Protein AF-0000000065941281 (afdb_homodimer)

InterPro domains:
  IPR001917 Aminotransferase, class-II, pyridoxal-phosphate binding site [PS00599] (226-235)
  IPR004839 Aminotransferase, class I/classII, large domain [PF00155] (38-362)
  IPR005861 Histidinol-phosphate aminotransferase family [MF_01023] (7-366)
  IPR005861 Histidinol-phosphate aminotransferase family [TIGR01141] (10-364)
  IPR015421 Pyridoxal phosphate-dependent transferase, major domain [G3DSA:3.40.640.10] (50-274)
  IPR015422 Pyridoxal phosphate-dependent transferase, small domain [G3DSA:3.90.1150.10] (29-362)
  IPR015424 Pyridoxal phosphate-dependent transferase [SSF53383] (17-366)
  IPR050106 Histidinol-phosphate aminotransferase [PTHR43643] (10-367)

Nearest PDB structures (foldseek):
  4r5z-assembly2_C  TM=9.497E-01  e=4.377E-34  Mycobacterium tuberculosis H37Rv
  3ffh-assembly1_B  TM=9.093E-01  e=1.553E-33  Listeria innocua
  3ffh-assembly1_A  TM=9.267E-01  e=1.484E-32  Listeria innocua
  4wbt-assembly2_B-3  TM=9.323E-01  e=2.598E-31  Sinorhizobium me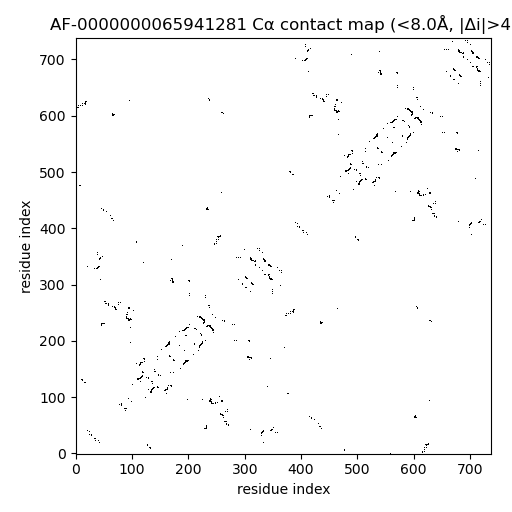liloti 1021
  4wbt-assembly1_C-2  TM=9.218E-01  e=8.723E-31  Sinorhizobium meliloti 1021

Solvent-accessible surface area (backbone atoms only — not comparable to full-atom values): 37046 Å² total; per-residue (Å²): 129,67,56,52,49,76,60,28,37,72,27,45,59,72,42,69,52,81,78,71,58,83,50,60,67,56,51,18,68,73,69,72,45,60,60,85,66,45,41,77,24,36,74,46,43,33,64,85,44,57,47,68,55,22,51,51,34,32,61,68,47,51,80,50,28,12,39,66,30,62,58,78,36,62,69,43,33,47,52,48,15,61,75,67,72,50,58,48,63,16,49,37,79,18,42,15,38,65,41,46,55,39,41,49,29,60,37,48,43,29,69,84,25,30,35,39,35,40,49,47,42,52,70,60,58,52,48,36,28,28,50,47,36,17,45,64,44,65,30,72,50,45,95,66,24,75,33,64,70,60,48,57,68,68,57,55,96,47,40,32,37,34,53,44,51,48,36,25,42,69,33,12,26,70,68,50,52,66,59,51,51,54,50,63,72,65,53,57,66,73,32,34,36,37,39,34,30,57,34,46,76,57,46,58,87,80,72,46,60,60,66,74,80,46,41,87,82,30,70,35,34,31,36,31,29,44,32,30,24,65,60,15,31,24,10,42,25,37,19,33,33,43,36,32,52,55,52,22,50,49,42,50,31,70,46,62,74,34,54,41,25,37,52,31,49,40,18,51,48,32,42,73,69,37,60,65,55,44,54,49,44,34,52,47,40,53,53,28,47,51,52,51,52,53,48,33,52,75,71,71,42,55,63,42,71,49,58,39,57,35,42,23,36,40,69,84,39,73,25,64,66,56,48,55,51,30,46,75,69,33,34,41,52,23,79,34,43,91,45,75,33,48,29,25,38,31,36,25,38,40,46,72,69,50,46,50,52,45,50,52,48,49,52,52,54,61,66,75,98,128,68,57,52,49,79,60,28,37,71,27,42,59,73,41,68,50,80,78,73,58,83,49,60,68,57,50,18,68,74,70,69,44,60,59,88,68,44,42,79,24,37,74,47,42,32,64,86,45,57,47,67,54,22,54,53,35,31,62,68,45,51,80,48,30,14,39,65,30,62,59,79,37,60,70,43,34,48,53,49,16,61,75,68,73,51,59,49,64,16,49,38,79,17,41,15,37,67,42,47,54,40,42,49,28,58,36,49,44,28,70,85,24,29,35,39,34,40,50,47,39,52,69,61,59,54,48,36,29,26,50,46,36,17,44,62,45,65,31,73,51,44,94,66,22,77,33,64,69,59,47,57,68,69,57,56,96,46,40,35,38,35,52,45,51,47,34,25,41,68,34,11,27,72,68,49,51,66,58,50,52,55,49,63,71,66,51,57,65,73,33,35,36,37,39,34,29,58,35,45,76,58,47,59,85,80,72,45,60,59,65,75,80,47,41,89,82,31,69,33,34,32,37,33,30,42,32,29,24,65,59,16,32,23,10,44,24,35,18,32,33,44,34,32,51,55,52,23,51,50,42,50,31,70,48,61,75,35,55,40,26,36,52,32,49,39,17,50,50,34,42,74,69,37,60,66,55,44,52,50,45,33,52,47,39,52,53,29,46,51,49,51,52,52,48,34,50,74,71,72,41,54,62,43,72,50,57,40,56,35,41,24,35,42,69,84,40,74,26,64,67,56,50,55,51,32,46,76,70,32,34,40,52,24,78,35,42,89,46,74,35,48,28,26,38,30,36,26,39,38,46,70,68,50,46,48,52,45,50,52,48,50,54,52,55,61,66,74,100

Radius of gyration: 26.02 Å; Cα contacts (8 Å, |Δi|>4): 1654; chains: 2; bounding box: 55×77×58 Å

pLDDT: mean 96.66, std 3.96, range [65.25, 98.94]

Secondary structure (DSSP, 8-state):
---HHHHS-HHHHTPPPP-PPPPHHHHHHHHT--GGG-EE-SS---TT---HHHHHHHHHHGGGTTSPP-TT-HHHHHHHHHHHTS-GGGEEEESSHHHHHHHHHHHH--TT-EEEEETTS-THHHHHHHHTTPEEEEEPPBTTB--HHHHHHH--TTEEEEEEESS-TTT-----HHHHHHHHHHS-TTSEEEEE-TTGGG--TTSS--GGGGTTT-TTEEEEEESSSTT--GGG--EEEE--HHHHHHHHHHSPTT-S-HHHHHHHHHHHH-HHHHHHHHHHHHHHHHHHHHHHHHTT-EEE--SSSEEEEE-SS-HHHHHHHHHHTTEE-EE-GGGT-TTEEEEE---HHHHHHHHHHHHHHHHH-/---HHHHS-HHHHTPPPP-PPPPHHHHHHHHT--GGG-EE-SS---TT---HHHHHHHHHHGGGTTSPP-TT-HHHHHHHHHHHTS-GGGEEEESSHHHHHHHHHHHH--TT-EEEEETTS-THHHHHHHHTTPEEEEEPPBTTB--HHHHHHH--TTEEEEEEESS-TTT-----HHHHHHHHHHS-TTSEEEEE-TTGGG--TTSS--GGGGTTT-TTEEEEEESSSTT--GGG--EEEE--HHHHHHHHHHSPTT-S-HHHHHHHHHHHH-HHHHHHHHHHHHHHHHHHHHHHHHTT-EEE--SSSEEEEE-SS-HHHHHHHHHHTTEE-EE-GGGT-TTEEEEE---HHHHHHHHHHHHHHHHH-

Foldseek 3Di:
DDPVLVVDDPLSNPFDDDDAFDDLVNLCVVQVDDSVQFFEFAHQFQFPDADPLLVVLLVVCVVVVVPFAPQLLVLLLVLCCVVLVHDSLQKDKALALLRVLLLQLVLFAAAPAEEEEALLADPSNVNSNSNRPHHYHHFYADLSADPLVRSLVVDDPRYAEYEHEALGPPAQDHDADVSVVVSLVRHDLRHAYEYEDQFVLLDDDRPHDDQSVCQVVRQSYKYKYGCRHLLRPVVQRMIMIGHHSVVSVSSSVSDDGSNGGNSRSSSSSSSSVCVVSSVVSNVLLVVLLVVLVVLCVVLVWDWRDHSGQKTKIFQVDFCVVLQVQLSSLSYTWHQCVVSVRRRITMGGRHGPVSSVSSSVSSSVSNVVD/DDPVLVVDDPLSNPFDDDDAFDDLVNLCVVQVDDSVQFFEFAHQFQFPDADPLLVVLLVVCVVVVVPFAPQLLVLLLVLCCVVLVHDSLQKDKALALLRVLLLQLQLWAAAVAEEEEALLADPSNVNSNSNRPHHYHHFYADLSADPLVRSLVPDDPRYAEYEHEALGPPAQDHDADVSVVVSLVRHDLRHAYEYEDQFVLLDDDRPHDDQSVCQVVRQSYKYKYGCRHLLRPVVQRMIMIGHHSVVSVSSSVSDDGSNGGRSRSSSSSSSSVCVVSSVVSNVLLVVLLVLLVVLCVVLVWDWRDHSGQKTKIFQVDFCVVLQVQVSSLSYTWHQCVVSVRRRITMGGRHGPVSSVSSSVSSSVSNVVD

Sequence (738 aa):
MSDFLALAQPGVQKLSPYVPGKPVDELARELGIDPAAIVKLASNENPLGASPKALEAIRAELAELTRYPDGNGFELKRKLAERCAVDAAQVTLGNGSNDILDLVARAYLAPGLNAVFSEHAFAVYPIATQAVGAEGRAVKARAWGHDLEAMLAAIDGQTRVVFVANPNNPTGTWFGADALERFLAQVPAEVLVVLDEAYIEYAEGDELPDGLDYLARHPNLLVSRTFSKAYGLASLRVGYALSSKAVADVLNRVRQPFNVNSLALAAACAALDDHDYLAQSRRLNDSGMAQLEDGFHALGLSWIPSKGNFIAVDLARDAGPVYQALLREGVIVRPVAGYGMPTFLRVSIGLPEENDRFLQALGKVLAHDMSDFLALAQPGVQKLSPYVPGKPVDELARELGIDPAAIVKLASNENPLGASPKALEAIRAELAELTRYPDGNGFELKRKLAERCAVDAAQVTLGNGSNDILDLVARAYLAPGLNAVFSEHAFAVYPIATQAVGAEGRAVKARAWGHDLEAMLAAIDGQTRVVFVANPNNPTGTWFGADALERFLAQVPAEVLVVLDEAYIEYAEGDELPDGLDYLARHPNLLVSRTFSKAYGLASLRVGYALSSKAVADVLNRVRQPFNVNSLALAAACAALDDHDYLAQSRRLNDSGMAQLEDGFHALGLSWIPSKGNFIAVDLARDAGPVYQALLREGVIVRPVAGYGMPTFLRVSIGLPEENDRFLQALGKVLAHD

Organism: Pseudomonas aeruginosa (strain ATCC 15692 / DSM 22644 / CIP 104116 / JCM 14847 / LMG 12228 / 1C / PRS 101 / PAO1) (NCBI:txid208964)

Structure (mmCIF, N/CA/C/O backbone):
data_AF-0000000065941281-model_v1
#
loop_
_entity.id
_entity.type
_entity.pdbx_description
1 polymer 'Histidinol-phosphate aminotransferase 2'
#
loop_
_atom_site.group_PDB
_atom_site.id
_atom_site.type_symbol
_atom_site.label_atom_id
_atom_site.label_alt_id
_atom_site.label_comp_id
_atom_site.label_asym_id
_atom_site.label_entity_id
_atom_site.label_seq_id
_atom_site.pdbx_PDB_ins_code
_atom_site.Cartn_x
_atom_site.Cartn_y
_atom_site.Cartn_z
_atom_site.occupancy
_atom_site.B_iso_or_equiv
_atom_site.auth_seq_id
_atom_site.auth_comp_id
_atom_site.auth_asym_id
_atom_site.auth_atom_id
_atom_site.pdbx_PDB_model_num
ATOM 1 N N . MET A 1 1 ? 29.453 -0.384 14.148 1 65.31 1 MET A N 1
ATOM 2 C CA . MET A 1 1 ? 28.281 0.006 13.375 1 65.31 1 MET A CA 1
ATOM 3 C C . MET A 1 1 ? 27.078 -0.87 13.719 1 65.31 1 MET A C 1
ATOM 5 O O . MET A 1 1 ? 27.219 -2.084 13.883 1 65.31 1 MET A O 1
ATOM 9 N N . SER A 1 2 ? 25.984 -0.23 14.234 1 79.75 2 SER A N 1
ATOM 10 C CA . SER A 1 2 ? 24.828 -1.008 14.672 1 79.75 2 SER A CA 1
ATOM 11 C C . SER A 1 2 ? 24.312 -1.908 13.562 1 79.75 2 SER A C 1
ATOM 13 O O . SER A 1 2 ? 24.281 -1.505 12.398 1 79.75 2 SER A O 1
ATOM 15 N N . ASP A 1 3 ? 24.203 -3.139 13.852 1 91.25 3 ASP A N 1
ATOM 16 C CA . ASP A 1 3 ? 23.656 -4.145 12.945 1 91.25 3 ASP A CA 1
ATOM 17 C C . ASP A 1 3 ? 22.141 -4.07 12.883 1 91.25 3 ASP A C 1
ATOM 19 O O . ASP A 1 3 ? 21.453 -4.727 13.672 1 91.25 3 ASP A O 1
ATOM 23 N N . PHE A 1 4 ? 21.656 -3.285 11.984 1 93.25 4 PHE A N 1
ATOM 24 C CA . PHE A 1 4 ? 20.234 -3.01 11.93 1 93.25 4 PHE A CA 1
ATOM 25 C C . PHE A 1 4 ? 19.453 -4.242 11.469 1 93.25 4 PHE A C 1
ATOM 27 O O . PHE A 1 4 ? 18.25 -4.332 11.68 1 93.25 4 PHE A O 1
ATOM 34 N N . LEU A 1 5 ? 20.094 -5.137 10.805 1 94.25 5 LEU A N 1
ATOM 35 C CA . LEU A 1 5 ? 19.438 -6.418 10.555 1 94.25 5 LEU A CA 1
ATOM 36 C C . LEU A 1 5 ? 19.219 -7.18 11.859 1 94.25 5 LEU A C 1
ATOM 38 O O . LEU A 1 5 ? 18.141 -7.746 12.078 1 94.25 5 LEU A O 1
ATOM 42 N N . ALA A 1 6 ? 20.219 -7.141 12.727 1 94.5 6 ALA A N 1
ATOM 43 C CA . ALA A 1 6 ? 20.125 -7.824 14.016 1 94.5 6 ALA A CA 1
ATOM 44 C C . ALA A 1 6 ? 19.094 -7.148 14.922 1 94.5 6 ALA A C 1
ATOM 46 O O . ALA A 1 6 ? 18.5 -7.797 15.781 1 94.5 6 ALA A O 1
ATOM 47 N N . LEU A 1 7 ? 18.859 -5.855 14.711 1 94.5 7 LEU A N 1
ATOM 48 C CA . LEU A 1 7 ? 17.922 -5.094 15.539 1 94.5 7 LEU A CA 1
ATOM 49 C C . LEU A 1 7 ? 16.5 -5.258 15.047 1 94.5 7 LEU A C 1
ATOM 51 O O . LEU A 1 7 ? 15.539 -4.91 15.75 1 94.5 7 LEU A O 1
ATOM 55 N N . ALA A 1 8 ? 16.297 -5.777 13.797 1 96.56 8 ALA A N 1
ATOM 56 C CA . ALA A 1 8 ? 14.961 -5.992 13.242 1 96.56 8 ALA A CA 1
ATOM 57 C C . ALA A 1 8 ? 14.242 -7.129 13.961 1 96.56 8 ALA A C 1
ATOM 59 O O . ALA A 1 8 ? 14.867 -7.914 14.68 1 96.56 8 ALA A O 1
ATOM 60 N N . GLN A 1 9 ? 12.93 -7.164 13.82 1 94.94 9 GLN A N 1
ATOM 61 C CA . GLN A 1 9 ? 12.148 -8.25 14.398 1 94.94 9 GLN A CA 1
ATOM 62 C C . GLN A 1 9 ? 12.609 -9.609 13.875 1 94.94 9 GLN A C 1
ATOM 64 O O . GLN A 1 9 ? 12.953 -9.742 12.703 1 94.94 9 GLN A O 1
ATOM 69 N N . PRO A 1 10 ? 12.555 -10.625 14.695 1 93.31 10 PRO A N 1
ATOM 70 C CA . PRO A 1 10 ? 13.094 -11.93 14.32 1 93.31 10 PRO A CA 1
ATOM 71 C C . PRO A 1 10 ? 12.484 -12.477 13.039 1 93.31 10 PRO A C 1
ATOM 73 O O . PRO A 1 10 ? 13.195 -13.016 12.188 1 93.31 10 PRO A O 1
ATOM 76 N N . GLY A 1 11 ? 11.234 -12.305 12.93 1 91.94 11 GLY A N 1
ATOM 77 C CA . GLY A 1 11 ? 10.586 -12.773 11.711 1 91.94 11 GLY A CA 1
ATOM 78 C C . GLY A 1 11 ? 11.078 -12.062 10.461 1 91.94 11 GLY A C 1
ATOM 79 O O . GLY A 1 11 ? 11.117 -12.656 9.383 1 91.94 11 GLY A O 1
ATOM 80 N N . VAL A 1 12 ? 11.492 -10.859 10.578 1 93.5 12 VAL A N 1
ATOM 81 C CA . VAL A 1 12 ? 11.945 -10.031 9.469 1 93.5 12 VAL A CA 1
ATOM 82 C C . VAL A 1 12 ? 13.391 -10.375 9.125 1 93.5 12 VAL A C 1
ATOM 84 O O . VAL A 1 12 ? 13.773 -10.375 7.949 1 93.5 12 VAL A O 1
ATOM 87 N N . GLN A 1 13 ? 14.148 -10.703 10.133 1 92.38 13 GLN A N 1
ATOM 88 C CA . GLN A 1 13 ? 15.562 -11.031 9.945 1 92.38 13 GLN A CA 1
ATOM 89 C C . GLN A 1 13 ? 15.727 -12.18 8.961 1 92.38 13 GLN A C 1
ATOM 91 O O . GLN A 1 13 ? 16.656 -12.18 8.141 1 92.38 13 GLN A O 1
ATOM 96 N N . LYS A 1 14 ? 14.797 -13.062 8.992 1 89.31 14 LYS A N 1
ATOM 97 C CA . LYS A 1 14 ? 14.93 -14.289 8.227 1 89.31 14 LYS A CA 1
ATOM 98 C C . LYS A 1 14 ? 14.078 -14.25 6.961 1 89.31 14 LYS A C 1
ATOM 100 O O . LYS A 1 14 ? 14.055 -15.211 6.188 1 89.31 14 LYS A O 1
ATOM 105 N N . LEU A 1 15 ? 13.492 -13.188 6.816 1 90.69 15 LEU A N 1
ATOM 106 C CA . LEU A 1 15 ? 12.555 -13.062 5.703 1 90.69 15 LEU A CA 1
ATOM 107 C C . LEU A 1 15 ? 13.297 -12.773 4.402 1 90.69 15 LEU A C 1
ATOM 109 O O . LEU A 1 15 ? 14.219 -11.961 4.379 1 90.69 15 LEU A O 1
ATOM 113 N N . SER A 1 16 ? 12.969 -13.531 3.369 1 85.75 16 SER A N 1
ATOM 114 C CA . SER A 1 16 ? 13.383 -13.188 2.012 1 85.75 16 SER A CA 1
ATOM 115 C C . SER A 1 16 ? 12.227 -12.578 1.221 1 85.75 16 SER A C 1
ATOM 117 O O . SER A 1 16 ? 11.102 -13.078 1.272 1 85.75 16 SER A O 1
ATOM 119 N N . PRO A 1 17 ? 12.594 -11.547 0.569 1 83.25 17 PRO A N 1
ATOM 120 C CA . PRO A 1 17 ? 11.531 -10.922 -0.214 1 83.25 17 PRO A CA 1
ATOM 121 C C . PRO A 1 17 ? 10.961 -11.844 -1.29 1 83.25 17 PRO A C 1
ATOM 123 O O . PRO A 1 17 ? 11.656 -12.75 -1.757 1 83.25 17 PRO A O 1
ATOM 126 N N . TYR A 1 18 ? 9.703 -11.555 -1.596 1 82.12 18 TYR A N 1
ATOM 127 C CA . TYR A 1 18 ? 9.078 -12.219 -2.736 1 82.12 18 TYR A CA 1
ATOM 128 C C . TYR A 1 18 ? 9.844 -11.914 -4.023 1 82.12 18 TYR A C 1
ATOM 130 O O . TYR A 1 18 ? 10.195 -10.766 -4.285 1 82.12 18 TYR A O 1
ATOM 138 N N . VAL A 1 19 ? 10.117 -12.938 -4.766 1 81.25 19 VAL A N 1
ATOM 139 C CA . VAL A 1 19 ? 10.781 -12.773 -6.051 1 81.25 19 VAL A CA 1
ATOM 140 C C . VAL A 1 19 ? 9.758 -12.844 -7.18 1 81.25 19 VAL A C 1
ATOM 142 O O . VAL A 1 19 ? 9.273 -13.93 -7.516 1 81.25 19 VAL A O 1
ATOM 145 N N . PRO A 1 20 ? 9.453 -11.727 -7.73 1 82.56 20 PRO A N 1
ATOM 146 C CA . PRO A 1 20 ? 8.5 -11.742 -8.844 1 82.56 20 PRO A CA 1
ATOM 147 C C . PRO A 1 20 ? 9.102 -12.312 -10.125 1 82.56 20 PRO A C 1
ATOM 149 O O . PRO A 1 20 ? 10.297 -12.602 -10.172 1 82.56 20 PRO A O 1
ATOM 152 N N . GLY A 1 21 ? 8.211 -12.57 -11.055 1 82.69 21 GLY A N 1
ATOM 153 C CA . GLY A 1 21 ? 8.727 -12.961 -12.359 1 82.69 21 GLY A CA 1
ATOM 154 C C . GLY A 1 21 ? 9.688 -11.945 -12.945 1 82.69 21 GLY A C 1
ATOM 155 O O . GLY A 1 21 ? 9.594 -10.75 -12.656 1 82.69 21 GLY A O 1
ATOM 156 N N . LYS A 1 22 ? 10.648 -12.508 -13.75 1 87.12 22 LYS A N 1
ATOM 157 C CA . LYS A 1 22 ? 11.641 -11.648 -14.383 1 87.12 22 LYS A CA 1
ATOM 158 C C . LYS A 1 22 ? 10.977 -10.586 -15.25 1 87.12 22 LYS A C 1
ATOM 160 O O . LYS A 1 22 ? 10.156 -10.906 -16.109 1 87.12 22 LYS A O 1
ATOM 165 N N . PRO A 1 23 ? 11.25 -9.273 -15.023 1 87.19 23 PRO A N 1
ATOM 166 C CA . PRO A 1 23 ? 10.703 -8.234 -15.891 1 87.19 23 PRO A CA 1
ATOM 167 C C . PRO A 1 23 ? 11.273 -8.297 -17.312 1 87.19 23 PRO A C 1
ATOM 169 O O . PRO A 1 23 ? 12.453 -8.609 -17.5 1 87.19 23 PRO A O 1
ATOM 172 N N . VAL A 1 24 ? 10.43 -7.902 -18.188 1 90.25 24 VAL A N 1
ATOM 173 C CA . VAL A 1 24 ? 10.82 -7.887 -19.594 1 90.25 24 VAL A CA 1
ATOM 174 C C . VAL A 1 24 ? 12.039 -6.996 -19.781 1 90.25 24 VAL A C 1
ATOM 176 O O . VAL A 1 24 ? 13.023 -7.402 -20.422 1 90.25 24 VAL A O 1
ATOM 179 N N . ASP A 1 25 ? 11.953 -5.812 -19.141 1 88.31 25 ASP A N 1
ATOM 180 C CA . ASP A 1 25 ? 13.039 -4.848 -19.312 1 88.31 25 ASP A CA 1
ATOM 181 C C . ASP A 1 25 ? 14.344 -5.387 -18.734 1 88.31 25 ASP A C 1
ATOM 183 O O . ASP A 1 25 ? 15.422 -5.109 -19.281 1 88.31 25 ASP A O 1
ATOM 187 N N . GLU A 1 26 ? 14.266 -6.066 -17.719 1 87.94 26 GLU A N 1
ATOM 188 C CA . GLU A 1 26 ? 15.469 -6.648 -17.109 1 87.94 26 GLU A CA 1
ATOM 189 C C . GLU A 1 26 ? 16.094 -7.695 -18.031 1 87.94 26 GLU A C 1
ATOM 191 O O . GLU A 1 26 ? 17.312 -7.695 -18.25 1 87.94 26 GLU A O 1
ATOM 196 N N . LEU A 1 27 ? 15.281 -8.57 -18.562 1 91.44 27 LEU A N 1
ATOM 197 C CA . LEU A 1 27 ? 15.773 -9.586 -19.484 1 91.44 27 LEU A CA 1
ATOM 198 C C . LEU A 1 27 ? 16.391 -8.945 -20.734 1 91.44 27 LEU A C 1
ATOM 200 O O . LEU A 1 27 ? 17.453 -9.352 -21.188 1 91.44 27 LEU A O 1
ATOM 204 N N . ALA A 1 28 ? 15.656 -7.949 -21.234 1 93.31 28 ALA A N 1
ATOM 205 C CA . ALA A 1 28 ? 16.141 -7.234 -22.406 1 93.31 28 ALA A CA 1
ATOM 206 C C . ALA A 1 28 ? 17.531 -6.648 -22.172 1 93.31 28 ALA A C 1
ATOM 208 O O . ALA A 1 28 ? 18.422 -6.781 -23.016 1 93.31 28 ALA A O 1
ATOM 209 N N . ARG A 1 29 ? 17.719 -6.02 -21.078 1 89.56 29 ARG A N 1
ATOM 210 C CA . ARG A 1 29 ? 19 -5.406 -20.734 1 89.56 29 ARG A CA 1
ATOM 211 C C . ARG A 1 29 ? 20.078 -6.461 -20.531 1 89.56 29 ARG A C 1
ATOM 213 O O . ARG A 1 29 ? 21.219 -6.277 -20.969 1 89.56 29 ARG A O 1
ATOM 220 N N . GLU A 1 30 ? 19.734 -7.562 -19.953 1 92.25 30 GLU A N 1
ATOM 221 C CA . GLU A 1 30 ? 20.688 -8.602 -19.609 1 92.25 30 GLU A CA 1
ATOM 222 C C . GLU A 1 30 ? 21.188 -9.344 -20.844 1 92.25 30 GLU A C 1
ATOM 224 O O . GLU A 1 30 ? 22.359 -9.664 -20.953 1 92.25 30 GLU A O 1
ATOM 229 N N . LEU A 1 31 ? 20.281 -9.594 -21.781 1 95.19 31 LEU A N 1
ATOM 230 C CA . LEU A 1 31 ? 20.625 -10.5 -22.875 1 95.19 31 LEU A CA 1
ATOM 231 C C . LEU A 1 31 ? 20.688 -9.758 -24.203 1 95.19 31 LEU A C 1
ATOM 233 O O . LEU A 1 31 ? 21.031 -10.336 -25.234 1 95.19 31 LEU A O 1
ATOM 237 N N . GLY A 1 32 ? 20.359 -8.453 -24.141 1 93.94 32 GLY A N 1
ATOM 238 C CA . GLY A 1 32 ? 20.391 -7.652 -25.359 1 93.94 32 GLY A CA 1
ATOM 239 C C . GLY A 1 32 ? 19.312 -8.039 -26.344 1 93.94 32 GLY A C 1
ATOM 240 O O . GLY A 1 32 ? 19.547 -8.078 -27.547 1 93.94 32 GLY A O 1
ATOM 241 N N . ILE A 1 33 ? 18.188 -8.477 -25.875 1 93.94 33 ILE A N 1
ATOM 242 C CA . ILE A 1 33 ? 17.047 -8.852 -26.703 1 93.94 33 ILE A CA 1
ATOM 243 C C . ILE A 1 33 ? 16.078 -7.676 -26.828 1 93.94 33 ILE A C 1
ATOM 245 O O . ILE A 1 33 ? 15.891 -6.922 -25.875 1 93.94 33 ILE A O 1
ATOM 249 N N . ASP A 1 34 ? 15.5 -7.523 -27.969 1 93.75 34 ASP A N 1
ATOM 250 C CA . ASP A 1 34 ? 14.453 -6.516 -28.156 1 93.75 34 ASP A CA 1
ATOM 251 C C . ASP A 1 34 ? 13.266 -6.797 -27.234 1 93.75 34 ASP A C 1
ATOM 253 O O . ASP A 1 34 ? 12.648 -7.859 -27.328 1 93.75 34 ASP A O 1
ATOM 257 N N . PRO A 1 35 ? 12.984 -5.785 -26.391 1 91.25 35 PRO A N 1
ATOM 258 C CA . PRO A 1 35 ? 11.852 -5.996 -25.484 1 91.25 35 PRO A CA 1
ATOM 259 C C . PRO A 1 35 ? 10.57 -6.383 -26.219 1 91.25 35 PRO A C 1
ATOM 261 O O . PRO A 1 35 ? 9.773 -7.16 -25.688 1 91.25 35 PRO A O 1
ATOM 264 N N . ALA A 1 36 ? 10.445 -5.988 -27.453 1 89.88 36 ALA A N 1
ATOM 265 C CA . ALA A 1 36 ? 9.242 -6.254 -28.234 1 89.88 36 ALA A CA 1
ATOM 266 C C . ALA A 1 36 ? 9.18 -7.715 -28.672 1 89.88 36 ALA A C 1
ATOM 268 O O . ALA A 1 36 ? 8.109 -8.227 -29.016 1 89.88 36 ALA A O 1
ATOM 269 N N . ALA A 1 37 ? 10.227 -8.328 -28.578 1 92.62 37 ALA A N 1
ATOM 270 C CA . ALA A 1 37 ? 10.312 -9.719 -29.031 1 92.62 37 ALA A CA 1
ATOM 271 C C . ALA A 1 37 ? 10.172 -10.68 -27.859 1 92.62 37 ALA A C 1
ATOM 273 O O . ALA A 1 37 ? 10.094 -11.898 -28.062 1 92.62 37 ALA A O 1
ATOM 274 N N . ILE A 1 38 ? 10.164 -10.164 -26.703 1 96.19 38 ILE A N 1
ATOM 275 C CA . ILE A 1 38 ? 10.117 -10.992 -25.516 1 96.19 38 ILE A CA 1
ATOM 276 C C . ILE A 1 38 ? 8.664 -11.336 -25.188 1 96.19 38 ILE A C 1
ATOM 278 O O . ILE A 1 38 ? 7.789 -10.469 -25.219 1 96.19 38 ILE A O 1
ATOM 282 N N . VAL A 1 39 ? 8.391 -12.594 -25 1 97.12 39 VAL A N 1
ATOM 283 C CA . VAL A 1 39 ? 7.098 -13.086 -24.547 1 97.12 39 VAL A CA 1
ATOM 284 C C . VAL A 1 39 ? 7.156 -13.391 -23.047 1 97.12 39 VAL A C 1
ATOM 286 O O . VAL A 1 39 ? 7.984 -14.188 -22.609 1 97.12 39 VAL A O 1
ATOM 289 N N . LYS A 1 40 ? 6.332 -12.711 -22.297 1 96.31 40 LYS A N 1
ATOM 290 C CA . LYS A 1 40 ? 6.289 -12.945 -20.859 1 96.31 40 LYS A CA 1
ATOM 291 C C . LYS A 1 40 ? 5.012 -13.68 -20.453 1 96.31 40 LYS A C 1
ATOM 293 O O . LYS A 1 40 ? 3.91 -13.148 -20.625 1 96.31 40 LYS A O 1
ATOM 298 N N . LEU A 1 41 ? 5.137 -14.828 -19.953 1 98.44 41 LEU A N 1
ATOM 299 C CA . LEU A 1 41 ? 4.059 -15.688 -19.484 1 98.44 41 LEU A CA 1
ATOM 300 C C . LEU A 1 41 ? 4.344 -16.219 -18.078 1 98.44 41 LEU A C 1
ATOM 302 O O . LEU A 1 41 ? 4.203 -17.406 -17.812 1 98.44 41 LEU A O 1
ATOM 306 N N . ALA A 1 42 ? 4.688 -15.258 -17.156 1 97.44 42 ALA A N 1
ATOM 307 C CA . ALA A 1 42 ? 5.246 -15.734 -15.891 1 97.44 42 ALA A CA 1
ATOM 308 C C . ALA A 1 42 ? 4.461 -15.188 -14.703 1 97.44 42 ALA A C 1
ATOM 310 O O . ALA A 1 42 ? 4.645 -15.641 -13.57 1 97.44 42 ALA A O 1
ATOM 311 N N . SER A 1 43 ? 3.494 -14.203 -14.805 1 96.06 43 SER A N 1
ATOM 312 C CA . SER A 1 43 ? 2.896 -13.539 -13.656 1 96.06 43 SER A CA 1
ATOM 313 C C . SER A 1 43 ? 1.373 -13.617 -13.703 1 96.06 43 SER A C 1
ATOM 315 O O . SER A 1 43 ? 0.687 -12.867 -13 1 96.06 43 SER A O 1
ATOM 317 N N . ASN A 1 44 ? 0.848 -14.445 -14.539 1 97.75 44 ASN A N 1
ATOM 318 C CA . ASN A 1 44 ? -0.585 -14.695 -14.648 1 97.75 44 ASN A CA 1
ATOM 319 C C . ASN A 1 44 ? -1.358 -13.414 -14.953 1 97.75 44 ASN A C 1
ATOM 321 O O . ASN A 1 44 ? -2.41 -13.164 -14.359 1 97.75 44 ASN A O 1
ATOM 325 N N . GLU A 1 45 ? -0.813 -12.586 -15.781 1 96.56 45 GLU A N 1
ATOM 326 C CA . GLU A 1 45 ? -1.46 -11.344 -16.188 1 96.56 45 GLU A CA 1
ATOM 327 C C . GLU A 1 45 ? -2.455 -11.586 -17.328 1 96.56 45 GLU A C 1
ATOM 329 O O . GLU A 1 45 ? -2.371 -12.602 -18.031 1 96.56 45 GLU A O 1
ATOM 334 N N . ASN A 1 46 ? -3.42 -10.703 -17.438 1 97.81 46 ASN A N 1
ATOM 335 C CA . ASN A 1 46 ? -4.375 -10.781 -18.547 1 97.81 46 ASN A CA 1
ATOM 336 C C . ASN A 1 46 ? -3.744 -10.336 -19.859 1 97.81 46 ASN A C 1
ATOM 338 O O . ASN A 1 46 ? -3.285 -9.203 -19.984 1 97.81 46 ASN A O 1
ATOM 342 N N . PRO A 1 47 ? -3.719 -11.203 -20.844 1 97.06 47 PRO A N 1
ATOM 343 C CA . PRO A 1 47 ? -3.01 -10.875 -22.094 1 97.06 47 PRO A CA 1
ATOM 344 C C . PRO A 1 47 ? -3.842 -10.008 -23.031 1 97.06 47 PRO A C 1
ATOM 346 O O . PRO A 1 47 ? -3.324 -9.508 -24.031 1 97.06 47 PRO A O 1
ATOM 349 N N . LEU A 1 48 ? -5.078 -9.75 -22.828 1 95.81 48 LEU A N 1
ATOM 350 C CA . LEU A 1 48 ? -6.02 -9.117 -23.734 1 95.81 48 LEU A CA 1
ATOM 351 C C . LEU A 1 48 ? -5.715 -7.633 -23.891 1 95.81 48 LEU A C 1
ATOM 353 O O . LEU A 1 48 ? -6.184 -6.992 -24.844 1 95.81 48 LEU A O 1
ATOM 357 N N . GLY A 1 49 ? -4.93 -7.043 -23.062 1 93.88 49 GLY A N 1
ATOM 358 C CA . GLY A 1 49 ? -4.809 -5.598 -23 1 93.88 49 GLY A CA 1
ATOM 359 C C . GLY A 1 49 ? -5.852 -4.941 -22.125 1 93.88 49 GLY A C 1
ATOM 360 O O . GLY A 1 49 ? -6.703 -5.621 -21.547 1 93.88 49 GLY A O 1
ATOM 361 N N . ALA A 1 50 ? -5.84 -3.664 -22.172 1 94.12 50 ALA A N 1
ATOM 362 C CA . ALA A 1 50 ? -6.648 -2.943 -21.188 1 94.12 50 ALA A CA 1
ATOM 363 C C . ALA A 1 50 ? -8.102 -2.85 -21.641 1 94.12 50 ALA A C 1
ATOM 365 O O . ALA A 1 50 ? -8.383 -2.67 -22.828 1 94.12 50 ALA A O 1
ATOM 366 N N . SER A 1 51 ? -9.039 -2.99 -20.672 1 97.25 51 SER A N 1
ATOM 367 C CA . SER A 1 51 ? -10.453 -2.686 -20.906 1 97.25 51 SER A CA 1
ATOM 368 C C . SER A 1 51 ? -10.641 -1.239 -21.359 1 97.25 51 SER A C 1
ATOM 370 O O . SER A 1 51 ? -10.133 -0.316 -20.703 1 97.25 51 SER A O 1
ATOM 372 N N . PRO A 1 52 ? -11.328 -1.042 -22.484 1 97.31 52 PRO A N 1
ATOM 373 C CA . PRO A 1 52 ? -11.594 0.338 -22.906 1 97.31 52 PRO A CA 1
ATOM 374 C C . PRO A 1 52 ? -12.32 1.144 -21.828 1 97.31 52 PRO A C 1
ATOM 376 O O . PRO A 1 52 ? -12.078 2.342 -21.672 1 97.31 52 PRO A O 1
ATOM 379 N N . LYS A 1 53 ? -13.242 0.489 -21.094 1 98.38 53 LYS A N 1
ATOM 380 C CA . LYS A 1 53 ? -13.969 1.185 -20.031 1 98.38 53 LYS A CA 1
ATOM 381 C C . LYS A 1 53 ? -13.031 1.603 -18.906 1 98.38 53 LYS A C 1
ATOM 383 O O . LYS A 1 53 ? -13.18 2.689 -18.344 1 98.38 53 LYS A O 1
ATOM 388 N N . ALA A 1 54 ? -12.094 0.755 -18.547 1 98.5 54 ALA A N 1
ATOM 389 C CA . ALA A 1 54 ? -11.109 1.092 -17.531 1 98.5 54 ALA A CA 1
ATOM 390 C C . ALA A 1 54 ? -10.242 2.271 -17.969 1 98.5 54 ALA A C 1
ATOM 392 O O . ALA A 1 54 ? -9.992 3.188 -17.188 1 98.5 54 ALA A O 1
ATOM 393 N N . LEU A 1 55 ? -9.812 2.25 -19.266 1 98.44 55 LEU A N 1
ATOM 394 C CA . LEU A 1 55 ? -8.984 3.322 -19.797 1 98.44 55 LEU A CA 1
ATOM 395 C C . LEU A 1 55 ? -9.719 4.656 -19.75 1 98.44 55 LEU A C 1
ATOM 397 O O . LEU A 1 55 ? -9.141 5.68 -19.375 1 98.44 55 LEU A O 1
ATOM 401 N N . GLU A 1 56 ? -10.969 4.613 -20.125 1 98.44 56 GLU A N 1
ATOM 402 C CA . GLU A 1 56 ? -11.781 5.828 -20.109 1 98.44 56 GLU A CA 1
ATOM 403 C C . GLU A 1 56 ? -11.922 6.363 -18.688 1 98.44 56 GLU A C 1
ATOM 405 O O . GLU A 1 56 ? -11.828 7.574 -18.453 1 98.44 56 GLU A O 1
ATOM 410 N N . ALA A 1 57 ? -12.188 5.508 -17.75 1 98.62 57 ALA A N 1
ATOM 411 C CA . ALA A 1 57 ? -12.328 5.902 -16.344 1 98.62 57 ALA A CA 1
ATOM 412 C C . ALA A 1 57 ? -11.039 6.539 -15.82 1 98.62 57 ALA A C 1
ATOM 414 O O . ALA A 1 57 ? -11.086 7.535 -15.102 1 98.62 57 ALA A O 1
ATOM 415 N N . ILE A 1 58 ? -9.883 5.977 -16.156 1 98.62 58 ILE A N 1
ATOM 416 C CA . ILE A 1 58 ? -8.594 6.512 -15.742 1 98.62 58 ILE A CA 1
ATOM 417 C C . ILE A 1 58 ? -8.398 7.914 -16.312 1 98.62 58 ILE A C 1
ATOM 419 O O . ILE A 1 58 ? -8.039 8.844 -15.594 1 98.62 58 ILE A O 1
ATOM 423 N N . ARG A 1 59 ? -8.641 8.047 -17.594 1 98 59 ARG A N 1
ATOM 424 C CA . ARG A 1 59 ? -8.461 9.328 -18.25 1 98 59 ARG A CA 1
ATOM 425 C C . ARG A 1 59 ? -9.328 10.406 -17.609 1 98 59 ARG A C 1
ATOM 427 O O . ARG A 1 59 ? -8.883 11.539 -17.422 1 98 59 ARG A O 1
ATOM 434 N N . ALA A 1 60 ? -10.531 10.016 -17.266 1 97.31 60 ALA A N 1
ATOM 435 C CA . ALA A 1 60 ? -11.461 10.961 -16.641 1 97.31 60 ALA A CA 1
ATOM 436 C C . ALA A 1 60 ? -10.969 11.383 -15.258 1 97.31 60 ALA A C 1
ATOM 438 O O . ALA A 1 60 ? -11.258 12.5 -14.805 1 97.31 60 ALA A O 1
ATOM 439 N N . GLU A 1 61 ? -10.203 10.539 -14.617 1 97.06 61 GLU A N 1
ATOM 440 C CA . GLU A 1 61 ? -9.773 10.773 -13.242 1 97.06 61 GLU A CA 1
ATOM 441 C C . GLU A 1 61 ? -8.477 11.578 -13.203 1 97.06 61 GLU A C 1
ATOM 443 O O . GLU A 1 61 ? -8.086 12.07 -12.148 1 97.06 61 GLU A O 1
ATOM 448 N N . LEU A 1 62 ? -7.812 11.797 -14.344 1 97.56 62 LEU A N 1
ATOM 449 C CA . LEU A 1 62 ? -6.5 12.43 -14.391 1 97.56 62 LEU A CA 1
ATOM 450 C C . LEU A 1 62 ? -6.582 13.891 -13.945 1 97.56 62 LEU A C 1
ATOM 452 O O . LEU A 1 62 ? -5.602 14.438 -13.43 1 97.56 62 LEU A O 1
ATOM 456 N N . ALA A 1 63 ? -7.73 14.516 -14.062 1 94 63 ALA A N 1
ATOM 457 C CA . ALA A 1 63 ? -7.918 15.906 -13.633 1 94 63 ALA A CA 1
ATOM 458 C C . ALA A 1 63 ? -7.734 16.047 -12.125 1 94 63 ALA A C 1
ATOM 460 O O . ALA A 1 63 ? -7.41 17.125 -11.625 1 94 63 ALA A O 1
ATOM 461 N N . GLU A 1 64 ? -7.887 14.922 -11.391 1 93.88 64 GLU A N 1
ATOM 462 C CA . GLU A 1 64 ? -7.82 14.93 -9.93 1 93.88 64 GLU A CA 1
ATOM 463 C C . GLU A 1 64 ? -6.504 14.328 -9.438 1 93.88 64 GLU A C 1
ATOM 465 O O . GLU A 1 64 ? -6.418 13.852 -8.312 1 93.88 64 GLU A O 1
ATOM 470 N N . LEU A 1 65 ? -5.488 14.375 -10.242 1 97.19 65 LEU A N 1
ATOM 471 C CA . LEU A 1 65 ? -4.223 13.703 -9.977 1 97.19 65 LEU A CA 1
ATOM 472 C C . LEU A 1 65 ? -3.596 14.211 -8.68 1 97.19 65 LEU A C 1
ATOM 474 O O . LEU A 1 65 ? -2.92 13.461 -7.977 1 97.19 65 LEU A O 1
ATOM 478 N N . THR A 1 66 ? -3.84 15.461 -8.32 1 97.69 66 THR A N 1
ATOM 479 C CA . THR A 1 66 ? -3.158 16.078 -7.184 1 97.69 66 THR A CA 1
ATOM 480 C C . THR A 1 66 ? -3.922 15.805 -5.891 1 97.69 66 THR A C 1
ATOM 482 O O . THR A 1 66 ? -3.438 16.125 -4.801 1 97.69 66 THR A O 1
ATOM 485 N N . ARG A 1 67 ? -5.059 15.188 -5.926 1 95.81 67 ARG A N 1
ATOM 486 C CA . ARG A 1 67 ? -5.895 14.953 -4.754 1 95.81 67 ARG A CA 1
ATOM 487 C C . ARG A 1 67 ? -5.715 13.531 -4.227 1 95.81 67 ARG A C 1
ATOM 489 O O . ARG A 1 67 ? -5.539 12.594 -5.008 1 95.81 67 ARG A O 1
ATOM 496 N N . TYR A 1 68 ? -5.773 13.414 -2.928 1 96.69 68 TYR A N 1
ATOM 497 C CA . TYR A 1 68 ? -5.719 12.086 -2.332 1 96.69 68 TYR A CA 1
ATOM 498 C C . TYR A 1 68 ? -6.934 11.258 -2.73 1 96.69 68 TYR A C 1
ATOM 500 O O . TYR A 1 68 ? -8.016 11.805 -2.959 1 96.69 68 TYR A O 1
ATOM 508 N N . PRO A 1 69 ? -6.734 9.93 -2.783 1 96.31 69 PRO A N 1
ATOM 509 C CA . PRO A 1 69 ? -7.887 9.055 -3.014 1 96.31 69 PRO A CA 1
ATOM 510 C C . PRO A 1 69 ? -8.922 9.133 -1.893 1 96.31 69 PRO A C 1
ATOM 512 O O . PRO A 1 69 ? -8.609 9.594 -0.792 1 96.31 69 PRO A O 1
ATOM 515 N N . ASP A 1 70 ? -10.133 8.742 -2.268 1 93.38 70 ASP A N 1
ATOM 516 C CA . ASP A 1 70 ? -11.078 8.445 -1.198 1 93.38 70 ASP A CA 1
ATOM 517 C C . ASP A 1 70 ? -10.602 7.273 -0.347 1 93.38 70 ASP A C 1
ATOM 519 O O . ASP A 1 70 ? -10.688 6.117 -0.767 1 93.38 70 ASP A O 1
ATOM 523 N N . GLY A 1 71 ? -10.125 7.535 0.796 1 91.38 71 GLY A N 1
ATOM 524 C CA . GLY A 1 71 ? -9.523 6.531 1.665 1 91.38 71 GLY A CA 1
ATOM 525 C C . GLY A 1 71 ? -10.453 5.367 1.957 1 91.38 71 GLY A C 1
ATOM 526 O O . GLY A 1 71 ? -9.992 4.25 2.201 1 91.38 71 GLY A O 1
ATOM 527 N N . ASN A 1 72 ? -11.719 5.609 1.907 1 90.75 72 ASN A N 1
ATOM 528 C CA . ASN A 1 72 ? -12.703 4.559 2.156 1 90.75 72 ASN A CA 1
ATOM 529 C C . ASN A 1 72 ? -13.07 3.818 0.873 1 90.75 72 ASN A C 1
ATOM 531 O O . ASN A 1 72 ? -13.625 2.721 0.922 1 90.75 72 ASN A O 1
ATOM 535 N N . GLY A 1 73 ? -12.812 4.496 -0.246 1 95.12 73 GLY A N 1
ATOM 536 C CA . GLY A 1 73 ? -13.227 3.895 -1.504 1 95.12 73 GLY A CA 1
ATOM 537 C C . GLY A 1 73 ? -14.727 3.662 -1.592 1 95.12 73 GLY A C 1
ATOM 538 O O . GLY A 1 73 ? -15.172 2.564 -1.932 1 95.12 73 GLY A O 1
ATOM 539 N N . PHE A 1 74 ? -15.422 4.711 -1.28 1 94.94 74 PHE A N 1
ATOM 540 C CA . PHE A 1 74 ? -16.859 4.629 -1.1 1 94.94 74 PHE A CA 1
ATOM 541 C C . PHE A 1 74 ? -17.531 4.031 -2.334 1 94.94 74 PHE A C 1
ATOM 543 O O . PHE A 1 74 ? -18.281 3.061 -2.232 1 94.94 74 PHE A O 1
ATOM 550 N N . GLU A 1 75 ? -17.281 4.594 -3.51 1 96.5 75 GLU A N 1
ATOM 551 C CA . GLU A 1 75 ? -17.953 4.172 -4.73 1 96.5 75 GLU A CA 1
ATOM 552 C C . GLU A 1 75 ? -17.609 2.729 -5.082 1 96.5 75 GLU A C 1
ATOM 554 O O . GLU A 1 75 ? -18.484 1.959 -5.488 1 96.5 75 GLU A O 1
ATOM 559 N N . LEU A 1 76 ? -16.375 2.359 -4.988 1 98.31 76 LEU A N 1
ATOM 560 C CA . LEU A 1 76 ? -15.992 0.984 -5.293 1 98.31 76 LEU A CA 1
ATOM 561 C C . LEU A 1 76 ? -16.625 0.015 -4.293 1 98.31 76 LEU A C 1
ATOM 563 O O . LEU A 1 76 ? -17.125 -1.044 -4.68 1 98.31 76 LEU A O 1
ATOM 567 N N . LYS A 1 77 ? -16.594 0.37 -2.996 1 98.12 77 LYS A N 1
ATOM 568 C CA . LYS A 1 77 ? -17.234 -0.482 -1.994 1 98.12 77 LYS A CA 1
ATOM 569 C C . LYS A 1 77 ? -18.719 -0.66 -2.281 1 98.12 77 LYS A C 1
ATOM 571 O O . LYS A 1 77 ? -19.25 -1.765 -2.16 1 98.12 77 LYS A O 1
ATOM 576 N N . ARG A 1 78 ? -19.312 0.422 -2.617 1 97.56 78 ARG A N 1
ATOM 577 C CA . ARG A 1 78 ? -20.75 0.364 -2.932 1 97.56 78 ARG A CA 1
ATOM 578 C C . ARG A 1 78 ? -21.016 -0.589 -4.094 1 97.56 78 ARG A C 1
ATOM 580 O O . ARG A 1 78 ? -21.906 -1.438 -4.016 1 97.56 78 ARG A O 1
ATOM 587 N N . LYS A 1 79 ? -20.281 -0.479 -5.156 1 98.25 79 LYS A N 1
ATOM 588 C CA . LYS A 1 79 ? -20.469 -1.317 -6.336 1 98.25 79 LYS A CA 1
ATOM 589 C C . LYS A 1 79 ? -20.188 -2.783 -6.02 1 98.25 79 LYS A C 1
ATOM 591 O O . LYS A 1 79 ? -20.922 -3.672 -6.465 1 98.25 79 LYS A O 1
ATOM 596 N N . LEU A 1 80 ? -19.125 -3.008 -5.281 1 98.56 80 LEU A N 1
ATOM 597 C CA . LEU A 1 80 ? -18.797 -4.367 -4.875 1 98.56 80 LEU A CA 1
ATOM 598 C C . LEU A 1 80 ? -19.906 -4.961 -4.012 1 98.56 80 LEU A C 1
ATOM 600 O O . LEU A 1 80 ? -20.281 -6.125 -4.191 1 98.56 80 LEU A O 1
ATOM 604 N N . ALA A 1 81 ? -20.328 -4.148 -3.051 1 98.12 81 ALA A N 1
ATOM 605 C CA . ALA A 1 81 ? -21.391 -4.605 -2.168 1 98.12 81 ALA A CA 1
ATOM 606 C C . ALA A 1 81 ? -22.641 -5.004 -2.969 1 98.12 81 ALA A C 1
ATOM 608 O O . ALA A 1 81 ? -23.25 -6.039 -2.695 1 98.12 81 ALA A O 1
ATOM 609 N N . GLU A 1 82 ? -22.953 -4.195 -3.928 1 97.69 82 GLU A N 1
ATOM 610 C CA . GLU A 1 82 ? -24.109 -4.48 -4.781 1 97.69 82 GLU A CA 1
ATOM 611 C C . GLU A 1 82 ? -23.875 -5.746 -5.605 1 97.69 82 GLU A C 1
ATOM 613 O O . GLU A 1 82 ? -24.734 -6.637 -5.629 1 97.69 82 GLU A O 1
ATOM 618 N N . ARG A 1 83 ? -22.797 -5.863 -6.203 1 96.06 83 ARG A N 1
ATOM 619 C CA . ARG A 1 83 ? -22.484 -6.973 -7.09 1 96.06 83 ARG A CA 1
ATOM 620 C C . ARG A 1 83 ? -22.406 -8.289 -6.32 1 96.06 83 ARG A C 1
ATOM 622 O O . ARG A 1 83 ? -22.812 -9.336 -6.832 1 96.06 83 ARG A O 1
ATOM 629 N N . CYS A 1 84 ? -21.859 -8.227 -5.152 1 96.88 84 CYS A N 1
ATOM 630 C CA . CYS A 1 84 ? -21.609 -9.43 -4.367 1 96.88 84 CYS A CA 1
ATOM 631 C C . CYS A 1 84 ? -22.75 -9.68 -3.379 1 96.88 84 CYS A C 1
ATOM 633 O O . CYS A 1 84 ? -22.719 -10.656 -2.625 1 96.88 84 CYS A O 1
ATOM 635 N N . ALA A 1 85 ? -23.719 -8.82 -3.312 1 96.75 85 ALA A N 1
ATOM 636 C CA . ALA A 1 85 ? -24.891 -8.93 -2.451 1 96.75 85 ALA A CA 1
ATOM 637 C C . ALA A 1 85 ? -24.5 -8.992 -0.981 1 96.75 85 ALA A C 1
ATOM 639 O O . ALA A 1 85 ? -24.922 -9.891 -0.25 1 96.75 85 ALA A O 1
ATOM 640 N N . VAL A 1 86 ? -23.641 -8.07 -0.575 1 97.62 86 VAL A N 1
ATOM 641 C CA . VAL A 1 86 ? -23.234 -7.926 0.815 1 97.62 86 VAL A CA 1
ATOM 642 C C . VAL A 1 86 ? -23.375 -6.469 1.253 1 97.62 86 VAL A C 1
ATOM 644 O O . VAL A 1 86 ? -23.75 -5.609 0.453 1 97.62 86 VAL A O 1
ATOM 647 N N . ASP A 1 87 ? -23.203 -6.23 2.549 1 97.62 87 ASP A N 1
ATOM 648 C CA . ASP A 1 87 ? -23.141 -4.867 3.07 1 97.62 87 ASP A CA 1
ATOM 649 C C . ASP A 1 87 ? -21.766 -4.242 2.789 1 97.62 87 ASP A C 1
ATOM 651 O O . ASP A 1 87 ? -20.734 -4.922 2.863 1 97.62 87 ASP A O 1
ATOM 655 N N . ALA A 1 88 ? -21.781 -2.949 2.5 1 97.81 88 ALA A N 1
ATOM 656 C CA . ALA A 1 88 ? -20.531 -2.24 2.238 1 97.81 88 ALA A CA 1
ATOM 657 C C . ALA A 1 88 ? -19.562 -2.395 3.402 1 97.81 88 ALA A C 1
ATOM 659 O O . ALA A 1 88 ? -18.344 -2.418 3.203 1 97.81 88 ALA A O 1
ATOM 660 N N . ALA A 1 89 ? -20.047 -2.537 4.625 1 97.69 89 ALA A N 1
ATOM 661 C CA . ALA A 1 89 ? -19.234 -2.67 5.828 1 97.69 89 ALA A CA 1
ATOM 662 C C . ALA A 1 89 ? -18.516 -4.016 5.863 1 97.69 89 ALA A C 1
ATOM 664 O O . ALA A 1 89 ? -17.641 -4.242 6.703 1 97.69 89 ALA A O 1
ATOM 665 N N . GLN A 1 90 ? -18.797 -4.906 4.895 1 98.5 90 GLN A N 1
ATOM 666 C CA . GLN A 1 90 ? -18.172 -6.215 4.801 1 98.5 90 GLN A CA 1
ATOM 667 C C . GLN A 1 90 ? -16.984 -6.188 3.826 1 98.5 90 GLN A C 1
ATOM 669 O O . GLN A 1 90 ? -16.297 -7.191 3.656 1 98.5 90 GLN A O 1
ATOM 674 N N . VAL A 1 91 ? -16.797 -5.004 3.238 1 98.62 91 VAL A N 1
ATOM 675 C CA . VAL A 1 91 ? -15.789 -4.895 2.184 1 98.62 91 VAL A CA 1
ATOM 676 C C . VAL A 1 91 ? -14.516 -4.27 2.744 1 98.62 91 VAL A C 1
ATOM 678 O O . VAL A 1 91 ? -14.57 -3.236 3.418 1 98.62 91 VAL A O 1
ATOM 681 N N . THR A 1 92 ? -13.414 -4.855 2.553 1 98.56 92 THR A N 1
ATOM 682 C CA . THR A 1 92 ? -12.086 -4.277 2.766 1 98.56 92 THR A CA 1
ATOM 683 C C . THR A 1 92 ? -11.32 -4.176 1.449 1 98.56 92 THR A C 1
ATOM 685 O O . THR A 1 92 ? -11.211 -5.16 0.716 1 98.56 92 THR A O 1
ATOM 688 N N . LEU A 1 93 ? -10.867 -2.977 1.118 1 98.62 93 LEU A N 1
ATOM 689 C CA . LEU A 1 93 ? -10.094 -2.781 -0.103 1 98.62 93 LEU A CA 1
ATOM 690 C C . LEU A 1 93 ? -8.602 -2.924 0.171 1 98.62 93 LEU A C 1
ATOM 692 O O . LEU A 1 93 ? -8.125 -2.578 1.256 1 98.62 93 LEU A O 1
ATOM 696 N N . GLY A 1 94 ? -7.895 -3.447 -0.798 1 98.56 94 GLY A N 1
ATOM 697 C CA . GLY A 1 94 ? -6.457 -3.629 -0.666 1 98.56 94 GLY A CA 1
ATOM 698 C C . GLY A 1 94 ? -5.684 -3.203 -1.9 1 98.56 94 GLY A C 1
ATOM 699 O O . GLY A 1 94 ? -6.203 -3.266 -3.016 1 98.56 94 GLY A O 1
ATOM 700 N N . ASN A 1 95 ? -4.449 -2.742 -1.684 1 98.38 95 ASN A N 1
ATOM 701 C CA . ASN A 1 95 ? -3.504 -2.539 -2.777 1 98.38 95 ASN A CA 1
ATOM 702 C C . ASN A 1 95 ? -3.121 -3.859 -3.439 1 98.38 95 ASN A C 1
ATOM 704 O O . ASN A 1 95 ? -1.955 -4.258 -3.408 1 98.38 95 ASN A O 1
ATOM 708 N N . GLY A 1 96 ? -4.09 -4.445 -4.145 1 97.62 96 GLY A N 1
ATOM 709 C CA . GLY A 1 96 ? -4.062 -5.848 -4.531 1 97.62 96 GLY A CA 1
ATOM 710 C C . GLY A 1 96 ? -4.535 -6.781 -3.432 1 97.62 96 GLY A C 1
ATOM 711 O O . GLY A 1 96 ? -4.617 -6.383 -2.266 1 97.62 96 GLY A O 1
ATOM 712 N N . SER A 1 97 ? -4.867 -8.031 -3.838 1 97.75 97 SER A N 1
ATOM 713 C CA . SER A 1 97 ? -5.309 -8.984 -2.818 1 97.75 97 SER A CA 1
ATOM 714 C C . SER A 1 97 ? -4.16 -9.375 -1.898 1 97.75 97 SER A C 1
ATOM 716 O O . SER A 1 97 ? -4.387 -9.828 -0.773 1 97.75 97 SER A O 1
ATOM 718 N N . ASN A 1 98 ? -2.938 -9.227 -2.367 1 96.81 98 ASN A N 1
ATOM 719 C CA . ASN A 1 98 ? -1.78 -9.445 -1.507 1 96.81 98 ASN A CA 1
ATOM 720 C C . ASN A 1 98 ? -1.859 -8.594 -0.239 1 96.81 98 ASN A C 1
ATOM 722 O O . ASN A 1 98 ? -1.492 -9.055 0.843 1 96.81 98 ASN A O 1
ATOM 726 N N . ASP A 1 99 ? -2.299 -7.387 -0.429 1 97.88 99 ASP A N 1
ATOM 727 C CA . ASP A 1 99 ? -2.441 -6.469 0.699 1 97.88 99 ASP A CA 1
ATOM 728 C C . ASP A 1 99 ? -3.432 -7.012 1.726 1 97.88 99 ASP A C 1
ATOM 730 O O . ASP A 1 99 ? -3.236 -6.848 2.932 1 97.88 99 ASP A O 1
ATOM 734 N N . ILE A 1 100 ? -4.488 -7.668 1.286 1 98.44 100 ILE A N 1
ATOM 735 C CA . ILE A 1 100 ? -5.484 -8.273 2.16 1 98.44 100 ILE A CA 1
ATOM 736 C C . ILE A 1 100 ? -4.84 -9.391 2.979 1 98.44 100 ILE A C 1
ATOM 738 O O . ILE A 1 100 ? -5.059 -9.492 4.188 1 98.44 100 ILE A O 1
ATOM 742 N N . LEU A 1 101 ? -4.086 -10.219 2.32 1 98.5 101 LEU A N 1
ATOM 743 C CA . LEU A 1 101 ? -3.414 -11.328 2.992 1 98.5 101 LEU A CA 1
ATOM 744 C C . LEU A 1 101 ? -2.465 -10.812 4.07 1 98.5 101 LEU A C 1
ATOM 746 O O . LEU A 1 101 ? -2.416 -11.367 5.172 1 98.5 101 LEU A O 1
ATOM 750 N N . ASP A 1 102 ? -1.762 -9.781 3.738 1 97.88 102 ASP A N 1
ATOM 751 C CA . ASP A 1 102 ? -0.85 -9.148 4.691 1 97.88 102 ASP A CA 1
ATOM 752 C C . ASP A 1 102 ? -1.612 -8.578 5.883 1 97.88 102 ASP A C 1
ATOM 754 O O . ASP A 1 102 ? -1.187 -8.727 7.027 1 97.88 102 ASP A O 1
ATOM 758 N N . LEU A 1 103 ? -2.732 -7.863 5.613 1 98.19 103 LEU A N 1
ATOM 759 C CA . LEU A 1 103 ? -3.562 -7.285 6.668 1 98.19 103 LEU A CA 1
ATOM 760 C C . LEU A 1 103 ? -4.055 -8.367 7.625 1 98.19 103 LEU A C 1
ATOM 762 O O . LEU A 1 103 ? -4.074 -8.164 8.836 1 98.19 103 LEU A O 1
ATOM 766 N N . VAL A 1 104 ? -4.43 -9.508 7.07 1 98.81 104 VAL A N 1
ATOM 767 C CA . VAL A 1 104 ? -4.922 -10.617 7.879 1 98.81 104 VAL A CA 1
ATOM 768 C C . VAL A 1 104 ? -3.816 -11.102 8.82 1 98.81 104 VAL A C 1
ATOM 770 O O . VAL A 1 104 ? -4.051 -11.289 10.016 1 98.81 104 VAL A O 1
ATOM 773 N N . ALA A 1 105 ? -2.65 -11.32 8.281 1 98.44 105 ALA A N 1
ATOM 774 C CA . ALA A 1 105 ? -1.531 -11.781 9.102 1 98.44 105 ALA A CA 1
ATOM 775 C C . ALA A 1 105 ? -1.239 -10.797 10.227 1 98.44 105 ALA A C 1
ATOM 777 O O . ALA A 1 105 ? -1.104 -11.188 11.383 1 98.44 105 ALA A O 1
ATOM 778 N N . ARG A 1 106 ? -1.223 -9.531 9.922 1 97.56 106 ARG A N 1
ATOM 779 C CA . ARG A 1 106 ? -0.895 -8.484 10.883 1 97.56 106 ARG A CA 1
ATOM 780 C C . ARG A 1 106 ? -1.974 -8.367 11.953 1 97.56 106 ARG A C 1
ATOM 782 O O . ARG A 1 106 ? -1.681 -8.031 13.102 1 97.56 106 ARG A O 1
ATOM 789 N N . ALA A 1 107 ? -3.17 -8.625 11.594 1 98.19 107 ALA A N 1
ATOM 790 C CA . ALA A 1 107 ? -4.297 -8.469 12.508 1 98.19 107 ALA A CA 1
ATOM 791 C C . ALA A 1 107 ? -4.402 -9.656 13.461 1 98.19 107 ALA A C 1
ATOM 793 O O . ALA A 1 107 ? -4.773 -9.5 14.625 1 98.19 107 ALA A O 1
ATOM 794 N N . TYR A 1 108 ? -4.035 -10.898 12.992 1 98.56 108 TYR A N 1
ATOM 795 C CA . TYR A 1 108 ? -4.492 -12.062 13.75 1 98.56 108 TYR A CA 1
ATOM 796 C C . TYR A 1 108 ? -3.328 -12.977 14.094 1 98.56 108 TYR A C 1
ATOM 798 O O . TYR A 1 108 ? -3.504 -13.969 14.805 1 98.56 108 TYR A O 1
ATOM 806 N N . LEU A 1 109 ? -2.156 -12.711 13.602 1 98.25 109 LEU A N 1
ATOM 807 C CA . LEU A 1 109 ? -1.016 -13.586 13.859 1 98.25 109 LEU A CA 1
ATOM 808 C C . LEU A 1 109 ? 0.061 -12.852 14.656 1 98.25 109 LEU A C 1
ATOM 810 O O . LEU A 1 109 ? 0.142 -11.625 14.609 1 98.25 109 LEU A O 1
ATOM 814 N N . ALA A 1 110 ? 0.868 -13.57 15.32 1 96.75 110 ALA A N 1
ATOM 815 C CA . ALA A 1 110 ? 1.94 -13.102 16.203 1 96.75 110 ALA A CA 1
ATOM 816 C C . ALA A 1 110 ? 2.805 -14.266 16.672 1 96.75 110 ALA A C 1
ATOM 818 O O . ALA A 1 110 ? 2.475 -15.43 16.438 1 96.75 110 ALA A O 1
ATOM 819 N N . PRO A 1 111 ? 4.008 -13.922 17.328 1 96.06 111 PRO A N 1
ATOM 820 C CA . PRO A 1 111 ? 4.766 -15.016 17.938 1 96.06 111 PRO A CA 1
ATOM 821 C C . PRO A 1 111 ? 3.922 -15.852 18.906 1 96.06 111 PRO A C 1
ATOM 823 O O . PRO A 1 111 ? 3.178 -15.305 19.719 1 96.06 111 PRO A O 1
ATOM 826 N N . GLY A 1 112 ? 4.004 -17.141 18.75 1 97.38 112 GLY A N 1
ATOM 827 C CA . GLY A 1 112 ? 3.215 -18.031 19.562 1 97.38 112 GLY A CA 1
ATOM 828 C C . GLY A 1 112 ? 1.952 -18.531 18.875 1 97.38 112 GLY A C 1
ATOM 829 O O . GLY A 1 112 ? 1.333 -19.5 19.312 1 97.38 112 GLY A O 1
ATOM 830 N N . LEU A 1 113 ? 1.522 -17.891 17.828 1 98.38 113 LEU A N 1
ATOM 831 C CA . LEU A 1 113 ? 0.379 -18.297 17.031 1 98.38 113 LEU A CA 1
ATOM 832 C C . LEU A 1 113 ? 0.837 -18.891 15.695 1 98.38 113 LEU A C 1
ATOM 834 O O . LEU A 1 113 ? 2.021 -18.828 15.359 1 98.38 113 LEU A O 1
ATOM 838 N N . ASN A 1 114 ? -0.111 -19.516 15 1 98.81 114 ASN A N 1
ATOM 839 C CA . ASN A 1 114 ? 0.317 -20.125 13.734 1 98.81 114 ASN A CA 1
ATOM 840 C C . ASN A 1 114 ? -0.769 -20.016 12.672 1 98.81 114 ASN A C 1
ATOM 842 O O . ASN A 1 114 ? -1.923 -19.719 12.984 1 98.81 114 ASN A O 1
ATOM 846 N N . ALA A 1 115 ? -0.368 -20.141 11.445 1 98.88 115 ALA A N 1
ATOM 847 C CA . ALA A 1 115 ? -1.23 -20.25 10.273 1 98.88 115 ALA A CA 1
ATOM 848 C C . ALA A 1 115 ? -1.014 -21.578 9.555 1 98.88 115 ALA A C 1
ATOM 850 O O . ALA A 1 115 ? 0.111 -22.078 9.492 1 98.88 115 ALA A O 1
ATOM 851 N N . VAL A 1 116 ? -2.105 -22.094 9 1 98.94 116 VAL A N 1
ATOM 852 C CA . VAL A 1 116 ? -2.061 -23.344 8.25 1 98.94 116 VAL A CA 1
ATOM 853 C C . VAL A 1 116 ? -2.287 -23.062 6.766 1 98.94 116 VAL A C 1
ATOM 855 O O . VAL A 1 116 ? -3.168 -22.297 6.398 1 98.94 116 VAL A O 1
ATOM 858 N N . PHE A 1 117 ? -1.503 -23.656 5.906 1 98.81 117 PHE A N 1
ATOM 859 C CA . PHE A 1 117 ? -1.666 -23.609 4.457 1 98.81 117 PHE A CA 1
ATOM 860 C C . PHE A 1 117 ? -1.045 -24.828 3.805 1 98.81 117 PHE A C 1
ATOM 862 O O . PHE A 1 117 ? -0.442 -25.672 4.484 1 98.81 117 PHE A O 1
ATOM 869 N N . SER A 1 118 ? -1.189 -25 2.521 1 98.5 118 SER A N 1
ATOM 870 C CA . SER A 1 118 ? -0.715 -26.172 1.796 1 98.5 118 SER A CA 1
ATOM 871 C C . SER A 1 118 ? 0.742 -26.016 1.377 1 98.5 118 SER A C 1
ATOM 873 O O . SER A 1 118 ? 1.234 -24.891 1.241 1 98.5 118 SER A O 1
ATOM 875 N N . GLU A 1 119 ? 1.532 -27.047 1.198 1 97.06 119 GLU A N 1
ATOM 876 C CA . GLU A 1 119 ? 2.916 -27.141 0.744 1 97.06 119 GLU A CA 1
ATOM 877 C C . GLU A 1 119 ? 3.123 -26.391 -0.567 1 97.06 119 GLU A C 1
ATOM 879 O O . GLU A 1 119 ? 4.102 -25.656 -0.721 1 97.06 119 GLU A O 1
ATOM 884 N N . HIS A 1 120 ? 2.271 -26.547 -1.57 1 97.56 120 HIS A N 1
ATOM 885 C CA . HIS A 1 120 ? 2.34 -25.875 -2.869 1 97.56 120 HIS A CA 1
ATOM 886 C C . HIS A 1 120 ? 1.304 -24.766 -2.977 1 97.56 120 HIS A C 1
ATOM 888 O O . HIS A 1 120 ? 0.54 -24.719 -3.943 1 97.56 120 HIS A O 1
ATOM 894 N N . ALA A 1 121 ? 1.387 -23.875 -1.933 1 96.69 121 ALA A N 1
ATOM 895 C CA . ALA A 1 121 ? 0.448 -22.75 -1.944 1 96.69 121 ALA A CA 1
ATOM 896 C C . ALA A 1 121 ? 1.167 -21.438 -2.232 1 96.69 121 ALA A C 1
ATOM 898 O O . ALA A 1 121 ? 2.396 -21.406 -2.33 1 96.69 121 ALA A O 1
ATOM 899 N N . PHE A 1 122 ? 0.42 -20.469 -2.416 1 96.81 122 PHE A N 1
ATOM 900 C CA . PHE A 1 122 ? 0.921 -19.156 -2.775 1 96.81 122 PHE A CA 1
ATOM 901 C C . PHE A 1 122 ? 1.996 -18.688 -1.795 1 96.81 122 PHE A C 1
ATOM 903 O O . PHE A 1 122 ? 1.778 -18.688 -0.582 1 96.81 122 PHE A O 1
ATOM 910 N N . ALA A 1 123 ? 3.102 -18.188 -2.254 1 95.69 123 ALA A N 1
ATOM 911 C CA . ALA A 1 123 ? 4.312 -17.891 -1.49 1 95.69 123 ALA A CA 1
ATOM 912 C C . ALA A 1 123 ? 4.059 -16.781 -0.476 1 95.69 123 ALA A C 1
ATOM 914 O O . ALA A 1 123 ? 4.793 -16.641 0.504 1 95.69 123 ALA A O 1
ATOM 915 N N . VAL A 1 124 ? 3.018 -15.984 -0.689 1 96.31 124 VAL A N 1
ATOM 916 C CA . VAL A 1 124 ? 2.738 -14.844 0.182 1 96.31 124 VAL A CA 1
ATOM 917 C C . VAL A 1 124 ? 2.215 -15.344 1.527 1 96.31 124 VAL A C 1
ATOM 919 O O . VAL A 1 124 ? 2.389 -14.68 2.553 1 96.31 124 VAL A O 1
ATOM 922 N N . TYR A 1 125 ? 1.588 -16.531 1.605 1 98 125 TYR A N 1
ATOM 923 C CA . TYR A 1 125 ? 1.06 -17.047 2.865 1 98 125 TYR A CA 1
ATOM 924 C C . TYR A 1 125 ? 2.172 -17.234 3.891 1 98 125 TYR A C 1
ATOM 926 O O . TYR A 1 125 ? 2.137 -16.625 4.965 1 98 125 TYR A O 1
ATOM 934 N N . PRO A 1 126 ? 3.221 -18.016 3.551 1 97.19 126 PRO A N 1
ATOM 935 C CA . PRO A 1 126 ? 4.301 -18.156 4.527 1 97.19 126 PRO A CA 1
ATOM 936 C C . PRO A 1 126 ? 5.074 -16.859 4.742 1 97.19 126 PRO A C 1
ATOM 938 O O . PRO A 1 126 ? 5.543 -16.578 5.852 1 97.19 126 PRO A O 1
ATOM 941 N N . ILE A 1 127 ? 5.219 -16.016 3.74 1 96.19 127 ILE A N 1
ATOM 942 C CA . ILE A 1 127 ? 5.969 -14.773 3.867 1 96.19 127 ILE A CA 1
ATOM 943 C C . ILE A 1 127 ? 5.262 -13.844 4.848 1 96.19 127 ILE A C 1
ATOM 945 O O . ILE A 1 127 ? 5.887 -13.32 5.777 1 96.19 127 ILE A O 1
ATOM 949 N N . ALA A 1 128 ? 3.934 -13.625 4.66 1 96.88 128 ALA A N 1
ATOM 950 C CA . ALA A 1 128 ? 3.158 -12.766 5.547 1 96.88 128 ALA A CA 1
ATOM 951 C C . ALA A 1 128 ? 3.143 -13.312 6.969 1 96.88 128 ALA A C 1
ATOM 953 O O . ALA A 1 128 ? 3.205 -12.547 7.934 1 96.88 128 ALA A O 1
ATOM 954 N N . THR A 1 129 ? 3.051 -14.625 7.078 1 98.12 129 THR A N 1
ATOM 955 C CA . THR A 1 129 ? 3.051 -15.289 8.383 1 98.12 129 THR A CA 1
ATOM 956 C C . THR A 1 129 ? 4.379 -15.07 9.094 1 98.12 129 THR A C 1
ATOM 958 O O . THR A 1 129 ? 4.406 -14.688 10.266 1 98.12 129 THR A O 1
ATOM 961 N N . GLN A 1 130 ? 5.465 -15.258 8.391 1 97 130 GLN A N 1
ATOM 962 C CA . GLN A 1 130 ? 6.805 -15.109 8.953 1 97 130 GLN A CA 1
ATOM 963 C C . GLN A 1 130 ? 7.09 -13.656 9.32 1 97 130 GLN A C 1
ATOM 965 O O . GLN A 1 130 ? 7.75 -13.383 10.328 1 97 130 GLN A O 1
ATOM 970 N N . ALA A 1 131 ? 6.641 -12.766 8.547 1 95.75 131 ALA A N 1
ATOM 971 C CA . ALA A 1 131 ? 6.914 -11.344 8.734 1 95.75 131 ALA A CA 1
ATOM 972 C C . ALA A 1 131 ? 6.434 -10.867 10.102 1 95.75 131 ALA A C 1
ATOM 974 O O . ALA A 1 131 ? 7.016 -9.945 10.688 1 95.75 131 ALA A O 1
ATOM 975 N N . VAL A 1 132 ? 5.402 -11.5 10.617 1 96.38 132 VAL A N 1
ATOM 976 C CA . VAL A 1 132 ? 4.863 -11.078 11.906 1 96.38 132 VAL A CA 1
ATOM 977 C C . VAL A 1 132 ? 5.328 -12.039 13 1 96.38 132 VAL A C 1
ATOM 979 O O . VAL A 1 132 ? 4.824 -11.992 14.125 1 96.38 132 VAL A O 1
ATOM 982 N N . GLY A 1 133 ? 6.18 -12.977 12.633 1 96.38 133 GLY A N 1
ATOM 983 C CA . GLY A 1 133 ? 6.832 -13.836 13.602 1 96.38 133 GLY A CA 1
ATOM 984 C C . GLY A 1 133 ? 6.012 -15.062 13.969 1 96.38 133 GLY A C 1
ATOM 985 O O . GLY A 1 133 ? 6.32 -15.758 14.938 1 96.38 133 GLY A O 1
ATOM 986 N N . ALA A 1 134 ? 4.945 -15.336 13.258 1 98.06 134 ALA A N 1
ATOM 987 C CA . ALA A 1 134 ? 4.102 -16.5 13.539 1 98.06 134 ALA A CA 1
ATOM 988 C C . ALA A 1 134 ? 4.656 -17.75 12.867 1 98.06 134 ALA A C 1
ATOM 990 O O . ALA A 1 134 ? 5.516 -17.656 11.984 1 98.06 134 ALA A O 1
ATOM 991 N N . GLU A 1 135 ? 4.195 -18.844 13.344 1 98.44 135 GLU A N 1
ATOM 992 C CA . GLU A 1 135 ? 4.605 -20.125 12.758 1 98.44 135 GLU A CA 1
ATOM 993 C C . GLU A 1 135 ? 3.756 -20.469 11.539 1 98.44 135 GLU A C 1
ATOM 995 O O . GLU A 1 135 ? 2.525 -20.484 11.617 1 98.44 135 GLU A O 1
ATOM 1000 N N . GLY A 1 136 ? 4.395 -20.719 10.422 1 98.31 136 GLY A N 1
ATOM 1001 C CA . GLY A 1 136 ? 3.709 -21.25 9.258 1 98.31 136 GLY A CA 1
ATOM 1002 C C . GLY A 1 136 ? 3.693 -22.781 9.227 1 98.31 136 GLY A C 1
ATOM 1003 O O . GLY A 1 136 ? 4.75 -23.406 9.227 1 98.31 136 GLY A O 1
ATOM 1004 N N . ARG A 1 137 ? 2.529 -23.328 9.195 1 98.69 137 ARG A N 1
ATOM 1005 C CA . ARG A 1 137 ? 2.377 -24.766 9.117 1 98.69 137 ARG A CA 1
ATOM 1006 C C . ARG A 1 137 ? 1.961 -25.203 7.715 1 98.69 137 ARG A C 1
ATOM 1008 O O . ARG A 1 137 ? 0.777 -25.156 7.371 1 98.69 137 ARG A O 1
ATOM 1015 N N . ALA A 1 138 ? 2.928 -25.656 7 1 98.44 138 ALA A N 1
ATOM 1016 C CA . ALA A 1 138 ? 2.697 -26.172 5.648 1 98.44 138 ALA A CA 1
ATOM 1017 C C . ALA A 1 138 ? 2.297 -27.641 5.676 1 98.44 138 ALA A C 1
ATOM 1019 O O . ALA A 1 138 ? 3.066 -28.484 6.129 1 98.44 138 ALA A O 1
ATOM 1020 N N . VAL A 1 139 ? 1.151 -27.922 5.188 1 98.81 139 VAL A N 1
ATOM 1021 C CA . VAL A 1 139 ? 0.624 -29.281 5.164 1 98.81 139 VAL A CA 1
ATOM 1022 C C . VAL A 1 139 ? 0.923 -29.938 3.814 1 98.81 139 VAL A C 1
ATOM 1024 O O . VAL A 1 139 ? 0.758 -29.297 2.766 1 98.81 139 VAL A O 1
ATOM 1027 N N . LYS A 1 140 ? 1.305 -31.172 3.869 1 98.56 140 LYS A N 1
ATOM 1028 C CA . LYS A 1 140 ? 1.622 -31.891 2.639 1 98.56 140 LYS A CA 1
ATOM 1029 C C . LYS A 1 140 ? 0.438 -31.875 1.676 1 98.56 140 LYS A C 1
ATOM 1031 O O . LYS A 1 140 ? -0.708 -32.062 2.092 1 98.56 140 LYS A O 1
ATOM 1036 N N . ALA A 1 141 ? 0.786 -31.609 0.439 1 98.19 141 ALA A N 1
ATOM 1037 C CA . ALA A 1 141 ? -0.238 -31.562 -0.602 1 98.19 141 ALA A CA 1
ATOM 1038 C C . ALA A 1 141 ? -0.668 -32.969 -1.006 1 98.19 141 ALA A C 1
ATOM 1040 O O . ALA A 1 141 ? 0.011 -33.938 -0.688 1 98.19 141 ALA A O 1
ATOM 1041 N N . ARG A 1 142 ? -1.872 -33.031 -1.591 1 97.62 142 ARG A N 1
ATOM 1042 C CA . ARG A 1 142 ? -2.381 -3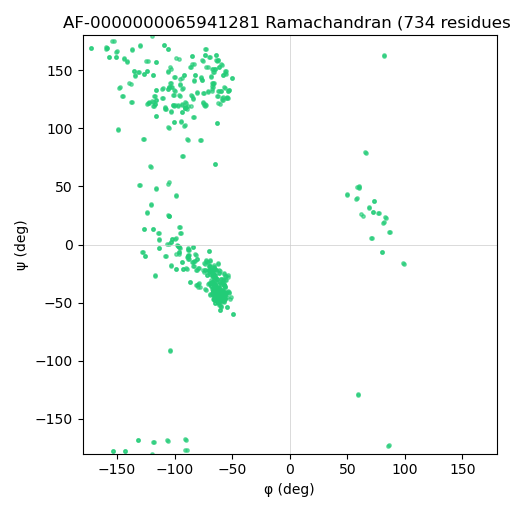4.25 -2.24 1 97.62 142 ARG A CA 1
ATOM 1043 C C . ARG A 1 142 ? -2.602 -34 -3.73 1 97.62 142 ARG A C 1
ATOM 1045 O O . ARG A 1 142 ? -3.396 -33.156 -4.117 1 97.62 142 ARG A O 1
ATOM 1052 N N . ALA A 1 143 ? -1.923 -34.781 -4.562 1 96.94 143 ALA A N 1
ATOM 1053 C CA . ALA A 1 143 ? -2.018 -34.625 -6.012 1 96.94 143 ALA A CA 1
ATOM 1054 C C . ALA A 1 143 ? -1.803 -33.156 -6.414 1 96.94 143 ALA A C 1
ATOM 1056 O O . ALA A 1 143 ? -2.6 -32.594 -7.164 1 96.94 143 ALA A O 1
ATOM 1057 N N . TRP A 1 144 ? -0.817 -32.5 -5.824 1 97.69 144 TRP A N 1
ATOM 1058 C CA . TRP A 1 144 ? -0.378 -31.156 -6.098 1 97.69 144 TRP A CA 1
ATOM 1059 C C . TRP A 1 144 ? -1.415 -30.141 -5.621 1 97.69 144 TRP A C 1
ATOM 1061 O O . TRP A 1 144 ? -1.281 -28.938 -5.871 1 97.69 144 TRP A O 1
ATOM 1071 N N . GLY A 1 145 ? -2.477 -30.609 -4.945 1 96.94 145 GLY A N 1
ATOM 1072 C CA . GLY A 1 145 ? -3.523 -29.734 -4.43 1 96.94 145 GLY A CA 1
ATOM 1073 C C . GLY A 1 145 ? -3.666 -29.812 -2.92 1 96.94 145 GLY A C 1
ATOM 1074 O O . GLY A 1 145 ? -2.92 -30.531 -2.254 1 96.94 145 GLY A O 1
ATOM 1075 N N . HIS A 1 146 ? -4.617 -29.031 -2.35 1 97.81 146 HIS A N 1
ATOM 1076 C CA . HIS A 1 146 ? -4.871 -29 -0.915 1 97.81 146 HIS A CA 1
ATOM 1077 C C . HIS A 1 146 ? -5.34 -30.359 -0.411 1 97.81 146 HIS A C 1
ATOM 1079 O O . HIS A 1 146 ? -6.199 -31 -1.028 1 97.81 146 HIS A O 1
ATOM 1085 N N . ASP A 1 147 ? -4.727 -30.891 0.598 1 98.62 147 ASP A N 1
ATOM 1086 C CA . ASP A 1 147 ? -5.316 -31.938 1.426 1 98.62 147 ASP A CA 1
ATOM 1087 C C . ASP A 1 147 ? -6.102 -31.328 2.59 1 98.62 147 ASP A C 1
ATOM 1089 O O . ASP A 1 147 ? -5.578 -31.188 3.695 1 98.62 147 ASP A O 1
ATOM 1093 N N . LEU A 1 148 ? -7.387 -31.078 2.383 1 98.62 148 LEU A N 1
ATOM 1094 C CA . LEU A 1 148 ? -8.195 -30.312 3.326 1 98.62 148 LEU A CA 1
ATOM 1095 C C . LEU A 1 148 ? -8.336 -31.062 4.648 1 98.62 148 LEU A C 1
ATOM 1097 O O . LEU A 1 148 ? -8.375 -30.453 5.715 1 98.62 148 LEU A O 1
ATOM 1101 N N . GLU A 1 149 ? -8.414 -32.406 4.59 1 98.38 149 GLU A N 1
ATOM 1102 C CA . GLU A 1 149 ? -8.492 -33.188 5.816 1 98.38 149 GLU A CA 1
ATOM 1103 C C . GLU A 1 149 ? -7.223 -33.062 6.645 1 98.38 149 GLU A C 1
ATOM 1105 O O . GLU A 1 149 ? -7.285 -32.875 7.863 1 98.38 149 GLU A O 1
ATOM 1110 N N . ALA A 1 150 ? -6.129 -33.156 5.996 1 98.75 150 ALA A N 1
ATOM 1111 C CA . ALA A 1 150 ? -4.852 -33 6.688 1 98.75 150 ALA A CA 1
ATOM 1112 C C . ALA A 1 150 ? -4.695 -31.578 7.227 1 98.75 150 ALA A C 1
ATOM 1114 O O . ALA A 1 150 ? -4.102 -31.375 8.289 1 98.75 150 ALA A O 1
ATOM 1115 N N . MET A 1 151 ? -5.199 -30.625 6.5 1 98.81 151 MET A N 1
ATOM 1116 C CA . MET A 1 151 ? -5.145 -29.234 6.953 1 98.81 151 MET A CA 1
ATOM 1117 C C . MET A 1 151 ? -5.996 -29.047 8.203 1 98.81 151 MET A C 1
ATOM 1119 O O . MET A 1 151 ? -5.59 -28.344 9.125 1 98.81 151 MET A O 1
ATOM 1123 N N . LEU A 1 152 ? -7.129 -29.688 8.219 1 98.69 152 LEU A N 1
ATOM 1124 C CA . LEU A 1 152 ? -7.965 -29.641 9.414 1 98.69 152 LEU A CA 1
ATOM 1125 C C . LEU A 1 152 ? -7.23 -30.25 10.609 1 98.69 152 LEU A C 1
ATOM 1127 O O . LEU A 1 152 ? -7.273 -29.688 11.703 1 98.69 152 LEU A O 1
ATOM 1131 N N . ALA A 1 153 ? -6.566 -31.297 10.344 1 98.75 153 ALA A N 1
ATOM 1132 C CA . ALA A 1 153 ? -5.871 -32.031 11.414 1 98.75 153 ALA A CA 1
ATOM 1133 C C . ALA A 1 153 ? -4.699 -31.203 11.953 1 98.75 153 ALA A C 1
ATOM 1135 O O . ALA A 1 153 ? -4.262 -31.406 13.086 1 98.75 153 ALA A O 1
ATOM 1136 N N . ALA A 1 154 ? -4.188 -30.25 11.164 1 98.75 154 ALA A N 1
ATOM 1137 C CA . ALA A 1 154 ? -3.031 -29.438 11.539 1 98.75 154 ALA A CA 1
ATOM 1138 C C . ALA A 1 154 ? -3.443 -28.281 12.43 1 98.75 154 ALA A C 1
ATOM 1140 O O . ALA A 1 154 ? -2.598 -27.641 13.062 1 98.75 154 ALA A O 1
ATOM 1141 N N . ILE A 1 155 ? -4.754 -27.984 12.508 1 98.75 155 ILE A N 1
ATOM 1142 C CA . ILE A 1 155 ? -5.266 -26.906 13.336 1 98.75 155 ILE A CA 1
ATOM 1143 C C . ILE A 1 155 ? -5.16 -27.281 14.812 1 98.75 155 ILE A C 1
ATOM 1145 O O . ILE A 1 155 ? -5.5 -28.406 15.195 1 98.75 155 ILE A O 1
ATOM 1149 N N . ASP A 1 156 ? -4.633 -26.406 15.633 1 98.5 156 ASP A N 1
ATOM 1150 C CA . ASP A 1 156 ? -4.582 -26.594 17.078 1 98.5 156 ASP A CA 1
ATOM 1151 C C . ASP A 1 156 ? -5.074 -25.344 17.812 1 98.5 156 ASP A C 1
ATOM 1153 O O . ASP A 1 156 ? -5.727 -24.484 17.219 1 98.5 156 ASP A O 1
ATOM 1157 N N . GLY A 1 157 ? -4.855 -25.297 19.141 1 98 157 GLY A N 1
ATOM 1158 C CA . GLY A 1 157 ? -5.391 -24.219 19.969 1 98 157 GLY A CA 1
ATOM 1159 C C . GLY A 1 157 ? -4.734 -22.875 19.703 1 98 157 GLY A C 1
ATOM 1160 O O . GLY A 1 157 ? -5.254 -21.844 20.109 1 98 157 GLY A O 1
ATOM 1161 N N . GLN A 1 158 ? -3.604 -22.859 18.984 1 98.38 158 GLN A N 1
ATOM 1162 C CA . GLN A 1 158 ? -2.867 -21.625 18.703 1 98.38 158 GLN A CA 1
ATOM 1163 C C . GLN A 1 158 ? -3.053 -21.203 17.25 1 98.38 158 GLN A C 1
ATOM 1165 O O . GLN A 1 158 ? -2.486 -20.188 16.828 1 98.38 158 GLN A O 1
ATOM 1170 N N . THR A 1 159 ? -3.824 -21.953 16.453 1 98.81 159 THR A N 1
ATOM 1171 C CA . THR A 1 159 ? -4.082 -21.578 15.062 1 98.81 159 THR A CA 1
ATOM 1172 C C . THR A 1 159 ? -5.086 -20.438 14.992 1 98.81 159 THR A C 1
ATOM 1174 O O . THR A 1 159 ? -6.145 -20.484 15.625 1 98.81 159 THR A O 1
ATOM 1177 N N . ARG A 1 160 ? -4.734 -19.438 14.234 1 98.62 160 ARG A N 1
ATOM 1178 C CA . ARG A 1 160 ? -5.629 -18.281 14.109 1 98.62 160 ARG A CA 1
ATOM 1179 C C . ARG A 1 160 ? -6.117 -18.125 12.672 1 98.62 160 ARG A C 1
ATOM 1181 O O . ARG A 1 160 ? -7.172 -17.547 12.43 1 98.62 160 ARG A O 1
ATOM 1188 N N . VAL A 1 161 ? -5.332 -18.609 11.695 1 98.88 161 VAL A N 1
ATOM 1189 C CA . VAL A 1 161 ? -5.652 -18.391 10.289 1 98.88 161 VAL A CA 1
ATOM 1190 C C . VAL A 1 161 ? -5.379 -19.656 9.492 1 98.88 161 VAL A C 1
ATOM 1192 O O . VAL A 1 161 ? -4.395 -20.359 9.742 1 98.88 161 VAL A O 1
ATOM 1195 N N . VAL A 1 162 ? -6.219 -19.969 8.609 1 98.94 162 VAL A N 1
ATOM 1196 C CA . VAL A 1 162 ? -5.988 -20.969 7.559 1 98.94 162 VAL A CA 1
ATOM 1197 C C . VAL A 1 162 ? -6.109 -20.297 6.188 1 98.94 162 VAL A C 1
ATOM 1199 O O . VAL A 1 162 ? -7.129 -19.672 5.879 1 98.94 162 VAL A O 1
ATOM 1202 N N . PHE A 1 163 ? -5.051 -20.391 5.367 1 98.88 163 PHE A N 1
ATOM 1203 C CA . PHE A 1 163 ? -5.086 -19.891 3.998 1 98.88 163 PHE A CA 1
ATOM 1204 C C . PHE A 1 163 ? -5.418 -21 3.018 1 98.88 163 PHE A C 1
ATOM 1206 O O . PHE A 1 163 ? -4.762 -22.047 3.014 1 98.88 163 PHE A O 1
ATOM 1213 N N . VAL A 1 164 ? -6.398 -20.766 2.18 1 98.56 164 VAL A N 1
ATOM 1214 C CA . VAL A 1 164 ? -6.812 -21.734 1.167 1 98.56 164 VAL A CA 1
ATOM 1215 C C . VAL A 1 164 ? -7.086 -21.016 -0.152 1 98.56 164 VAL A C 1
ATOM 1217 O O . VAL A 1 164 ? -7.902 -20.094 -0.206 1 98.56 164 VAL A O 1
ATOM 1220 N N . ALA A 1 165 ? -6.398 -21.438 -1.158 1 98.69 165 ALA A N 1
ATOM 1221 C CA . ALA A 1 165 ? -6.652 -20.859 -2.479 1 98.69 165 ALA A CA 1
ATOM 1222 C C . ALA A 1 165 ? -7.453 -21.828 -3.35 1 98.69 165 ALA A C 1
ATOM 1224 O O . ALA A 1 165 ? -7.219 -23.031 -3.328 1 98.69 165 ALA A O 1
ATOM 1225 N N . ASN A 1 166 ? -8.383 -21.312 -4.066 1 98.56 166 ASN A N 1
ATOM 1226 C CA . ASN A 1 166 ? -9.203 -22.125 -4.973 1 98.56 166 ASN A CA 1
ATOM 1227 C C . ASN A 1 166 ? -9.656 -21.312 -6.188 1 98.56 166 ASN A C 1
ATOM 1229 O O . ASN A 1 166 ? -10.641 -20.578 -6.117 1 98.56 166 ASN A O 1
ATOM 1233 N N . PRO A 1 167 ? -8.961 -21.438 -7.367 1 98.19 167 PRO A N 1
ATOM 1234 C CA . PRO A 1 167 ? -7.895 -22.391 -7.691 1 98.19 167 PRO A CA 1
ATOM 1235 C C . PRO A 1 167 ? -6.578 -22.062 -6.984 1 98.19 167 PRO A C 1
ATOM 1237 O O . PRO A 1 167 ? -6.32 -20.906 -6.652 1 98.19 167 PRO A O 1
ATOM 1240 N N . ASN A 1 168 ? -5.824 -23.125 -6.773 1 98.5 168 ASN A N 1
ATOM 1241 C CA . ASN A 1 168 ? -4.551 -22.969 -6.078 1 98.5 168 ASN A CA 1
ATOM 1242 C C . ASN A 1 168 ? -3.482 -22.359 -6.98 1 98.5 168 ASN A C 1
ATOM 1244 O O . ASN A 1 168 ? -3.455 -22.625 -8.18 1 98.5 168 ASN A O 1
ATOM 1248 N N . ASN A 1 169 ? -2.668 -21.531 -6.543 1 97.62 169 ASN A N 1
ATOM 1249 C CA . ASN A 1 169 ? -1.422 -21.062 -7.133 1 97.62 169 ASN A CA 1
ATOM 1250 C C . ASN A 1 169 ? -0.206 -21.594 -6.387 1 97.62 169 ASN A C 1
ATOM 1252 O O . ASN A 1 169 ? -0.089 -21.422 -5.172 1 97.62 169 ASN A O 1
ATOM 1256 N N . PRO A 1 170 ? 0.565 -22.312 -7.055 1 97.88 170 PRO A N 1
ATOM 1257 C CA . PRO A 1 170 ? 0.878 -22.25 -8.484 1 97.88 170 PRO A CA 1
ATOM 1258 C C . PRO A 1 170 ? 0.384 -23.469 -9.258 1 97.88 170 PRO A C 1
ATOM 1260 O O . PRO A 1 170 ? 0.717 -23.641 -10.43 1 97.88 170 PRO A O 1
ATOM 1263 N N . THR A 1 171 ? -0.412 -24.297 -8.625 1 98.62 171 THR A N 1
ATOM 1264 C CA . THR A 1 171 ? -0.633 -25.609 -9.227 1 98.62 171 THR A CA 1
ATOM 1265 C C . THR A 1 171 ? -1.873 -25.594 -10.117 1 98.62 171 THR A C 1
ATOM 1267 O O . THR A 1 171 ? -2.057 -26.469 -10.953 1 98.62 171 THR A O 1
ATOM 1270 N N . GLY A 1 172 ? -2.74 -24.609 -9.844 1 98.31 172 GLY A N 1
ATOM 1271 C CA . GLY A 1 172 ? -3.955 -24.516 -10.641 1 98.31 172 GLY A CA 1
ATOM 1272 C C . GLY A 1 172 ? -5.035 -25.484 -10.195 1 98.31 172 GLY A C 1
ATOM 1273 O O . GLY A 1 172 ? -6.168 -25.422 -10.68 1 98.31 172 GLY A O 1
ATOM 1274 N N . THR A 1 173 ? -4.75 -26.391 -9.234 1 98.38 173 THR A N 1
ATOM 1275 C CA . THR A 1 173 ? -5.703 -27.375 -8.734 1 98.38 173 THR A CA 1
ATOM 1276 C C . THR A 1 173 ? -6.875 -26.688 -8.031 1 98.38 173 THR A C 1
ATOM 1278 O O . THR A 1 173 ? -6.805 -25.5 -7.715 1 98.38 173 THR A O 1
ATOM 1281 N N . TRP A 1 174 ? -7.945 -27.453 -7.855 1 98.06 174 TRP A N 1
ATOM 1282 C CA . TRP A 1 174 ? -9.148 -26.906 -7.234 1 98.06 174 TRP A CA 1
ATOM 1283 C C . TRP A 1 174 ? -9.922 -27.984 -6.492 1 98.06 174 TRP A C 1
ATOM 1285 O O . TRP A 1 174 ? -9.586 -29.172 -6.594 1 98.06 174 TRP A O 1
ATOM 1295 N N . PHE A 1 175 ? -10.766 -27.625 -5.625 1 97.69 175 PHE A N 1
ATOM 1296 C CA . PHE A 1 175 ? -11.703 -28.531 -4.98 1 97.69 175 PHE A CA 1
ATOM 1297 C C . PHE A 1 175 ? -13.141 -28.062 -5.18 1 97.69 175 PHE A C 1
ATOM 1299 O O . PHE A 1 175 ? -13.375 -26.891 -5.473 1 97.69 175 PHE A O 1
ATOM 1306 N N . GLY A 1 176 ? -14.117 -28.969 -5.059 1 97.38 176 GLY A N 1
ATOM 1307 C CA . GLY A 1 176 ? -15.516 -28.672 -5.355 1 97.38 176 GLY A CA 1
ATOM 1308 C C . GLY A 1 176 ? -16.297 -28.188 -4.148 1 97.38 176 GLY A C 1
ATOM 1309 O O . GLY A 1 176 ? -15.719 -27.969 -3.08 1 97.38 176 GLY A O 1
ATOM 1310 N N . ALA A 1 177 ? -17.562 -27.969 -4.336 1 97.5 177 ALA A N 1
ATOM 1311 C CA . ALA A 1 177 ? -18.453 -27.359 -3.346 1 97.5 177 ALA A CA 1
ATOM 1312 C C . ALA A 1 177 ? -18.578 -28.25 -2.105 1 97.5 177 ALA A C 1
ATOM 1314 O O . ALA A 1 177 ? -18.578 -27.75 -0.979 1 97.5 177 ALA A O 1
ATOM 1315 N N . ASP A 1 178 ? -18.672 -29.531 -2.309 1 97.62 178 ASP A N 1
ATOM 1316 C CA . ASP A 1 178 ? -18.828 -30.438 -1.183 1 97.62 178 ASP A CA 1
ATOM 1317 C C . ASP A 1 178 ? -17.594 -30.406 -0.272 1 97.62 178 ASP A C 1
ATOM 1319 O O . ASP A 1 178 ? -17.719 -30.406 0.954 1 97.62 178 ASP A O 1
ATOM 1323 N N . ALA A 1 179 ? -16.484 -30.453 -0.882 1 97.88 179 ALA A N 1
ATOM 1324 C CA . ALA A 1 179 ? -15.242 -30.406 -0.124 1 97.88 179 ALA A CA 1
ATOM 1325 C C . ALA A 1 179 ? -15.133 -29.109 0.68 1 97.88 179 ALA A C 1
ATOM 1327 O O . ALA A 1 179 ? -14.758 -29.141 1.854 1 97.88 179 ALA A O 1
ATOM 1328 N N . LEU A 1 180 ? -15.477 -27.984 0.066 1 98.25 180 LEU A N 1
ATOM 1329 C CA . LEU A 1 180 ? -15.414 -26.703 0.748 1 98.25 180 LEU A CA 1
ATOM 1330 C C . LEU A 1 180 ? -16.406 -26.656 1.907 1 98.25 180 LEU A C 1
ATOM 1332 O O . LEU A 1 180 ? -16.062 -26.203 3.002 1 98.25 180 LEU A O 1
ATOM 1336 N N . GLU A 1 181 ? -17.594 -27.109 1.646 1 97.94 181 GLU A N 1
ATOM 1337 C CA . GLU A 1 181 ? -18.625 -27.125 2.676 1 97.94 181 GLU A CA 1
ATOM 1338 C C . GLU A 1 181 ? -18.188 -27.922 3.895 1 97.94 181 GLU A C 1
ATOM 1340 O O . GLU A 1 181 ? -18.312 -27.469 5.031 1 97.94 181 GLU A O 1
ATOM 1345 N N . ARG A 1 182 ? -17.719 -29.094 3.646 1 98.12 182 ARG A N 1
ATOM 1346 C CA . ARG A 1 182 ? -17.266 -29.969 4.727 1 98.12 182 ARG A CA 1
ATOM 1347 C C . ARG A 1 182 ? -16.109 -29.344 5.5 1 98.12 182 ARG A C 1
ATOM 1349 O O . ARG A 1 182 ? -16.062 -29.406 6.73 1 98.12 182 ARG A O 1
ATOM 1356 N N . PHE A 1 183 ? -15.195 -28.812 4.867 1 98.69 183 PHE A N 1
ATOM 1357 C CA . PHE A 1 183 ? -14.039 -28.172 5.477 1 98.69 183 PHE A CA 1
ATOM 1358 C C . PHE A 1 183 ? -14.469 -27.016 6.387 1 98.69 183 PHE A C 1
ATOM 1360 O O . PHE A 1 183 ? -14.102 -26.984 7.562 1 98.69 183 PHE A O 1
ATOM 1367 N N . LEU A 1 184 ? -15.305 -26.047 5.82 1 98.75 184 LEU 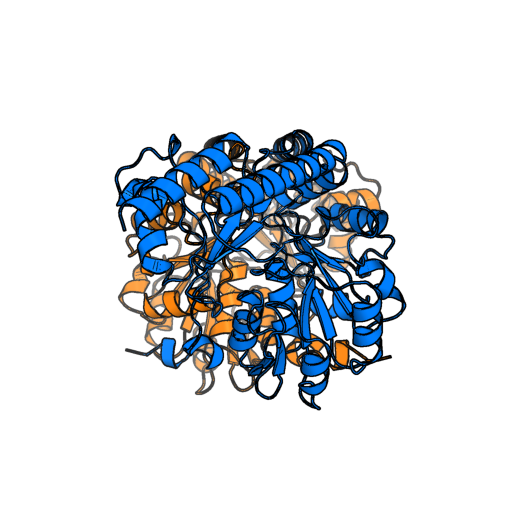A N 1
ATOM 1368 C CA . LEU A 1 184 ? -15.734 -24.875 6.562 1 98.75 184 LEU A CA 1
ATOM 1369 C C . LEU A 1 184 ? -16.531 -25.266 7.801 1 98.75 184 LEU A C 1
ATOM 1371 O O . LEU A 1 184 ? -16.438 -24.625 8.844 1 98.75 184 LEU A O 1
ATOM 1375 N N . ALA A 1 185 ? -17.266 -26.375 7.684 1 98.25 185 ALA A N 1
ATOM 1376 C CA . ALA A 1 185 ? -18.125 -26.812 8.781 1 98.25 185 ALA A CA 1
ATOM 1377 C C . ALA A 1 185 ? -17.281 -27.344 9.945 1 98.25 185 ALA A C 1
ATOM 1379 O O . ALA A 1 185 ? -17.734 -27.344 11.094 1 98.25 185 ALA A O 1
ATOM 1380 N N . GLN A 1 186 ? -16.094 -27.734 9.633 1 98.56 186 GLN A N 1
ATOM 1381 C CA . GLN A 1 186 ? -15.297 -28.422 10.648 1 98.56 186 GLN A CA 1
ATOM 1382 C C . GLN A 1 186 ? -14.242 -27.5 11.242 1 98.56 186 GLN A C 1
ATOM 1384 O O . GLN A 1 186 ? -13.664 -27.797 12.281 1 98.56 186 GLN A O 1
ATOM 1389 N N . VAL A 1 187 ? -13.898 -26.422 10.609 1 98.69 187 VAL A N 1
ATOM 1390 C CA . VAL A 1 187 ? -12.914 -25.484 11.133 1 98.69 187 VAL A CA 1
ATOM 1391 C C . VAL A 1 187 ? -13.461 -24.797 12.391 1 98.69 187 VAL A C 1
ATOM 1393 O O . VAL A 1 187 ? -14.586 -24.297 12.398 1 98.69 187 VAL A O 1
ATOM 1396 N N . PRO A 1 188 ? -12.672 -24.734 13.461 1 98.38 188 PRO A N 1
ATOM 1397 C CA . PRO A 1 188 ? -13.125 -24.031 14.664 1 98.38 188 PRO A CA 1
ATOM 1398 C C . PRO A 1 188 ? -13.531 -22.594 14.398 1 98.38 188 PRO A C 1
ATOM 1400 O O . PRO A 1 188 ? -12.891 -21.906 13.594 1 98.38 188 PRO A O 1
ATOM 1403 N N . ALA A 1 189 ? -14.5 -22.125 15.125 1 97.12 189 ALA A N 1
ATOM 1404 C CA . ALA A 1 189 ? -15.133 -20.828 14.875 1 97.12 189 ALA A CA 1
ATOM 1405 C C . ALA A 1 189 ? -14.148 -19.688 15.117 1 97.12 189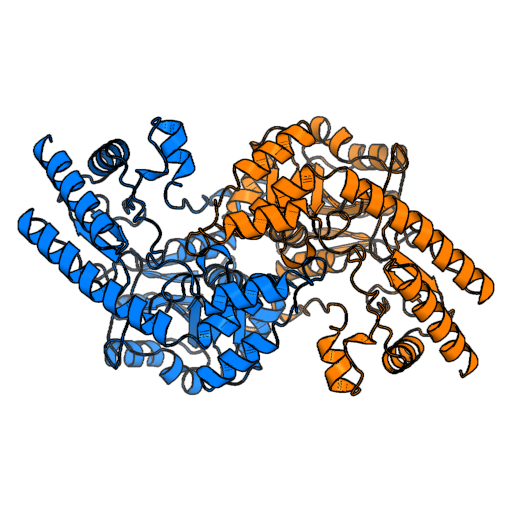 ALA A C 1
ATOM 1407 O O . ALA A 1 189 ? -14.328 -18.578 14.586 1 97.12 189 ALA A O 1
ATOM 1408 N N . GLU A 1 190 ? -13.117 -19.906 15.867 1 97.38 190 GLU A N 1
ATOM 1409 C CA . GLU A 1 190 ? -12.18 -18.859 16.219 1 97.38 190 GLU A CA 1
ATOM 1410 C C . GLU A 1 190 ? -11.062 -18.734 15.188 1 97.38 190 GLU A C 1
ATOM 1412 O O . GLU A 1 190 ? -10.242 -17.828 15.25 1 97.38 190 GLU A O 1
ATOM 1417 N N . VAL A 1 191 ? -11 -19.688 14.312 1 98.75 191 VAL A N 1
ATOM 1418 C CA . VAL A 1 191 ? -9.969 -19.703 13.273 1 98.75 191 VAL A CA 1
ATOM 1419 C C . VAL A 1 191 ? -10.508 -19.047 12.008 1 98.75 191 VAL A C 1
ATOM 1421 O O . VAL A 1 191 ? -11.531 -19.469 11.469 1 98.75 191 VAL A O 1
ATOM 1424 N N . LEU A 1 192 ? -9.867 -17.984 11.555 1 98.88 192 LEU A N 1
ATOM 1425 C CA . LEU A 1 192 ? -10.258 -17.312 10.32 1 98.88 192 LEU A CA 1
ATOM 1426 C C . LEU A 1 192 ? -9.828 -18.109 9.102 1 98.88 192 LEU A C 1
ATOM 1428 O O . LEU A 1 192 ? -8.656 -18.453 8.953 1 98.88 192 LEU A O 1
ATOM 1432 N N . VAL A 1 193 ? -10.758 -18.484 8.242 1 98.94 193 VAL A N 1
ATOM 1433 C CA . VAL A 1 193 ? -10.469 -19.141 6.969 1 98.94 193 VAL A CA 1
ATOM 1434 C C . VAL A 1 193 ? -10.383 -18.094 5.859 1 98.94 193 VAL A C 1
ATOM 1436 O O . VAL A 1 193 ? -11.383 -17.438 5.535 1 98.94 193 VAL A O 1
ATOM 1439 N N . VAL A 1 194 ? -9.242 -17.922 5.305 1 98.94 194 VAL A N 1
ATOM 1440 C CA . VAL A 1 194 ? -9.055 -17.031 4.16 1 98.94 194 VAL A CA 1
ATOM 1441 C C . VAL A 1 194 ? -9.148 -17.844 2.865 1 98.94 194 VAL A C 1
ATOM 1443 O O . VAL A 1 194 ? -8.234 -18.594 2.523 1 98.94 194 VAL A O 1
ATOM 1446 N N . LEU A 1 195 ? -10.211 -17.672 2.221 1 98.94 195 LEU A N 1
ATOM 1447 C CA . LEU A 1 195 ? -10.414 -18.281 0.907 1 98.94 195 LEU A CA 1
ATOM 1448 C C . LEU A 1 195 ? -9.961 -17.344 -0.2 1 98.94 195 LEU A C 1
ATOM 1450 O O . LEU A 1 195 ? -10.648 -16.359 -0.517 1 98.94 195 LEU A O 1
ATOM 1454 N N . ASP A 1 196 ? -8.797 -17.625 -0.736 1 98.81 196 ASP A N 1
ATOM 1455 C CA . ASP A 1 196 ? -8.172 -16.828 -1.79 1 98.81 196 ASP A CA 1
ATOM 1456 C C . ASP A 1 196 ? -8.711 -17.219 -3.164 1 98.81 196 ASP A C 1
ATOM 1458 O O . ASP A 1 196 ? -8.375 -18.281 -3.686 1 98.81 196 ASP A O 1
ATOM 1462 N N . GLU A 1 197 ? -9.477 -16.328 -3.732 1 98.69 197 GLU A N 1
ATOM 1463 C CA . GLU A 1 197 ? -10.148 -16.594 -4.996 1 98.69 197 GLU A CA 1
ATOM 1464 C C . GLU A 1 197 ? -9.648 -15.664 -6.098 1 98.69 197 GLU A C 1
ATOM 1466 O O . GLU A 1 197 ? -10.445 -15.102 -6.852 1 98.69 197 GLU A O 1
ATOM 1471 N N . ALA A 1 198 ? -8.328 -15.555 -6.219 1 98.44 198 ALA A N 1
ATOM 1472 C CA . ALA A 1 198 ? -7.699 -14.648 -7.184 1 98.44 198 ALA A CA 1
ATOM 1473 C C . ALA A 1 198 ? -8.086 -15.023 -8.609 1 98.44 198 ALA A C 1
ATOM 1475 O O . ALA A 1 198 ? -8.062 -14.172 -9.508 1 98.44 198 ALA A O 1
ATOM 1476 N N . TYR A 1 199 ? -8.508 -16.281 -8.875 1 98.38 199 TYR A N 1
ATOM 1477 C CA . TYR A 1 199 ? -8.719 -16.75 -10.242 1 98.38 199 TYR A CA 1
ATOM 1478 C C . TYR A 1 199 ? -10.172 -17.156 -10.469 1 98.38 199 TYR A C 1
ATOM 1480 O O . TYR A 1 199 ? -10.5 -17.75 -11.484 1 98.38 199 TYR A O 1
ATOM 1488 N N . ILE A 1 200 ? -11.039 -16.781 -9.562 1 97.56 200 ILE A N 1
ATOM 1489 C CA . ILE A 1 200 ? -12.406 -17.281 -9.531 1 97.56 200 ILE A CA 1
ATOM 1490 C C . ILE A 1 200 ? -13.156 -16.781 -10.766 1 97.56 200 ILE A C 1
ATOM 1492 O O . ILE A 1 200 ? -14.062 -17.469 -11.266 1 97.56 200 ILE A O 1
ATOM 1496 N N . GLU A 1 201 ? -12.773 -15.641 -11.305 1 96.56 201 GLU A N 1
ATOM 1497 C CA . GLU A 1 201 ? -13.492 -15.016 -12.414 1 96.56 201 GLU A CA 1
ATOM 1498 C C . GLU A 1 201 ? -13.32 -15.82 -13.703 1 96.56 201 GLU A C 1
ATOM 1500 O O . GLU A 1 201 ? -14.078 -15.625 -14.664 1 96.56 201 GLU A O 1
ATOM 1505 N N . TYR A 1 202 ? -12.336 -16.641 -13.742 1 96.81 202 TYR A N 1
ATOM 1506 C CA . TYR A 1 202 ? -12.117 -17.453 -14.938 1 96.81 202 TYR A CA 1
ATOM 1507 C C . TYR A 1 202 ? -13.062 -18.641 -14.977 1 96.81 202 TYR A C 1
ATOM 1509 O O . TYR A 1 202 ? -13.219 -19.281 -16.016 1 96.81 202 TYR A O 1
ATOM 1517 N N . ALA A 1 203 ? -13.586 -18.984 -13.828 1 91.81 203 ALA A N 1
ATOM 1518 C CA . ALA A 1 203 ? -14.555 -20.078 -13.766 1 91.81 203 ALA A CA 1
ATOM 1519 C C . ALA A 1 203 ? -15.953 -19.594 -14.141 1 91.81 203 ALA A C 1
ATOM 1521 O O . ALA A 1 203 ? -16.297 -18.438 -13.883 1 91.81 203 ALA A O 1
ATOM 1522 N N . GLU A 1 204 ? -16.656 -20.469 -14.758 1 87.44 204 GLU A N 1
ATOM 1523 C CA . GLU A 1 204 ? -18.031 -20.156 -15.109 1 87.44 204 GLU A CA 1
ATOM 1524 C C . GLU A 1 204 ? -19 -21.203 -14.531 1 87.44 204 GLU A C 1
ATOM 1526 O O . GLU A 1 204 ? -18.625 -22.359 -14.344 1 87.44 204 GLU A O 1
ATOM 1531 N N . GLY A 1 205 ? -20.156 -20.688 -14.258 1 83.19 205 GLY A N 1
ATOM 1532 C CA . GLY A 1 205 ? -21.172 -21.578 -13.742 1 83.19 205 GLY A CA 1
ATOM 1533 C C . GLY A 1 205 ? -20.781 -22.266 -12.453 1 83.19 205 GLY A C 1
ATOM 1534 O O . GLY A 1 205 ? -20.359 -21.609 -11.492 1 83.19 205 GLY A O 1
ATOM 1535 N N . ASP A 1 206 ? -20.906 -23.531 -12.398 1 85.75 206 ASP A N 1
ATOM 1536 C CA . ASP A 1 206 ? -20.656 -24.297 -11.18 1 85.75 206 ASP A CA 1
ATOM 1537 C C . ASP A 1 206 ? -19.328 -25.047 -11.266 1 85.75 206 ASP A C 1
ATOM 1539 O O . ASP A 1 206 ? -19.141 -26.062 -10.586 1 85.75 206 ASP A O 1
ATOM 1543 N N . GLU A 1 207 ? -18.516 -24.484 -12.086 1 88.44 207 GLU A N 1
ATOM 1544 C CA . GLU A 1 207 ? -17.219 -25.141 -12.234 1 88.44 207 GLU A CA 1
ATOM 1545 C C . GLU A 1 207 ? -16.438 -25.141 -10.922 1 88.44 207 GLU A C 1
ATOM 1547 O O . GLU A 1 207 ? -15.711 -26.094 -10.625 1 88.44 207 GLU A O 1
ATOM 1552 N N . LEU A 1 208 ? -16.562 -24.031 -10.18 1 96 208 LEU A N 1
ATOM 1553 C CA . LEU A 1 208 ? -15.961 -23.875 -8.859 1 96 208 LEU A CA 1
ATOM 1554 C C . LEU A 1 208 ? -16.969 -23.344 -7.852 1 96 208 LEU A C 1
ATOM 1556 O O . LEU A 1 208 ? -17.906 -22.625 -8.227 1 96 208 LEU A O 1
ATOM 1560 N N . PRO A 1 209 ? -16.781 -23.766 -6.59 1 97.31 209 PRO A N 1
ATOM 1561 C CA . PRO A 1 209 ? -17.625 -23.125 -5.582 1 97.31 209 PRO A CA 1
ATOM 1562 C C . PRO A 1 209 ? -17.297 -21.641 -5.418 1 97.31 209 PRO A C 1
ATOM 1564 O O . PRO A 1 209 ? -16.125 -21.234 -5.477 1 97.31 209 PRO A O 1
ATOM 1567 N N . ASP A 1 210 ? -18.328 -20.859 -5.289 1 96.88 210 ASP A N 1
ATOM 1568 C CA . ASP A 1 210 ? -18.188 -19.438 -5 1 96.88 210 ASP A CA 1
ATOM 1569 C C . ASP A 1 210 ? -18.156 -19.172 -3.494 1 96.88 210 ASP A C 1
ATOM 1571 O O . ASP A 1 210 ? -19.156 -19.391 -2.809 1 96.88 210 ASP A O 1
ATOM 1575 N N . GLY A 1 211 ? -17.062 -18.672 -3.031 1 97.5 211 GLY A N 1
ATOM 1576 C CA . GLY A 1 211 ? -16.922 -18.438 -1.605 1 97.5 211 GLY A CA 1
ATOM 1577 C C . GLY A 1 211 ? -18 -17.531 -1.039 1 97.5 211 GLY A C 1
ATOM 1578 O O . GLY A 1 211 ? -18.359 -17.656 0.134 1 97.5 211 GLY A O 1
ATOM 1579 N N . LEU A 1 212 ? -18.594 -16.688 -1.848 1 97.12 212 LEU A N 1
ATOM 1580 C CA . LEU A 1 212 ? -19.594 -15.734 -1.406 1 97.12 212 LEU A CA 1
ATOM 1581 C C . LEU A 1 212 ? -20.859 -16.453 -0.953 1 97.12 212 LEU A C 1
ATOM 1583 O O . LEU A 1 212 ? -21.594 -15.945 -0.101 1 97.12 212 LEU A O 1
ATOM 1587 N N . ASP A 1 213 ? -21.062 -17.641 -1.442 1 96.88 213 ASP A N 1
ATOM 1588 C CA . ASP A 1 213 ? -22.25 -18.406 -1.104 1 96.88 213 ASP A CA 1
ATOM 1589 C C . ASP A 1 213 ? -22.188 -18.922 0.332 1 96.88 213 ASP A C 1
ATOM 1591 O O . ASP A 1 213 ? -23.203 -19.359 0.888 1 96.88 213 ASP A O 1
ATOM 1595 N N . TYR A 1 214 ? -21.016 -18.859 0.927 1 97.75 214 TYR A N 1
ATOM 1596 C CA . TYR A 1 214 ? -20.812 -19.438 2.246 1 97.75 214 TYR A CA 1
ATOM 1597 C C . TYR A 1 214 ? -20.672 -18.359 3.311 1 97.75 214 TYR A C 1
ATOM 1599 O O . TYR A 1 214 ? -20.688 -18.656 4.508 1 97.75 214 TYR A O 1
ATOM 1607 N N . LEU A 1 215 ? -20.547 -17.094 2.951 1 96.75 215 LEU A N 1
ATOM 1608 C CA . LEU A 1 215 ? -20.172 -16 3.842 1 96.75 215 LEU A CA 1
ATOM 1609 C C . LEU A 1 215 ? -21.203 -15.844 4.961 1 96.75 215 LEU A C 1
ATOM 1611 O O . LEU A 1 215 ? -20.828 -15.656 6.121 1 96.75 215 LEU A O 1
ATOM 1615 N N . ALA A 1 216 ? -22.453 -15.898 4.656 1 95.44 216 ALA A N 1
ATOM 1616 C CA . ALA A 1 216 ? -23.531 -15.633 5.617 1 95.44 216 ALA A CA 1
ATOM 1617 C C . ALA A 1 216 ? -23.547 -16.688 6.723 1 95.44 216 ALA A C 1
ATOM 1619 O O . ALA A 1 216 ? -23.859 -16.375 7.871 1 95.44 216 ALA A O 1
ATOM 1620 N N . ARG A 1 217 ? -23.141 -17.906 6.395 1 96.75 217 ARG A N 1
ATOM 1621 C CA . ARG A 1 217 ? -23.234 -19.016 7.336 1 96.75 217 ARG A CA 1
ATOM 1622 C C . ARG A 1 217 ? -21.922 -19.188 8.109 1 96.75 217 ARG A C 1
ATOM 1624 O O . ARG A 1 217 ? -21.891 -19.891 9.117 1 96.75 217 ARG A O 1
ATOM 1631 N N . HIS A 1 218 ? -20.875 -18.594 7.66 1 98.06 218 HIS A N 1
ATOM 1632 C CA . HIS A 1 218 ? -19.562 -18.766 8.281 1 98.06 218 HIS A CA 1
ATOM 1633 C C . HIS A 1 218 ? -18.922 -17.406 8.609 1 98.06 218 HIS A C 1
ATOM 1635 O O . HIS A 1 218 ? -18.125 -16.891 7.832 1 98.06 218 HIS A O 1
ATOM 1641 N N . PRO A 1 219 ? -19.172 -16.891 9.828 1 97.5 219 PRO A N 1
ATOM 1642 C CA . PRO A 1 219 ? -18.609 -15.586 10.211 1 97.5 219 PRO A CA 1
ATOM 1643 C C . PRO A 1 219 ? -17.094 -15.57 10.227 1 97.5 219 PRO A C 1
ATOM 1645 O O . PRO A 1 219 ? -16.484 -14.5 10.25 1 97.5 219 PRO A O 1
ATOM 1648 N N . ASN A 1 220 ? -16.484 -16.766 10.242 1 98.56 220 ASN A N 1
ATOM 1649 C CA . ASN A 1 220 ? -15.031 -16.859 10.258 1 98.56 220 ASN A CA 1
ATOM 1650 C C . ASN A 1 220 ? -14.461 -17.031 8.852 1 98.56 220 ASN A C 1
ATOM 1652 O O . ASN A 1 220 ? -13.297 -17.406 8.688 1 98.56 220 ASN A O 1
ATOM 1656 N N . LEU A 1 221 ? -15.25 -16.781 7.82 1 98.81 221 LEU A N 1
ATOM 1657 C CA . LEU A 1 221 ? -14.789 -16.875 6.438 1 98.81 221 LEU A CA 1
ATOM 1658 C C . LEU A 1 221 ? -14.469 -15.492 5.883 1 98.81 221 LEU A C 1
ATOM 1660 O O . LEU A 1 221 ? -15.219 -14.539 6.094 1 98.81 221 LEU A O 1
ATOM 1664 N N . LEU A 1 222 ? -13.352 -15.352 5.258 1 98.88 222 LEU A N 1
ATOM 1665 C CA . LEU A 1 222 ? -12.953 -14.195 4.465 1 98.88 222 LEU A CA 1
ATOM 1666 C C . LEU A 1 222 ? -12.625 -14.602 3.035 1 98.88 222 LEU A C 1
ATOM 1668 O O . LEU A 1 222 ? -11.789 -15.484 2.811 1 98.88 222 LEU A O 1
ATOM 1672 N N . VAL A 1 223 ? -13.305 -14.016 2.068 1 98.88 223 VAL A N 1
ATOM 1673 C CA . VAL A 1 223 ? -13.055 -14.273 0.654 1 98.88 223 VAL A CA 1
ATOM 1674 C C . VAL A 1 223 ? -12.242 -13.133 0.053 1 98.88 223 VAL A C 1
ATOM 1676 O O . VAL A 1 223 ? -12.656 -11.977 0.103 1 98.88 223 VAL A O 1
ATOM 1679 N N . SER A 1 224 ? -11.078 -13.43 -0.469 1 98.81 224 SER A N 1
ATOM 1680 C CA . SER A 1 224 ? -10.227 -12.43 -1.093 1 98.81 224 SER A CA 1
ATOM 1681 C C . SER A 1 224 ? -10.242 -12.562 -2.613 1 98.81 224 SER A C 1
ATOM 1683 O O . SER A 1 224 ? -10.125 -13.664 -3.146 1 98.81 224 SER A O 1
ATOM 1685 N N . ARG A 1 225 ? -10.383 -11.453 -3.338 1 98.75 225 ARG A N 1
ATOM 1686 C CA . ARG A 1 225 ? -10.391 -11.398 -4.797 1 98.75 225 ARG A CA 1
ATOM 1687 C C . ARG A 1 225 ? -9.562 -10.219 -5.305 1 98.75 225 ARG A C 1
ATOM 1689 O O . ARG A 1 225 ? -9.109 -9.391 -4.516 1 98.75 225 ARG A O 1
ATOM 1696 N N . THR A 1 226 ? -9.273 -10.195 -6.613 1 98.56 226 THR A N 1
ATOM 1697 C CA . THR A 1 226 ? -8.359 -9.195 -7.164 1 98.56 226 THR A CA 1
ATOM 1698 C C . THR A 1 226 ? -8.852 -8.711 -8.523 1 98.56 226 THR A C 1
ATOM 1700 O O . THR A 1 226 ? -9.617 -9.398 -9.195 1 98.56 226 THR A O 1
ATOM 1703 N N . PHE A 1 227 ? -8.422 -7.562 -8.875 1 98.69 227 PHE A N 1
ATOM 1704 C CA . PHE A 1 227 ? -8.664 -7.039 -10.219 1 98.69 227 PHE A CA 1
ATOM 1705 C C . PHE A 1 227 ? -7.449 -7.246 -11.109 1 98.69 227 PHE A C 1
ATOM 1707 O O . PHE A 1 227 ? -7.449 -6.844 -12.273 1 98.69 227 PHE A O 1
ATOM 1714 N N . SER A 1 228 ? -6.434 -7.918 -10.648 1 98.12 228 SER A N 1
ATOM 1715 C CA . SER A 1 228 ? -5.137 -7.988 -11.32 1 98.12 228 SER A CA 1
ATOM 1716 C C . SER A 1 228 ? -5.133 -9.062 -12.398 1 98.12 228 SER A C 1
ATOM 1718 O O . SER A 1 228 ? -4.258 -9.07 -13.273 1 98.12 228 SER A O 1
ATOM 1720 N N . LYS A 1 229 ? -6.094 -10 -12.32 1 98.19 229 LYS A N 1
ATOM 1721 C CA . LYS A 1 229 ? -6.074 -11.141 -13.227 1 98.19 229 LYS A CA 1
ATOM 1722 C C . LYS A 1 229 ? -7.113 -10.984 -14.336 1 98.19 229 LYS A C 1
ATOM 1724 O O . LYS A 1 229 ? -6.973 -10.125 -15.211 1 98.19 229 LYS A O 1
ATOM 1729 N N . ALA A 1 230 ? -8.297 -11.484 -14.109 1 98 230 ALA A N 1
ATOM 1730 C CA . ALA A 1 230 ? -9.312 -11.516 -15.156 1 98 230 ALA A CA 1
ATOM 1731 C C . ALA A 1 230 ? -9.719 -10.102 -15.562 1 98 230 ALA A C 1
ATOM 1733 O O . ALA A 1 230 ? -10.07 -9.859 -16.719 1 98 230 ALA A O 1
ATOM 1734 N N . TYR A 1 231 ? -9.625 -9.141 -14.648 1 98.19 231 TYR A N 1
ATOM 1735 C CA . TYR A 1 231 ? -10.078 -7.781 -14.914 1 98.19 231 TYR A CA 1
ATOM 1736 C C . TYR A 1 231 ? -8.969 -6.949 -15.547 1 98.19 231 TYR A C 1
ATOM 1738 O O . TYR A 1 231 ? -9.203 -5.828 -16 1 98.19 231 TYR A O 1
ATOM 1746 N N . GLY A 1 232 ? -7.746 -7.43 -15.539 1 98.38 232 GLY A N 1
ATOM 1747 C CA . GLY A 1 232 ? -6.656 -6.824 -16.281 1 98.38 232 GLY A CA 1
ATOM 1748 C C . GLY A 1 232 ? -6.16 -5.527 -15.672 1 98.38 232 GLY A C 1
ATOM 1749 O O . GLY A 1 232 ? -5.82 -4.586 -16.391 1 98.38 232 GLY A O 1
ATOM 1750 N N . LEU A 1 233 ? -6.117 -5.422 -14.383 1 98.62 233 LEU A N 1
ATOM 1751 C CA . LEU A 1 233 ? -5.684 -4.18 -13.75 1 98.62 233 LEU A CA 1
ATOM 1752 C C . LEU A 1 233 ? -4.457 -4.418 -12.875 1 98.62 233 LEU A C 1
ATOM 1754 O O . LEU A 1 233 ? -4.312 -3.787 -11.828 1 98.62 233 LEU A O 1
ATOM 1758 N N . ALA A 1 234 ? -3.572 -5.328 -13.273 1 98.25 234 ALA A N 1
ATOM 1759 C CA . ALA A 1 234 ? -2.4 -5.672 -12.469 1 98.25 234 ALA A CA 1
ATOM 1760 C C . ALA A 1 234 ? -1.55 -4.441 -12.18 1 98.25 234 ALA A C 1
ATOM 1762 O O . ALA A 1 234 ? -1.011 -4.289 -11.086 1 98.25 234 ALA A O 1
ATOM 1763 N N . SER A 1 235 ? -1.463 -3.508 -13.102 1 98 235 SER A N 1
ATOM 1764 C CA . SER A 1 235 ? -0.606 -2.332 -13 1 98 235 SER A CA 1
ATOM 1765 C C . SER A 1 235 ? -1.055 -1.421 -11.859 1 98 235 SER A C 1
ATOM 1767 O O . SER A 1 235 ? -0.254 -0.656 -11.32 1 98 235 SER A O 1
ATOM 1769 N N . LEU A 1 236 ? -2.305 -1.462 -11.5 1 98.69 236 LEU A N 1
ATOM 1770 C CA . LEU A 1 236 ? -2.889 -0.428 -10.648 1 98.69 236 LEU A CA 1
ATOM 1771 C C . LEU A 1 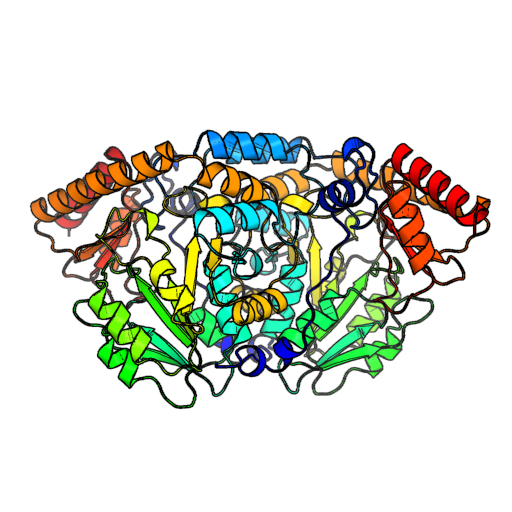236 ? -2.947 -0.886 -9.195 1 98.69 236 LEU A C 1
ATOM 1773 O O . LEU A 1 236 ? -3.098 -0.066 -8.289 1 98.69 236 LEU A O 1
ATOM 1777 N N . ARG A 1 237 ? -2.896 -2.193 -8.984 1 98.25 237 ARG A N 1
ATOM 1778 C CA . ARG A 1 237 ? -2.84 -2.771 -7.648 1 98.25 237 ARG A CA 1
ATOM 1779 C C . ARG A 1 237 ? -4.129 -2.5 -6.879 1 98.25 237 ARG A C 1
ATOM 1781 O O . ARG A 1 237 ? -4.145 -1.684 -5.957 1 98.25 237 ARG A O 1
ATOM 1788 N N . VAL A 1 238 ? -5.164 -3.252 -7.148 1 98.75 238 VAL A N 1
ATOM 1789 C CA . VAL A 1 238 ? -6.422 -3.131 -6.418 1 98.75 238 VAL A CA 1
ATOM 1790 C C . VAL A 1 238 ? -7.066 -4.508 -6.27 1 98.75 238 VAL A C 1
ATOM 1792 O O . VAL A 1 238 ? -7.105 -5.289 -7.223 1 98.75 238 VAL A O 1
ATOM 1795 N N . GLY A 1 239 ? -7.402 -4.852 -5.094 1 98.69 239 GLY A N 1
ATOM 1796 C CA . GLY A 1 239 ? -8.148 -6.035 -4.699 1 98.69 239 GLY A CA 1
ATOM 1797 C C . GLY A 1 239 ? -9.109 -5.781 -3.551 1 98.69 239 GLY A C 1
ATOM 1798 O O . GLY A 1 239 ? -9.289 -4.637 -3.127 1 98.69 239 GLY A O 1
ATOM 1799 N N . TYR A 1 240 ? -9.781 -6.855 -3.123 1 98.81 240 TYR A N 1
ATOM 1800 C CA . TYR A 1 240 ? -10.742 -6.66 -2.045 1 98.81 240 TYR A CA 1
ATOM 1801 C C . TYR A 1 240 ? -11 -7.961 -1.298 1 98.81 240 TYR A C 1
ATOM 1803 O O . TYR A 1 240 ? -10.664 -9.039 -1.788 1 98.81 240 TYR A O 1
ATOM 1811 N N . ALA A 1 241 ? -11.508 -7.84 -0.163 1 98.81 241 ALA A N 1
ATOM 1812 C CA . ALA A 1 241 ? -11.984 -8.961 0.639 1 98.81 241 ALA A CA 1
ATOM 1813 C C . ALA A 1 241 ? -13.43 -8.75 1.087 1 98.81 241 ALA A C 1
ATOM 1815 O O . ALA A 1 241 ? -13.859 -7.605 1.281 1 98.81 241 ALA A O 1
ATOM 1816 N N . LEU A 1 242 ? -14.141 -9.781 1.182 1 98.81 242 LEU A N 1
ATOM 1817 C CA . LEU A 1 242 ? -15.477 -9.836 1.771 1 98.81 242 LEU A CA 1
ATOM 1818 C C . LEU A 1 242 ? -15.492 -10.75 2.992 1 98.81 242 LEU A C 1
ATOM 1820 O O . LEU A 1 242 ? -15.008 -11.883 2.932 1 98.81 242 LEU A O 1
ATOM 1824 N N . SER A 1 243 ? -15.984 -10.266 4.094 1 98.81 243 SER A N 1
ATOM 1825 C CA . SER A 1 243 ? -16.016 -10.992 5.363 1 98.81 243 SER A CA 1
ATOM 1826 C C . SER A 1 243 ? -17.156 -10.492 6.246 1 98.81 243 SER A C 1
ATOM 1828 O O . SER A 1 243 ? -18 -9.703 5.809 1 98.81 243 SER A O 1
ATOM 1830 N N . SER A 1 244 ? -17.234 -11.086 7.473 1 98.31 244 SER A N 1
ATOM 1831 C CA . SER A 1 244 ? -18.125 -10.492 8.453 1 98.31 244 SER A CA 1
ATOM 1832 C C . SER A 1 244 ? -17.75 -9.047 8.75 1 98.31 244 SER A C 1
ATOM 1834 O O . SER A 1 244 ? -16.609 -8.648 8.539 1 98.31 244 SER A O 1
ATOM 1836 N N . LYS A 1 245 ? -18.75 -8.273 9.195 1 97.81 245 LYS A N 1
ATOM 1837 C CA . LYS A 1 245 ? -18.5 -6.875 9.539 1 97.81 245 LYS A CA 1
ATOM 1838 C C . LYS A 1 245 ? -17.422 -6.758 10.602 1 97.81 245 LYS A C 1
ATOM 1840 O O . LYS A 1 245 ? -16.609 -5.828 10.57 1 97.81 245 LYS A O 1
ATOM 1845 N N . ALA A 1 246 ? -17.375 -7.676 11.516 1 97.69 246 ALA A N 1
ATOM 1846 C CA . ALA A 1 246 ? -16.406 -7.652 12.602 1 97.69 246 ALA A CA 1
ATOM 1847 C C . ALA A 1 246 ? -14.977 -7.812 12.07 1 97.69 246 ALA A C 1
ATOM 1849 O O . ALA A 1 246 ? -14.07 -7.074 12.469 1 97.69 246 ALA A O 1
ATOM 1850 N N . VAL A 1 247 ? -14.789 -8.773 11.195 1 98.5 247 VAL A N 1
ATOM 1851 C CA . VAL A 1 247 ? -13.477 -9.008 10.609 1 98.5 247 VAL A CA 1
ATOM 1852 C C . VAL A 1 247 ? -13.07 -7.812 9.758 1 98.5 247 VAL A C 1
ATOM 1854 O O . VAL A 1 247 ? -11.93 -7.348 9.828 1 98.5 247 VAL A O 1
ATOM 1857 N N . ALA A 1 248 ? -14.008 -7.316 8.953 1 98.19 248 ALA A N 1
ATOM 1858 C CA . ALA A 1 248 ? -13.727 -6.152 8.117 1 98.19 248 ALA A CA 1
ATOM 1859 C C . ALA A 1 248 ? -13.32 -4.953 8.969 1 98.19 248 ALA A C 1
ATOM 1861 O O . ALA A 1 248 ? -12.414 -4.203 8.609 1 98.19 248 ALA A O 1
ATOM 1862 N N . ASP A 1 249 ? -13.992 -4.758 10.055 1 97.06 249 ASP A N 1
ATOM 1863 C CA . ASP A 1 249 ? -13.664 -3.66 10.961 1 97.06 249 ASP A CA 1
ATOM 1864 C C . ASP A 1 249 ? -12.227 -3.764 11.461 1 97.06 249 ASP A C 1
ATOM 1866 O O . ASP A 1 249 ? -11.492 -2.775 11.461 1 97.06 249 ASP A O 1
ATOM 1870 N N . VAL A 1 250 ? -11.812 -4.945 11.844 1 97.69 250 VAL A N 1
ATOM 1871 C CA . VAL A 1 250 ? -10.461 -5.188 12.336 1 97.69 250 VAL A CA 1
ATOM 1872 C C . VAL A 1 250 ? -9.445 -4.895 11.234 1 97.69 250 VAL A C 1
ATOM 1874 O O . VAL A 1 250 ? -8.445 -4.219 11.469 1 97.69 250 VAL A O 1
ATOM 1877 N N . LEU A 1 251 ? -9.773 -5.387 10.031 1 98.06 251 LEU A N 1
ATOM 1878 C CA . LEU A 1 251 ? -8.844 -5.184 8.93 1 98.06 251 LEU A CA 1
ATOM 1879 C C . LEU A 1 251 ? -8.719 -3.703 8.586 1 98.06 251 LEU A C 1
ATOM 1881 O O . LEU A 1 251 ? -7.629 -3.23 8.25 1 98.06 251 LEU A O 1
ATOM 1885 N N . ASN A 1 252 ? -9.75 -2.982 8.703 1 95.62 252 ASN A N 1
ATOM 1886 C CA . ASN A 1 252 ? -9.742 -1.561 8.383 1 95.62 252 ASN A CA 1
ATOM 1887 C C . ASN A 1 252 ? -9.008 -0.749 9.445 1 95.62 252 ASN A C 1
ATOM 1889 O O . ASN A 1 252 ? -8.555 0.364 9.172 1 95.62 252 ASN A O 1
ATOM 1893 N N . ARG A 1 253 ? -8.883 -1.268 10.633 1 94.06 253 ARG A N 1
ATOM 1894 C CA . ARG A 1 253 ? -8.07 -0.626 11.664 1 94.06 253 ARG A CA 1
ATOM 1895 C C . ARG A 1 253 ? -6.586 -0.707 11.32 1 94.06 253 ARG A C 1
ATOM 1897 O O . ARG A 1 253 ? -5.836 0.239 11.57 1 94.06 253 ARG A O 1
ATOM 1904 N N . VAL A 1 254 ? -6.227 -1.786 10.688 1 93.31 254 VAL A N 1
ATOM 1905 C CA . VAL A 1 254 ? -4.828 -2.045 10.352 1 93.31 254 VAL A CA 1
ATOM 1906 C C . VAL A 1 254 ? -4.492 -1.389 9.016 1 93.31 254 VAL A C 1
ATOM 1908 O O . VAL A 1 254 ? -3.363 -0.931 8.812 1 93.31 254 VAL A O 1
ATOM 1911 N N . ARG A 1 255 ? -5.449 -1.336 8.172 1 94.69 255 ARG A N 1
ATOM 1912 C CA . ARG A 1 255 ? -5.285 -0.836 6.812 1 94.69 255 ARG A CA 1
ATOM 1913 C C . ARG A 1 255 ? -4.863 0.63 6.812 1 94.69 255 ARG A C 1
ATOM 1915 O O . ARG A 1 255 ? -5.406 1.436 7.574 1 94.69 255 ARG A O 1
ATOM 1922 N N . GLN A 1 256 ? -3.822 0.957 6.012 1 92.06 256 GLN A N 1
ATOM 1923 C CA . GLN A 1 256 ? -3.398 2.346 5.863 1 92.06 256 GLN A CA 1
ATOM 1924 C C . GLN A 1 256 ? -4.461 3.172 5.145 1 92.06 256 GLN A C 1
ATOM 1926 O O . GLN A 1 256 ? -5.133 2.674 4.238 1 92.06 256 GLN A O 1
ATOM 1931 N N . PRO A 1 257 ? -4.406 4.465 5.547 1 87.81 257 PRO A N 1
ATOM 1932 C CA . PRO A 1 257 ? -5.27 5.344 4.758 1 87.81 257 PRO A CA 1
ATOM 1933 C C . PRO A 1 257 ? -4.801 5.492 3.312 1 87.81 257 PRO A C 1
ATOM 1935 O O . PRO A 1 257 ? -3.596 5.504 3.049 1 87.81 257 PRO A O 1
ATOM 1938 N N . PHE A 1 258 ? -5.586 5.449 2.357 1 94.12 258 PHE A N 1
ATOM 1939 C CA . PHE A 1 258 ? -5.293 5.711 0.953 1 94.12 258 PHE A CA 1
ATOM 1940 C C . PHE A 1 258 ? -4.469 4.578 0.353 1 94.12 258 PHE A C 1
ATOM 1942 O O . PHE A 1 258 ? -3.586 4.82 -0.476 1 94.12 258 PHE A O 1
ATOM 1949 N N . ASN A 1 259 ? -4.637 3.377 0.896 1 96.69 259 ASN A N 1
ATOM 1950 C CA . ASN A 1 259 ? -3.807 2.281 0.407 1 96.69 259 ASN A CA 1
ATOM 1951 C C . ASN A 1 259 ? -4.117 1.951 -1.05 1 96.69 259 ASN A C 1
ATOM 1953 O O . ASN A 1 259 ? -3.314 1.306 -1.728 1 96.69 259 ASN A O 1
ATOM 1957 N N . VAL A 1 260 ? -5.285 2.354 -1.547 1 98.31 260 VAL A N 1
ATOM 1958 C CA . VAL A 1 260 ? -5.629 2.158 -2.951 1 98.31 260 VAL A CA 1
ATOM 1959 C C . VAL A 1 260 ? -5.664 3.506 -3.668 1 98.31 260 VAL A C 1
ATOM 1961 O O . VAL A 1 260 ? -6.348 4.43 -3.227 1 98.31 260 VAL A O 1
ATOM 1964 N N . ASN A 1 261 ? -4.945 3.641 -4.734 1 98.44 261 ASN A N 1
ATOM 1965 C CA . ASN A 1 261 ? -4.816 4.918 -5.43 1 98.44 261 ASN A CA 1
ATOM 1966 C C . ASN A 1 261 ? -6.086 5.27 -6.199 1 98.44 261 ASN A C 1
ATOM 1968 O O . ASN A 1 261 ? -6.926 4.402 -6.445 1 98.44 261 ASN A O 1
ATOM 1972 N N . SER A 1 262 ? -6.219 6.512 -6.574 1 98.12 262 SER A N 1
ATOM 1973 C CA . SER A 1 262 ? -7.445 7.035 -7.164 1 98.12 262 SER A CA 1
ATOM 1974 C C . SER A 1 262 ? -7.723 6.395 -8.523 1 98.12 262 SER A C 1
ATOM 1976 O O . SER A 1 262 ? -8.875 6.125 -8.859 1 98.12 262 SER A O 1
ATOM 1978 N N . LEU A 1 263 ? -6.684 6.207 -9.32 1 98.75 263 LEU A N 1
ATOM 1979 C CA . LEU A 1 263 ? -6.875 5.648 -10.656 1 98.75 263 LEU A CA 1
ATOM 1980 C C . LEU A 1 263 ? -7.312 4.191 -10.578 1 98.75 263 LEU A C 1
ATOM 1982 O O . LEU A 1 263 ? -8.109 3.734 -11.398 1 98.75 263 LEU A O 1
ATOM 1986 N N . ALA A 1 264 ? -6.781 3.473 -9.602 1 98.81 264 ALA A N 1
ATOM 1987 C CA . ALA A 1 264 ? -7.207 2.096 -9.367 1 98.81 264 ALA A CA 1
ATOM 1988 C C . ALA A 1 264 ? -8.688 2.037 -8.984 1 98.81 264 ALA A C 1
ATOM 1990 O O . ALA A 1 264 ? -9.43 1.186 -9.484 1 98.81 264 ALA A O 1
ATOM 1991 N N . LEU A 1 265 ? -9.094 2.92 -8.055 1 98.56 265 LEU A N 1
ATOM 1992 C CA . LEU A 1 265 ? -10.492 2.959 -7.637 1 98.56 265 LEU A CA 1
ATOM 1993 C C . LEU A 1 265 ? -11.406 3.201 -8.828 1 98.56 265 LEU A C 1
ATOM 1995 O O . LEU A 1 265 ? -12.398 2.486 -9.016 1 98.56 265 LEU A O 1
ATOM 1999 N N . ALA A 1 266 ? -11.078 4.172 -9.664 1 98.56 266 ALA A N 1
ATOM 2000 C CA . ALA A 1 266 ? -11.891 4.516 -10.828 1 98.56 266 ALA A CA 1
ATOM 2001 C C . ALA A 1 266 ? -11.914 3.367 -11.836 1 98.56 266 ALA A C 1
ATOM 2003 O O . ALA A 1 266 ? -12.984 2.992 -12.328 1 98.56 266 ALA A O 1
ATOM 2004 N N . ALA A 1 267 ? -10.781 2.828 -12.109 1 98.81 267 ALA A N 1
ATOM 2005 C CA . ALA A 1 267 ? -10.664 1.753 -13.086 1 98.81 267 ALA A CA 1
ATOM 2006 C C . ALA A 1 267 ? -11.422 0.51 -12.633 1 98.81 267 ALA A C 1
ATOM 2008 O O . ALA A 1 267 ? -12.07 -0.164 -13.438 1 98.81 267 ALA A O 1
ATOM 2009 N N . ALA A 1 268 ? -11.266 0.176 -11.352 1 98.81 268 ALA A N 1
ATOM 2010 C CA . ALA A 1 268 ? -11.945 -1 -10.812 1 98.81 268 ALA A CA 1
ATOM 2011 C C . ALA A 1 268 ? -13.461 -0.865 -10.93 1 98.81 268 ALA A C 1
ATOM 2013 O O . ALA A 1 268 ? -14.148 -1.826 -11.281 1 98.81 268 ALA A O 1
ATOM 2014 N N . CYS A 1 269 ? -13.992 0.316 -10.641 1 98.62 269 CYS A N 1
ATOM 2015 C CA . CYS A 1 269 ? -15.422 0.555 -10.805 1 98.62 269 CYS A CA 1
ATOM 2016 C C . CYS A 1 269 ? -15.852 0.285 -12.242 1 98.62 269 CYS A C 1
ATOM 2018 O O . CYS A 1 269 ? -16.859 -0.388 -12.477 1 98.62 269 CYS A O 1
ATOM 2020 N N . ALA A 1 270 ? -15.094 0.792 -13.188 1 98.62 270 ALA A N 1
ATOM 2021 C CA . ALA A 1 270 ? -15.414 0.62 -14.602 1 98.62 270 ALA A CA 1
ATOM 2022 C C . ALA A 1 270 ? -15.281 -0.842 -15.023 1 98.62 270 ALA A C 1
ATOM 2024 O O . ALA A 1 270 ? -16.078 -1.346 -15.805 1 98.62 270 ALA A O 1
ATOM 2025 N N . ALA A 1 271 ? -14.281 -1.496 -14.523 1 98.06 271 ALA A N 1
ATOM 2026 C CA . ALA A 1 271 ? -14.016 -2.889 -14.875 1 98.06 271 ALA A CA 1
ATOM 2027 C C . ALA A 1 271 ? -15.164 -3.791 -14.445 1 98.06 271 ALA A C 1
ATOM 2029 O O . ALA A 1 271 ? -15.516 -4.742 -15.148 1 98.06 271 ALA A O 1
ATOM 2030 N N . LEU A 1 272 ? -15.75 -3.502 -13.289 1 97.38 272 LEU A N 1
ATOM 2031 C CA . LEU A 1 272 ? -16.859 -4.297 -12.781 1 97.38 272 LEU A CA 1
ATOM 2032 C C . LEU A 1 272 ? -18.047 -4.258 -13.742 1 97.38 272 LEU A C 1
ATOM 2034 O O . LEU A 1 272 ? -18.844 -5.203 -13.789 1 97.38 272 LEU A O 1
ATOM 2038 N N . ASP A 1 273 ? -18.125 -3.229 -14.523 1 96.81 273 ASP A N 1
ATOM 2039 C CA . ASP A 1 273 ? -19.25 -3.053 -15.43 1 96.81 273 ASP A CA 1
ATOM 2040 C C . ASP A 1 273 ? -18.922 -3.572 -16.828 1 96.81 273 ASP A C 1
ATOM 2042 O O . ASP A 1 273 ? -19.797 -3.627 -17.703 1 96.81 273 ASP A O 1
ATOM 2046 N N . ASP A 1 274 ? -17.734 -3.967 -17.078 1 97.81 274 ASP A N 1
ATOM 2047 C CA . ASP A 1 274 ? -17.328 -4.406 -18.422 1 97.81 274 ASP A CA 1
ATOM 2048 C C . ASP A 1 274 ? -17.469 -5.918 -18.562 1 97.81 274 ASP A C 1
ATOM 2050 O O . ASP A 1 274 ? -16.469 -6.633 -18.672 1 97.81 274 ASP A O 1
ATOM 2054 N N . HIS A 1 275 ? -18.656 -6.355 -18.719 1 96.5 275 HIS A N 1
ATOM 2055 C CA . HIS A 1 275 ? -18.953 -7.781 -18.797 1 96.5 275 HIS A CA 1
ATOM 2056 C C . HIS A 1 275 ? -18.391 -8.398 -20.062 1 96.5 275 HIS A C 1
ATOM 2058 O O . HIS A 1 275 ? -18 -9.57 -20.078 1 96.5 275 HIS A O 1
ATOM 2064 N N . ASP A 1 276 ? -18.344 -7.629 -21.094 1 97.88 276 ASP A N 1
ATOM 2065 C CA . ASP A 1 276 ? -17.797 -8.125 -22.344 1 97.88 276 ASP A CA 1
ATOM 2066 C C . ASP A 1 276 ? -16.312 -8.445 -22.219 1 97.88 276 ASP A C 1
ATOM 2068 O O . ASP A 1 276 ? -15.844 -9.469 -22.719 1 97.88 276 ASP A O 1
ATOM 2072 N N . TYR A 1 277 ? -15.609 -7.566 -21.578 1 98.12 277 TYR A N 1
ATOM 2073 C CA . TYR A 1 277 ? -14.188 -7.777 -21.359 1 98.12 277 TYR A CA 1
ATOM 2074 C C . TYR A 1 277 ? -13.938 -9.055 -20.562 1 98.12 277 TYR A C 1
ATOM 2076 O O . TYR A 1 277 ? -13.055 -9.844 -20.922 1 98.12 277 TYR A O 1
ATOM 2084 N N . LEU A 1 278 ? -14.68 -9.273 -19.562 1 97 278 LEU A N 1
ATOM 2085 C CA . LEU A 1 278 ? -14.523 -10.453 -18.719 1 97 278 LEU A CA 1
ATOM 2086 C C . LEU A 1 278 ? -14.836 -11.719 -19.5 1 97 278 LEU A C 1
ATOM 2088 O O . LEU A 1 278 ? -14.117 -12.719 -19.391 1 97 278 LEU A O 1
ATOM 2092 N N . ALA A 1 279 ? -15.883 -11.68 -20.266 1 97.25 279 ALA A N 1
ATOM 2093 C CA . ALA A 1 279 ? -16.266 -12.836 -21.078 1 97.25 279 ALA A CA 1
ATOM 2094 C C . ALA A 1 279 ? -15.172 -13.172 -22.094 1 97.25 279 ALA A C 1
ATOM 2096 O O . ALA A 1 279 ? -14.867 -14.344 -22.312 1 97.25 279 ALA A O 1
ATOM 2097 N N . GLN A 1 280 ? -14.641 -12.133 -22.688 1 97.94 280 GLN A N 1
ATOM 2098 C CA . GLN A 1 280 ? -13.562 -12.336 -23.656 1 97.94 280 GLN A CA 1
ATOM 2099 C C . GLN A 1 280 ? -12.328 -12.922 -22.984 1 97.94 280 GLN A C 1
ATOM 2101 O O . GLN A 1 280 ? -11.656 -13.789 -23.547 1 97.94 280 GLN A O 1
ATOM 2106 N N . SER A 1 281 ? -12.031 -12.406 -21.812 1 97.81 281 SER A N 1
ATOM 2107 C CA . SER A 1 281 ? -10.898 -12.93 -21.047 1 97.81 281 SER A CA 1
ATOM 2108 C C . SER A 1 281 ? -11.062 -14.422 -20.781 1 97.81 281 SER A C 1
ATOM 2110 O O . SER A 1 281 ? -10.102 -15.188 -20.906 1 97.81 281 SER A O 1
ATOM 2112 N N . ARG A 1 282 ? -12.242 -14.875 -20.438 1 97.12 282 ARG A N 1
ATOM 2113 C CA . ARG A 1 282 ? -12.516 -16.281 -20.156 1 97.12 282 ARG A CA 1
ATOM 2114 C C . ARG A 1 282 ? -12.359 -17.141 -21.406 1 97.12 282 ARG A C 1
ATOM 2116 O O . ARG A 1 282 ? -11.75 -18.203 -21.375 1 97.12 282 ARG A O 1
ATOM 2123 N N . ARG A 1 283 ? -12.93 -16.641 -22.469 1 97.62 283 ARG A N 1
ATOM 2124 C CA . ARG A 1 283 ? -12.852 -17.391 -23.719 1 97.62 283 ARG A CA 1
ATOM 2125 C C . ARG A 1 283 ? -11.406 -17.562 -24.172 1 97.62 283 ARG A C 1
ATOM 2127 O O . ARG A 1 283 ? -11 -18.641 -24.578 1 97.62 283 ARG A O 1
ATOM 2134 N N . LEU A 1 284 ? -10.711 -16.453 -24.094 1 98.12 284 LEU A N 1
ATOM 2135 C CA . LEU A 1 284 ? -9.297 -16.484 -24.469 1 98.12 284 LEU A CA 1
ATOM 2136 C C . LEU A 1 284 ? -8.531 -17.453 -23.578 1 98.12 284 LEU A C 1
ATOM 2138 O O . LEU A 1 284 ? -7.672 -18.203 -24.062 1 98.12 284 LEU A O 1
ATOM 2142 N N . ASN A 1 285 ? -8.828 -17.406 -22.328 1 98.31 285 ASN A N 1
ATOM 2143 C CA . ASN A 1 285 ? -8.172 -18.297 -21.375 1 98.31 285 ASN A CA 1
ATOM 2144 C C . ASN A 1 285 ? -8.469 -19.75 -21.688 1 98.31 285 ASN A C 1
ATOM 2146 O O . ASN A 1 285 ? -7.574 -20.594 -21.641 1 98.31 285 ASN A O 1
ATOM 2150 N N . ASP A 1 286 ? -9.695 -20.078 -22 1 97.75 286 ASP A N 1
ATOM 2151 C CA . ASP A 1 286 ? -10.102 -21.453 -22.297 1 97.75 286 ASP A CA 1
ATOM 2152 C C . ASP A 1 286 ? -9.406 -21.969 -23.547 1 97.75 286 ASP A C 1
ATOM 2154 O O . ASP A 1 286 ? -8.883 -23.094 -23.562 1 97.75 286 ASP A O 1
ATOM 2158 N N . SER A 1 287 ? -9.422 -21.156 -24.562 1 98.56 287 SER A N 1
ATOM 2159 C CA . SER A 1 287 ? -8.781 -21.562 -25.812 1 98.56 287 SER A CA 1
ATOM 2160 C C . SER A 1 287 ? -7.27 -21.703 -25.641 1 98.56 287 SER A C 1
ATOM 2162 O O . SER A 1 287 ? -6.652 -22.594 -26.203 1 98.56 287 SER A O 1
ATOM 2164 N N . GLY A 1 288 ? -6.672 -20.719 -24.938 1 98.75 288 GLY A N 1
ATOM 2165 C CA . GLY A 1 288 ? -5.242 -20.781 -24.672 1 98.75 288 GLY A CA 1
ATOM 2166 C C . GLY A 1 288 ? -4.84 -21.984 -23.859 1 98.75 288 GLY A C 1
ATOM 2167 O O . GLY A 1 288 ? -3.793 -22.594 -24.094 1 98.75 288 GLY A O 1
ATOM 2168 N N . MET A 1 289 ? -5.68 -22.375 -22.875 1 98.69 289 MET A N 1
ATOM 2169 C CA . MET A 1 289 ? -5.438 -23.578 -22.078 1 98.69 289 MET A CA 1
ATOM 2170 C C . MET A 1 289 ? -5.414 -24.812 -22.969 1 98.69 289 MET A C 1
ATOM 2172 O O . MET A 1 289 ? -4.5 -25.641 -22.875 1 98.69 289 MET A O 1
ATOM 2176 N N . ALA A 1 290 ? -6.391 -24.875 -23.781 1 98.75 290 ALA A N 1
ATOM 2177 C CA . ALA A 1 290 ? -6.457 -26 -24.719 1 98.75 290 ALA A CA 1
ATOM 2178 C C . ALA A 1 290 ? -5.23 -26.047 -25.625 1 98.75 290 ALA A C 1
ATOM 2180 O O . ALA A 1 290 ? -4.684 -27.109 -25.891 1 98.75 290 ALA A O 1
ATOM 2181 N N . GLN A 1 291 ? -4.828 -24.891 -26.094 1 98.88 291 GLN A N 1
ATOM 2182 C CA . GLN A 1 291 ? -3.66 -24.781 -26.953 1 98.88 291 GLN A CA 1
ATOM 2183 C C . GLN A 1 291 ? -2.406 -25.297 -26.25 1 98.88 291 GLN A C 1
ATOM 2185 O O . GLN A 1 291 ? -1.626 -26.047 -26.844 1 98.88 291 GLN A O 1
ATOM 2190 N N . LEU A 1 292 ? -2.191 -24.875 -25.047 1 98.88 292 LEU A N 1
ATOM 2191 C CA . LEU A 1 292 ? -1.011 -25.297 -24.297 1 98.88 292 LEU A CA 1
ATOM 2192 C C . LEU A 1 292 ? -1.07 -26.781 -23.984 1 98.88 292 LEU A C 1
ATOM 2194 O O . LEU A 1 292 ? -0.063 -27.484 -24.094 1 98.88 292 LEU A O 1
ATOM 2198 N N . GLU A 1 293 ? -2.238 -27.297 -23.562 1 98.88 293 GLU A N 1
ATOM 2199 C CA . GLU A 1 293 ? -2.393 -28.719 -23.297 1 98.88 293 GLU A CA 1
ATOM 2200 C C . GLU A 1 293 ? -2.082 -29.547 -24.547 1 98.88 293 GLU A C 1
ATOM 2202 O O . GLU A 1 293 ? -1.366 -30.547 -24.453 1 98.88 293 GLU A O 1
ATOM 2207 N N . ASP A 1 294 ? -2.637 -29.125 -25.656 1 98.81 294 ASP A N 1
ATOM 2208 C CA . ASP A 1 294 ? -2.359 -29.812 -26.906 1 98.81 294 ASP A CA 1
ATOM 2209 C C . ASP A 1 294 ? -0.867 -29.781 -27.234 1 98.81 294 ASP A C 1
ATOM 2211 O O . ASP A 1 294 ? -0.308 -30.781 -27.688 1 98.81 294 ASP A O 1
ATOM 2215 N N . GLY A 1 295 ? -0.249 -28.641 -27.078 1 98.81 295 GLY A N 1
ATOM 2216 C CA . GLY A 1 295 ? 1.182 -28.516 -27.312 1 98.81 295 GLY A CA 1
ATOM 2217 C C . GLY A 1 295 ? 2.012 -29.422 -26.406 1 98.81 295 GLY A C 1
ATOM 2218 O O . GLY A 1 295 ? 2.971 -30.047 -26.875 1 98.81 295 GLY A O 1
ATOM 2219 N N . PHE A 1 296 ? 1.7 -29.453 -25.125 1 98.81 296 PHE A N 1
ATOM 2220 C CA . PHE A 1 296 ? 2.414 -30.328 -24.203 1 98.81 296 PHE A CA 1
ATOM 2221 C C . PHE A 1 296 ? 2.256 -31.797 -24.609 1 98.81 296 PHE A C 1
ATOM 2223 O O . PHE A 1 296 ? 3.209 -32.562 -24.531 1 98.81 296 PHE A O 1
ATOM 2230 N N . HIS A 1 297 ? 1.032 -32.125 -24.969 1 98.62 297 HIS A N 1
ATOM 2231 C CA . HIS A 1 297 ? 0.789 -33.469 -25.453 1 98.62 297 HIS A CA 1
ATOM 2232 C C . HIS A 1 297 ? 1.688 -33.812 -26.641 1 98.62 297 HIS A C 1
ATOM 2234 O O . HIS A 1 297 ? 2.297 -34.875 -26.688 1 98.62 297 HIS A O 1
ATOM 2240 N N . ALA A 1 298 ? 1.766 -32.938 -27.562 1 98.44 298 ALA A N 1
ATOM 2241 C CA . ALA A 1 298 ? 2.578 -33.125 -28.766 1 98.44 298 ALA A CA 1
ATOM 2242 C C . ALA A 1 298 ? 4.055 -33.281 -28.406 1 98.44 298 ALA A C 1
ATOM 2244 O O . ALA A 1 298 ? 4.797 -34 -29.078 1 98.44 298 ALA A O 1
ATOM 2245 N N . LEU A 1 299 ? 4.473 -32.625 -27.359 1 98.06 299 LEU A N 1
ATOM 2246 C CA . LEU A 1 299 ? 5.867 -32.656 -26.938 1 98.06 299 LEU A CA 1
ATOM 2247 C C . LEU A 1 299 ? 6.129 -33.812 -26 1 98.06 299 LEU A C 1
ATOM 2249 O O . LEU A 1 299 ? 7.258 -34.031 -25.547 1 98.06 299 LEU A O 1
ATOM 2253 N N . GLY A 1 300 ? 5.039 -34.531 -25.641 1 98.06 300 GLY A N 1
ATOM 2254 C CA . GLY A 1 300 ? 5.168 -35.688 -24.766 1 98.06 300 GLY A CA 1
ATOM 2255 C C . GLY A 1 300 ? 5.352 -35.344 -23.312 1 98.06 300 GLY A C 1
ATOM 2256 O O . GLY A 1 300 ? 6.016 -36.062 -22.562 1 98.06 300 GLY A O 1
ATOM 2257 N N . LEU A 1 301 ? 4.855 -34.219 -22.938 1 98.62 301 LEU A N 1
ATOM 2258 C CA . LEU A 1 301 ? 5.016 -33.75 -21.562 1 98.62 301 LEU A CA 1
ATOM 2259 C C . LEU A 1 301 ? 3.727 -33.938 -20.781 1 98.62 301 LEU A C 1
ATOM 2261 O O . LEU A 1 301 ? 2.635 -33.969 -21.344 1 98.62 301 LEU A O 1
ATOM 2265 N N . SER A 1 302 ? 3.824 -34.094 -19.484 1 98.62 302 SER A N 1
ATOM 2266 C CA . SER A 1 302 ? 2.691 -34.094 -18.578 1 98.62 302 SER A CA 1
ATOM 2267 C C . SER A 1 302 ? 2.525 -32.75 -17.906 1 98.62 302 SER A C 1
ATOM 2269 O O . SER A 1 302 ? 3.467 -31.953 -17.859 1 98.62 302 SER A O 1
ATOM 2271 N N . TRP A 1 303 ? 1.397 -32.5 -17.406 1 98.81 303 TRP A N 1
ATOM 2272 C CA . TRP A 1 303 ? 1.103 -31.234 -16.734 1 98.81 303 TRP A CA 1
ATOM 2273 C C . TRP A 1 303 ? 0.034 -31.438 -15.656 1 98.81 303 TRP A C 1
ATOM 2275 O O . TRP A 1 303 ? -0.561 -32.5 -15.555 1 98.81 303 TRP A O 1
ATOM 2285 N N . ILE A 1 304 ? -0.152 -30.469 -14.758 1 98.81 304 ILE A N 1
ATOM 2286 C CA . ILE A 1 304 ? -1.227 -30.453 -13.773 1 98.81 304 ILE A CA 1
ATOM 2287 C C . ILE A 1 304 ? -2.441 -29.734 -14.344 1 98.81 304 ILE A C 1
ATOM 2289 O O . ILE A 1 304 ? -2.355 -28.562 -14.719 1 98.81 304 ILE A O 1
ATOM 2293 N N . PRO A 1 305 ? -3.584 -30.469 -14.492 1 98.06 305 PRO A N 1
ATOM 2294 C CA . PRO A 1 305 ? -4.777 -29.734 -14.922 1 98.06 305 PRO A CA 1
ATOM 2295 C C . PRO A 1 305 ? -5.035 -28.484 -14.094 1 98.06 305 PRO A C 1
ATOM 2297 O O . PRO A 1 305 ? -4.832 -28.484 -12.875 1 98.06 305 PRO A O 1
ATOM 2300 N N . SER A 1 306 ? -5.523 -27.422 -14.766 1 98.19 306 SER A N 1
ATOM 2301 C CA . SER A 1 306 ? -5.617 -26.125 -14.094 1 98.19 306 SER A CA 1
ATOM 2302 C C . SER A 1 306 ? -6.965 -25.469 -14.359 1 98.19 306 SER A C 1
ATOM 2304 O O . SER A 1 306 ? -7.516 -25.578 -15.453 1 98.19 306 SER A O 1
ATOM 2306 N N . LYS A 1 307 ? -7.438 -24.75 -13.32 1 97.56 307 LYS A N 1
ATOM 2307 C CA . LYS A 1 307 ? -8.633 -23.938 -13.484 1 97.56 307 LYS A CA 1
ATOM 2308 C C . LYS A 1 307 ? -8.297 -22.453 -13.375 1 97.56 307 LYS A C 1
ATOM 2310 O O . LYS A 1 307 ? -9.188 -21.594 -13.383 1 97.56 307 LYS A O 1
ATOM 2315 N N . GLY A 1 308 ? -7.047 -22.094 -13.234 1 97.56 308 GLY A N 1
ATOM 2316 C CA . GLY A 1 308 ? -6.598 -20.719 -13.289 1 97.56 308 GLY A CA 1
ATOM 2317 C C . GLY A 1 308 ? -6.23 -20.266 -14.688 1 97.56 308 GLY A C 1
ATOM 2318 O O . GLY A 1 308 ? -6.555 -20.938 -15.672 1 97.56 308 GLY A O 1
ATOM 2319 N N . ASN A 1 309 ? -5.605 -19.141 -14.805 1 98.69 309 ASN A N 1
ATOM 2320 C CA . ASN A 1 309 ? -5.133 -18.672 -16.094 1 98.69 309 ASN A CA 1
ATOM 2321 C C . ASN A 1 309 ? -3.652 -18.969 -16.297 1 98.69 309 ASN A C 1
ATOM 2323 O O . ASN A 1 309 ? -2.891 -18.109 -16.75 1 98.69 309 ASN A O 1
ATOM 2327 N N . PHE A 1 310 ? -3.281 -20.141 -15.922 1 98.81 310 PHE A N 1
ATOM 2328 C CA . PHE A 1 310 ? -1.93 -20.688 -16.031 1 98.81 310 PHE A CA 1
ATOM 2329 C C . PHE A 1 310 ? -1.942 -22.203 -15.969 1 98.81 310 PHE A C 1
ATOM 2331 O O . PHE A 1 310 ? -2.961 -22.812 -15.633 1 98.81 310 PHE A O 1
ATOM 2338 N N . ILE A 1 311 ? -0.811 -22.781 -16.297 1 98.81 311 ILE A N 1
ATOM 2339 C CA . ILE A 1 311 ? -0.686 -24.234 -16.281 1 98.81 311 ILE A CA 1
ATOM 2340 C C . ILE A 1 311 ? 0.743 -24.625 -15.898 1 98.81 311 ILE A C 1
ATOM 2342 O O . ILE A 1 311 ? 1.703 -24 -16.359 1 98.81 311 ILE A O 1
ATOM 2346 N N . ALA A 1 312 ? 0.867 -25.609 -15 1 98.88 312 ALA A N 1
ATOM 2347 C CA . ALA A 1 312 ? 2.18 -26.109 -14.594 1 98.88 312 ALA A CA 1
ATOM 2348 C C . ALA A 1 312 ? 2.555 -27.359 -15.375 1 98.88 312 ALA A C 1
ATOM 2350 O O . ALA A 1 312 ? 1.886 -28.391 -15.258 1 98.88 312 ALA A O 1
ATOM 2351 N N . VAL A 1 313 ? 3.645 -27.312 -16.125 1 98.88 313 VAL A N 1
ATOM 2352 C CA . VAL A 1 313 ? 4.094 -28.438 -16.938 1 98.88 313 VAL A CA 1
ATOM 2353 C C . VAL A 1 313 ? 5.289 -29.109 -16.281 1 98.88 313 VAL A C 1
ATOM 2355 O O . VAL A 1 313 ? 6.16 -28.438 -15.719 1 98.88 313 VAL A O 1
ATOM 2358 N N . ASP A 1 314 ? 5.285 -30.391 -16.25 1 98.75 314 ASP A N 1
ATOM 2359 C CA . ASP A 1 314 ? 6.367 -31.203 -15.703 1 98.75 314 ASP A CA 1
ATOM 2360 C C . ASP A 1 314 ? 7.391 -31.562 -16.781 1 98.75 314 ASP A C 1
ATOM 2362 O O . ASP A 1 314 ? 7.066 -32.281 -17.734 1 98.75 314 ASP A O 1
ATOM 2366 N N . LEU A 1 315 ? 8.578 -31.156 -16.625 1 98.44 315 LEU A N 1
ATOM 2367 C CA . LEU A 1 315 ? 9.625 -31.422 -17.609 1 98.44 315 LEU A CA 1
ATOM 2368 C C . LEU A 1 315 ? 10.312 -32.75 -17.328 1 98.44 315 LEU A C 1
ATOM 2370 O O . LEU A 1 315 ? 11.125 -33.219 -18.141 1 98.44 315 LEU A O 1
ATOM 2374 N N . ALA A 1 316 ? 10.031 -33.344 -16.188 1 97.06 316 ALA A N 1
ATOM 2375 C CA . ALA A 1 316 ? 10.594 -34.625 -15.75 1 97.06 316 ALA A CA 1
ATOM 2376 C C . ALA A 1 316 ? 12.109 -34.531 -15.602 1 97.06 316 ALA A C 1
ATOM 2378 O O . ALA A 1 316 ? 12.82 -35.531 -15.789 1 97.06 316 ALA A O 1
ATOM 2379 N N . ARG A 1 317 ? 12.594 -33.438 -15.367 1 97.31 317 ARG A N 1
ATOM 2380 C CA . ARG A 1 317 ? 13.977 -33.094 -15.078 1 97.31 317 ARG A CA 1
ATOM 2381 C C . ARG A 1 317 ? 14.055 -31.734 -14.375 1 97.31 317 ARG A C 1
ATOM 2383 O O . ARG A 1 317 ? 13.047 -31.031 -14.266 1 97.31 317 ARG A O 1
ATOM 2390 N N . ASP A 1 318 ? 15.18 -31.453 -13.914 1 97.56 318 ASP A N 1
ATOM 2391 C CA . ASP A 1 318 ? 15.352 -30.125 -13.32 1 97.56 318 ASP A CA 1
ATOM 2392 C C . ASP A 1 318 ? 14.938 -29.031 -14.289 1 97.56 318 ASP A C 1
ATOM 2394 O O . ASP A 1 318 ? 15.43 -28.953 -15.422 1 97.56 318 ASP A O 1
ATOM 2398 N N . ALA A 1 319 ? 14.047 -28.156 -13.883 1 98.38 319 ALA A N 1
ATOM 2399 C CA . ALA A 1 319 ? 13.469 -27.141 -14.766 1 98.38 319 ALA A CA 1
ATOM 2400 C C . ALA A 1 319 ? 14.406 -25.953 -14.93 1 98.38 319 ALA A C 1
ATOM 2402 O O . ALA A 1 319 ? 14.281 -25.172 -15.875 1 98.38 319 ALA A O 1
ATOM 2403 N N . GLY A 1 320 ? 15.344 -25.719 -13.992 1 97.62 320 GLY A N 1
ATOM 2404 C CA . GLY A 1 320 ? 16.234 -24.562 -13.953 1 97.62 320 GLY A CA 1
ATOM 2405 C C . GLY A 1 320 ? 16.922 -24.312 -15.281 1 97.62 320 GLY A C 1
ATOM 2406 O O . GLY A 1 320 ? 16.781 -23.234 -15.875 1 97.62 320 GLY A O 1
ATOM 2407 N N . PRO A 1 321 ? 17.703 -25.328 -15.742 1 97.94 321 PRO A N 1
ATOM 2408 C CA . PRO A 1 321 ? 18.422 -25.156 -17 1 97.94 321 PRO A CA 1
ATOM 2409 C C . PRO A 1 321 ? 17.484 -24.891 -18.188 1 97.94 321 PRO A C 1
ATOM 2411 O O . PRO A 1 321 ? 17.828 -24.125 -19.078 1 97.94 321 PRO A O 1
ATOM 2414 N N . VAL A 1 322 ? 16.344 -25.562 -18.219 1 98.38 322 VAL A N 1
ATOM 2415 C CA . VAL A 1 322 ? 15.383 -25.344 -19.281 1 98.38 322 VAL A CA 1
ATOM 2416 C C . VAL A 1 322 ? 14.867 -23.906 -19.234 1 98.38 322 VAL A C 1
ATOM 2418 O O . VAL A 1 322 ? 14.734 -23.25 -20.266 1 98.38 322 VAL A O 1
ATOM 2421 N N . TYR A 1 323 ? 14.602 -23.453 -18.047 1 98.25 323 TYR A N 1
ATOM 2422 C CA . TYR A 1 323 ? 14.172 -22.062 -17.859 1 98.25 323 TYR A CA 1
ATOM 2423 C C . TYR A 1 323 ? 15.211 -21.094 -18.406 1 98.25 323 TYR A C 1
ATOM 2425 O O . TYR A 1 323 ? 14.867 -20.156 -19.141 1 98.25 323 TYR A O 1
ATOM 2433 N N . GLN A 1 324 ? 16.438 -21.297 -18.078 1 97.62 324 GLN A N 1
ATOM 2434 C CA . GLN A 1 324 ? 17.516 -20.422 -18.562 1 97.62 324 GLN A CA 1
ATOM 2435 C C . GLN A 1 324 ? 17.594 -20.438 -20.094 1 97.62 324 GLN A C 1
ATOM 2437 O O . GLN A 1 324 ? 17.812 -19.391 -20.703 1 97.62 324 GLN A O 1
ATOM 2442 N N . ALA A 1 325 ? 17.438 -21.578 -20.672 1 98.12 325 ALA A N 1
ATOM 2443 C CA . ALA A 1 325 ? 17.453 -21.703 -22.125 1 98.12 325 ALA A CA 1
ATOM 2444 C C . ALA A 1 325 ? 16.281 -20.953 -22.75 1 98.12 325 ALA A C 1
ATOM 2446 O O . ALA A 1 325 ? 16.422 -20.344 -23.812 1 98.12 325 ALA A O 1
ATOM 2447 N N . LEU A 1 326 ? 15.117 -21.047 -22.141 1 98.38 326 LEU A N 1
ATOM 2448 C CA . LEU A 1 326 ? 13.945 -20.328 -22.641 1 98.38 326 LEU A CA 1
ATOM 2449 C C . LEU A 1 326 ? 14.18 -18.828 -22.578 1 98.38 326 LEU A C 1
ATOM 2451 O O . LEU A 1 326 ? 13.766 -18.094 -23.484 1 98.38 326 LEU A O 1
ATOM 2455 N N . LEU A 1 327 ? 14.836 -18.328 -21.5 1 97.69 327 LEU A N 1
ATOM 2456 C CA . LEU A 1 327 ? 15.164 -16.906 -21.406 1 97.69 327 LEU A CA 1
ATOM 2457 C C . LEU A 1 327 ? 16 -16.469 -22.594 1 97.69 327 LEU A C 1
ATOM 2459 O O . LEU A 1 327 ? 15.773 -15.383 -23.156 1 97.69 327 LEU A O 1
ATOM 2463 N N . ARG A 1 328 ? 16.922 -17.297 -22.984 1 96.81 328 ARG A N 1
ATOM 2464 C CA . ARG A 1 328 ? 17.781 -16.969 -24.125 1 96.81 328 ARG A CA 1
ATOM 2465 C C . ARG A 1 328 ? 16.984 -16.922 -25.422 1 96.81 328 ARG A C 1
ATOM 2467 O O . ARG A 1 328 ? 17.375 -16.234 -26.375 1 96.81 328 ARG A O 1
ATOM 2474 N N . GLU A 1 329 ? 15.883 -17.656 -25.422 1 96.94 329 GLU A N 1
ATOM 2475 C CA . GLU A 1 329 ? 14.984 -17.625 -26.578 1 96.94 329 GLU A CA 1
ATOM 2476 C C . GLU A 1 329 ? 14.016 -16.438 -26.484 1 96.94 329 GLU A C 1
ATOM 2478 O O . GLU A 1 329 ? 13.156 -16.266 -27.359 1 96.94 329 GLU A O 1
ATOM 2483 N N . GLY A 1 330 ? 14.047 -15.641 -25.438 1 97.19 330 GLY A N 1
ATOM 2484 C CA . GLY A 1 330 ? 13.172 -14.492 -25.266 1 97.19 330 GLY A CA 1
ATOM 2485 C C . GLY A 1 330 ? 11.812 -14.859 -24.703 1 97.19 330 GLY A C 1
ATOM 2486 O O . GLY A 1 330 ? 10.82 -14.172 -24.953 1 97.19 330 GLY A O 1
ATOM 2487 N N . VAL A 1 331 ? 11.734 -15.977 -24.016 1 98.31 331 VAL A N 1
ATOM 2488 C CA . VAL A 1 331 ? 10.477 -16.422 -23.422 1 98.31 331 VAL A CA 1
ATOM 2489 C C . VAL A 1 331 ? 10.625 -16.5 -21.906 1 98.31 331 VAL A C 1
ATOM 2491 O O . VAL A 1 331 ? 11.484 -17.219 -21.391 1 98.31 331 VAL A O 1
ATOM 2494 N N . ILE A 1 332 ? 9.82 -15.719 -21.188 1 98.06 332 ILE A N 1
ATOM 2495 C CA . ILE A 1 332 ? 9.852 -15.695 -19.734 1 98.06 332 ILE A CA 1
ATOM 2496 C C . ILE A 1 332 ? 8.672 -16.484 -19.172 1 98.06 332 ILE A C 1
ATOM 2498 O O . ILE A 1 332 ? 7.516 -16.125 -19.406 1 98.06 332 ILE A O 1
ATOM 2502 N N . VAL A 1 333 ? 8.914 -17.547 -18.531 1 98.5 333 VAL A N 1
ATOM 2503 C CA . VAL A 1 333 ? 7.914 -18.297 -17.781 1 98.5 333 VAL A CA 1
ATOM 2504 C C . VAL A 1 333 ? 8.289 -18.328 -16.297 1 98.5 333 VAL A C 1
ATOM 2506 O O . VAL A 1 333 ? 9.156 -17.562 -15.859 1 98.5 333 VAL A O 1
ATOM 2509 N N . ARG A 1 334 ? 7.621 -19.125 -15.492 1 98.38 334 ARG A N 1
ATOM 2510 C CA . ARG A 1 334 ? 7.848 -19.078 -14.055 1 98.38 334 ARG A CA 1
ATOM 2511 C C . ARG A 1 334 ? 8.422 -20.391 -13.547 1 98.38 334 ARG A C 1
ATOM 2513 O O . ARG A 1 334 ? 7.715 -21.406 -13.492 1 98.38 334 ARG A O 1
ATOM 2520 N N . PRO A 1 335 ? 9.711 -20.391 -13.117 1 97.69 335 PRO A N 1
ATOM 2521 C CA . PRO A 1 335 ? 10.172 -21.562 -12.359 1 97.69 335 PRO A CA 1
ATOM 2522 C C . PRO A 1 335 ? 9.492 -21.688 -11 1 97.69 335 PRO A C 1
ATOM 2524 O O . PRO A 1 335 ? 9.328 -20.688 -10.297 1 97.69 335 PRO A O 1
ATOM 2527 N N . VAL A 1 336 ? 9.102 -22.875 -10.578 1 97.94 336 VAL A N 1
ATOM 2528 C CA . VAL A 1 336 ? 8.367 -23.031 -9.328 1 97.94 336 VAL A CA 1
ATOM 2529 C C . VAL A 1 336 ? 9.094 -24 -8.414 1 97.94 336 VAL A C 1
ATOM 2531 O O . VAL A 1 336 ? 8.469 -24.688 -7.598 1 97.94 336 VAL A O 1
ATOM 2534 N N . ALA A 1 337 ? 10.422 -24.062 -8.586 1 97.12 337 ALA A N 1
ATOM 2535 C CA . ALA A 1 337 ? 11.242 -24.844 -7.668 1 97.12 337 ALA A CA 1
ATOM 2536 C C . ALA A 1 337 ? 11.094 -24.344 -6.234 1 97.12 337 ALA A C 1
ATOM 2538 O O . ALA A 1 337 ? 11.148 -25.125 -5.285 1 97.12 337 ALA A O 1
ATOM 2539 N N . GLY A 1 338 ? 10.891 -23.062 -6.09 1 94.12 338 GLY A N 1
ATOM 2540 C CA . GLY A 1 338 ? 10.719 -22.469 -4.777 1 94.12 338 GLY A CA 1
ATOM 2541 C C . GLY A 1 338 ? 9.453 -22.922 -4.074 1 94.12 338 GLY A C 1
ATOM 2542 O O . GLY A 1 338 ? 9.328 -22.781 -2.857 1 94.12 338 GLY A O 1
ATOM 2543 N N . TYR A 1 339 ? 8.539 -23.469 -4.844 1 96.38 339 TYR A N 1
ATOM 2544 C CA . TYR A 1 339 ? 7.309 -24.016 -4.293 1 96.38 339 TYR A CA 1
ATOM 2545 C C . TYR A 1 339 ? 7.438 -25.516 -4.059 1 96.38 339 TYR A C 1
ATOM 2547 O O . TYR A 1 339 ? 6.434 -26.203 -3.859 1 96.38 339 TYR A O 1
ATOM 2555 N N . GLY A 1 340 ? 8.68 -26 -4.188 1 96.5 340 GLY A N 1
ATOM 2556 C CA . GLY A 1 340 ? 8.922 -27.438 -4.02 1 96.5 340 GLY A CA 1
ATOM 2557 C C . GLY A 1 340 ? 8.609 -28.234 -5.266 1 96.5 340 GLY A C 1
ATOM 2558 O O . GLY A 1 340 ? 8.305 -29.438 -5.176 1 96.5 340 GLY A O 1
ATOM 2559 N N . MET A 1 341 ? 8.555 -27.625 -6.363 1 98.12 341 MET A N 1
ATOM 2560 C CA . MET A 1 341 ? 8.242 -28.25 -7.641 1 98.12 341 MET A CA 1
ATOM 2561 C C . MET A 1 341 ? 9.383 -28.062 -8.641 1 98.12 341 MET A C 1
ATOM 2563 O O . MET A 1 341 ? 9.195 -27.438 -9.68 1 98.12 341 MET A O 1
ATOM 2567 N N . PRO A 1 342 ? 10.562 -28.672 -8.398 1 98.12 342 PRO A N 1
ATOM 2568 C CA . PRO A 1 342 ? 11.789 -28.359 -9.133 1 98.12 342 PRO A CA 1
ATOM 2569 C C . PRO A 1 342 ? 11.75 -28.812 -10.586 1 98.12 342 PRO A C 1
ATOM 2571 O O . PRO A 1 342 ? 12.57 -28.391 -11.398 1 98.12 342 PRO A O 1
ATOM 2574 N N . THR A 1 343 ? 10.844 -29.734 -10.969 1 98.62 343 THR A N 1
ATOM 2575 C CA . THR A 1 343 ? 10.797 -30.234 -12.336 1 98.62 343 THR A CA 1
ATOM 2576 C C . THR A 1 343 ? 9.734 -29.5 -13.148 1 98.62 343 THR A C 1
ATOM 2578 O O . THR A 1 343 ? 9.539 -29.781 -14.328 1 98.62 343 THR A O 1
ATOM 2581 N N . PHE A 1 344 ? 8.992 -28.547 -12.516 1 98.81 344 PHE A N 1
ATOM 2582 C CA . PHE A 1 344 ? 7.863 -27.906 -13.172 1 98.81 344 PHE A CA 1
ATOM 2583 C C . PHE A 1 344 ? 8.227 -26.484 -13.586 1 98.81 344 PHE A C 1
ATOM 2585 O O . PHE A 1 344 ? 9.039 -25.828 -12.93 1 98.81 344 PHE A O 1
ATOM 2592 N N . LEU A 1 345 ? 7.641 -26.031 -14.648 1 98.81 345 LEU A N 1
ATOM 2593 C CA . LEU A 1 345 ? 7.473 -24.625 -15.016 1 98.81 345 LEU A CA 1
ATOM 2594 C C . LEU A 1 345 ? 5.996 -24.25 -15.047 1 98.81 345 LEU A C 1
ATOM 2596 O O . LEU A 1 345 ? 5.16 -25.031 -15.516 1 98.81 345 LEU A O 1
ATOM 2600 N N . ARG A 1 346 ? 5.664 -23.156 -14.453 1 98.88 346 ARG A N 1
ATOM 2601 C CA . ARG A 1 346 ? 4.316 -22.625 -14.609 1 98.88 346 ARG A CA 1
ATOM 2602 C C . ARG A 1 346 ? 4.254 -21.609 -15.75 1 98.88 346 ARG A C 1
ATOM 2604 O O . ARG A 1 346 ? 5.094 -20.719 -15.844 1 98.88 346 ARG A O 1
ATOM 2611 N N . VAL A 1 347 ? 3.273 -21.75 -16.547 1 98.88 347 VAL A N 1
ATOM 2612 C CA . VAL A 1 347 ? 3.125 -20.922 -17.734 1 98.88 347 VAL A CA 1
ATOM 2613 C C . VAL A 1 347 ? 1.772 -20.203 -17.703 1 98.88 347 VAL A C 1
ATOM 2615 O O . VAL A 1 347 ? 0.725 -20.859 -17.641 1 98.88 347 VAL A O 1
ATOM 2618 N N . SER A 1 348 ? 1.807 -18.875 -17.75 1 98.75 348 SER A N 1
ATOM 2619 C CA . SER A 1 348 ? 0.575 -18.109 -17.891 1 98.75 348 SER A CA 1
ATOM 2620 C C . SER A 1 348 ? -0.052 -18.312 -19.266 1 98.75 348 SER A C 1
ATOM 2622 O O . SER A 1 348 ? 0.659 -18.422 -20.266 1 98.75 348 SER A O 1
ATOM 2624 N N . ILE A 1 349 ? -1.353 -18.328 -19.328 1 98.75 349 ILE A N 1
ATOM 2625 C CA . ILE A 1 349 ? -2.018 -18.391 -20.625 1 98.75 349 ILE A CA 1
ATOM 2626 C C . ILE A 1 349 ? -1.912 -17.031 -21.312 1 98.75 349 ILE A C 1
ATOM 2628 O O . ILE A 1 349 ? -2.322 -16.016 -20.75 1 98.75 349 ILE A O 1
ATOM 2632 N N . GLY A 1 350 ? -1.281 -17 -22.484 1 98.44 350 GLY A N 1
ATOM 2633 C CA . GLY A 1 350 ? -1.119 -15.781 -23.25 1 98.44 350 GLY A CA 1
ATOM 2634 C C . GLY A 1 350 ? -2.014 -15.727 -24.469 1 98.44 350 GLY A C 1
ATOM 2635 O O . GLY A 1 350 ? -3.023 -16.422 -24.547 1 98.44 350 GLY A O 1
ATOM 2636 N N . LEU A 1 351 ? -1.775 -14.789 -25.328 1 98.31 351 LEU A N 1
ATOM 2637 C CA . LEU A 1 351 ? -2.391 -14.766 -26.641 1 98.31 351 LEU A CA 1
ATOM 2638 C C . LEU A 1 351 ? -1.974 -15.992 -27.453 1 98.31 351 LEU A C 1
ATOM 2640 O O . LEU A 1 351 ? -0.952 -16.609 -27.156 1 98.31 351 LEU A O 1
ATOM 2644 N N . PRO A 1 352 ? -2.789 -16.312 -28.469 1 98.56 352 PRO A N 1
ATOM 2645 C CA . PRO A 1 352 ? -2.463 -17.5 -29.266 1 98.56 352 PRO A CA 1
ATOM 2646 C C . PRO A 1 352 ? -1.032 -17.484 -29.797 1 98.56 352 PRO A C 1
ATOM 2648 O O . PRO A 1 352 ? -0.329 -18.5 -29.734 1 98.56 352 PRO A O 1
ATOM 2651 N N . GLU A 1 353 ? -0.577 -16.328 -30.266 1 98.44 353 GLU A N 1
ATOM 2652 C CA . GLU A 1 353 ? 0.763 -16.219 -30.828 1 98.44 353 GLU A CA 1
ATOM 2653 C C . GLU A 1 353 ? 1.832 -16.344 -29.75 1 98.44 353 GLU A C 1
ATOM 2655 O O . GLU A 1 353 ? 2.928 -16.844 -30 1 98.44 353 GLU A O 1
ATOM 2660 N N . GLU A 1 354 ? 1.534 -15.867 -28.562 1 98.44 354 GLU A N 1
ATOM 2661 C CA . GLU A 1 354 ? 2.469 -15.992 -27.453 1 98.44 354 GLU A CA 1
ATOM 2662 C C . GLU A 1 354 ? 2.602 -17.438 -27 1 98.44 354 GLU A C 1
ATOM 2664 O O . GLU A 1 354 ? 3.709 -17.922 -26.734 1 98.44 354 GLU A O 1
ATOM 2669 N N . ASN A 1 355 ? 1.472 -18.109 -26.922 1 98.81 355 ASN A N 1
ATOM 2670 C CA . ASN A 1 355 ? 1.478 -19.516 -26.578 1 98.81 355 ASN A CA 1
ATOM 2671 C C . ASN A 1 355 ? 2.271 -20.344 -27.594 1 98.81 355 ASN A C 1
ATOM 2673 O O . ASN A 1 355 ? 3.059 -21.219 -27.219 1 98.81 355 ASN A O 1
ATOM 2677 N N . ASP A 1 356 ? 2.025 -20.016 -28.844 1 98.62 356 ASP A N 1
ATOM 2678 C CA . ASP A 1 356 ? 2.738 -20.719 -29.922 1 98.62 356 ASP A CA 1
ATOM 2679 C C . ASP A 1 356 ? 4.246 -20.5 -29.797 1 98.62 356 ASP A C 1
ATOM 2681 O O . ASP A 1 356 ? 5.023 -21.438 -29.953 1 98.62 356 ASP A O 1
ATOM 2685 N N . ARG A 1 357 ? 4.613 -19.25 -29.625 1 98.38 357 ARG A N 1
ATOM 2686 C CA . ARG A 1 357 ? 6.023 -18.906 -29.484 1 98.38 357 ARG A CA 1
ATOM 2687 C C . ARG A 1 357 ? 6.66 -19.672 -28.328 1 98.38 357 ARG A C 1
ATOM 2689 O O . ARG A 1 357 ? 7.789 -20.156 -28.438 1 98.38 357 ARG A O 1
ATOM 2696 N N . PHE A 1 358 ? 6.02 -19.781 -27.25 1 98.75 358 PHE A N 1
ATOM 2697 C CA . PHE A 1 358 ? 6.508 -20.531 -26.094 1 98.75 358 PHE A CA 1
ATOM 2698 C C . PHE A 1 358 ? 6.695 -22 -26.453 1 98.75 358 PHE A C 1
ATOM 2700 O O . PHE A 1 358 ? 7.75 -22.578 -26.188 1 98.75 358 PHE A O 1
ATOM 2707 N N . LEU A 1 359 ? 5.621 -22.609 -27.031 1 98.81 359 LEU A N 1
ATOM 2708 C CA . LEU A 1 359 ? 5.664 -24.016 -27.359 1 98.81 359 LEU A CA 1
ATOM 2709 C C . LEU A 1 359 ? 6.797 -24.328 -28.328 1 98.81 359 LEU A C 1
ATOM 2711 O O . LEU A 1 359 ? 7.488 -25.328 -28.203 1 98.81 359 LEU A O 1
ATOM 2715 N N . GLN A 1 360 ? 7.004 -23.453 -29.297 1 98.5 360 GLN A N 1
ATOM 2716 C CA . GLN A 1 360 ? 8.109 -23.609 -30.234 1 98.5 360 GLN A CA 1
ATOM 2717 C C . GLN A 1 360 ? 9.453 -23.547 -29.531 1 98.5 360 GLN A C 1
ATOM 2719 O O . GLN A 1 360 ? 10.328 -24.375 -29.75 1 98.5 360 GLN A O 1
ATOM 2724 N N . ALA A 1 361 ? 9.586 -22.5 -28.719 1 98.5 361 ALA A N 1
ATOM 2725 C CA . ALA A 1 361 ? 10.828 -22.344 -27.969 1 98.5 361 ALA A CA 1
ATOM 2726 C C . ALA A 1 361 ? 11.078 -23.547 -27.062 1 98.5 361 ALA A C 1
ATOM 2728 O O . ALA A 1 361 ? 12.211 -24.031 -26.953 1 98.5 361 ALA A O 1
ATOM 2729 N N . LEU A 1 362 ? 10.055 -24.016 -26.391 1 98.69 362 LEU A N 1
ATOM 2730 C CA . LEU A 1 362 ? 10.172 -25.172 -25.5 1 98.69 362 LEU A CA 1
ATOM 2731 C C . LEU A 1 362 ? 10.609 -26.406 -26.281 1 98.69 362 LEU A C 1
ATOM 2733 O O . LEU A 1 362 ? 11.508 -27.141 -25.844 1 98.69 362 LEU A O 1
ATOM 2737 N N . GLY A 1 363 ? 9.945 -26.656 -27.359 1 98.25 363 GLY A N 1
ATOM 2738 C CA . GLY A 1 363 ? 10.352 -27.766 -28.203 1 98.25 363 GLY A CA 1
ATOM 2739 C C . GLY A 1 363 ? 11.805 -27.703 -28.625 1 98.25 363 GLY A C 1
ATOM 2740 O O . GLY A 1 363 ? 12.516 -28.719 -28.578 1 98.25 363 GLY A O 1
ATOM 2741 N N . LYS A 1 364 ? 12.203 -26.531 -29.031 1 97.75 364 LYS A N 1
ATOM 2742 C CA . LYS A 1 364 ? 13.594 -26.328 -29.438 1 97.75 364 LYS A CA 1
ATOM 2743 C C . LYS A 1 364 ? 14.555 -26.625 -28.297 1 97.75 364 LYS A C 1
ATOM 2745 O O . LYS A 1 364 ? 15.562 -27.312 -28.484 1 97.75 364 LYS A O 1
ATOM 2750 N N . VAL A 1 365 ? 14.289 -26.078 -27.141 1 97.62 365 VAL A N 1
ATOM 2751 C CA . VAL A 1 365 ? 15.148 -26.219 -25.984 1 97.62 365 VAL A CA 1
ATOM 2752 C C . VAL A 1 365 ? 15.211 -27.688 -25.562 1 97.62 365 VAL A C 1
ATOM 2754 O O . VAL A 1 365 ? 16.266 -28.188 -25.172 1 97.62 365 VAL A O 1
ATOM 2757 N N . LEU A 1 366 ? 14.125 -28.391 -25.641 1 96.69 366 LEU A N 1
ATOM 2758 C CA . LEU A 1 366 ? 14.07 -29.781 -25.203 1 96.69 366 LEU A CA 1
ATOM 2759 C C . LEU A 1 366 ? 14.766 -30.688 -26.219 1 96.69 366 LEU A C 1
ATOM 2761 O O . LEU A 1 366 ? 15.211 -31.781 -25.875 1 96.69 366 LEU A O 1
ATOM 2765 N N . ALA A 1 367 ? 14.898 -30.281 -27.406 1 93.31 367 ALA A N 1
ATOM 2766 C CA . ALA A 1 367 ? 15.555 -31.062 -28.438 1 93.31 367 ALA A CA 1
ATOM 2767 C C . ALA A 1 367 ? 17.078 -30.969 -28.328 1 93.31 367 ALA A C 1
ATOM 2769 O O . ALA A 1 367 ? 17.797 -31.875 -28.75 1 93.31 367 ALA A O 1
ATOM 2770 N N . HIS A 1 368 ? 17.547 -29.828 -27.969 1 84.31 368 HIS A N 1
ATOM 2771 C CA . HIS A 1 368 ? 19 -29.609 -27.875 1 84.31 368 HIS A CA 1
ATOM 2772 C C . HIS A 1 368 ? 19.547 -30.156 -26.562 1 84.31 368 HIS A C 1
ATOM 2774 O O . HIS A 1 368 ? 20.766 -30.281 -26.406 1 84.31 368 HIS A O 1
ATOM 2780 N N . ASP A 1 369 ? 18.781 -30.484 -25.672 1 65.81 369 ASP A N 1
ATOM 2781 C CA . ASP A 1 369 ? 19.297 -31.047 -24.422 1 65.81 369 ASP A CA 1
ATOM 2782 C C . ASP A 1 369 ? 19.453 -32.562 -24.531 1 65.81 369 ASP A C 1
ATOM 2784 O O . ASP A 1 369 ? 18.609 -33.25 -25.141 1 65.81 369 ASP A O 1
ATOM 2788 N N . MET B 1 1 ? -21 -16.562 18.672 1 65.25 1 MET B N 1
ATOM 2789 C CA . MET B 1 1 ? -20.297 -16 17.531 1 65.25 1 MET B CA 1
ATOM 2790 C C . MET B 1 1 ? -18.922 -15.477 17.922 1 65.25 1 MET B C 1
ATOM 2792 O O . MET B 1 1 ? -18.781 -14.836 18.969 1 65.25 1 MET B O 1
ATOM 2796 N N . SER B 1 2 ? -17.859 -16.062 17.328 1 79.19 2 SER B N 1
ATOM 2797 C CA . SER B 1 2 ? -16.5 -15.68 17.719 1 79.19 2 SER B CA 1
ATOM 2798 C C . SER B 1 2 ? -16.297 -14.18 17.594 1 79.19 2 SER B C 1
ATOM 2800 O O . SER B 1 2 ? -16.766 -13.562 16.625 1 79.19 2 SER B O 1
ATOM 2802 N N . ASP B 1 3 ? -15.852 -13.586 18.625 1 91.25 3 ASP B N 1
ATOM 2803 C CA . ASP B 1 3 ? -15.523 -12.164 18.672 1 91.25 3 ASP B CA 1
ATOM 2804 C C . ASP B 1 3 ? -14.172 -11.891 18 1 91.25 3 ASP B C 1
ATOM 2806 O O . ASP B 1 3 ? -13.133 -11.93 18.656 1 91.25 3 ASP B O 1
ATOM 2810 N N . PHE B 1 4 ? -14.234 -11.641 16.75 1 93.19 4 PHE B N 1
ATOM 2811 C CA . PHE B 1 4 ? -13 -11.516 15.969 1 93.19 4 PHE B CA 1
ATOM 2812 C C . PHE B 1 4 ? -12.25 -10.242 16.344 1 93.19 4 PHE B C 1
ATOM 2814 O O . PHE B 1 4 ? -11.055 -10.117 16.062 1 93.19 4 PHE B O 1
ATOM 2821 N N . LEU B 1 5 ? -12.914 -9.281 16.875 1 94.25 5 LEU B N 1
ATOM 2822 C CA . LEU B 1 5 ? -12.18 -8.156 17.453 1 94.25 5 LEU B CA 1
ATOM 2823 C C . LEU B 1 5 ? -11.344 -8.594 18.641 1 94.25 5 LEU B C 1
ATOM 2825 O O . LEU B 1 5 ? -10.188 -8.195 18.781 1 94.25 5 LEU B O 1
ATOM 2829 N N . ALA B 1 6 ? -11.93 -9.461 19.469 1 94.5 6 ALA B N 1
ATOM 2830 C CA . ALA B 1 6 ? -11.227 -9.961 20.656 1 94.5 6 ALA B CA 1
ATOM 2831 C C . ALA B 1 6 ? -10.078 -10.883 20.266 1 94.5 6 ALA B C 1
ATOM 2833 O O . ALA B 1 6 ? -9.094 -11 21 1 94.5 6 ALA B O 1
ATOM 2834 N N . LEU B 1 7 ? -10.172 -11.508 19.094 1 94.5 7 LEU B N 1
ATOM 2835 C CA . LEU B 1 7 ? -9.156 -12.445 18.625 1 94.5 7 LEU B CA 1
ATOM 2836 C C . LEU B 1 7 ? -8.016 -11.703 17.922 1 94.5 7 LEU B C 1
ATOM 2838 O O . LEU B 1 7 ? -6.949 -12.281 17.703 1 94.5 7 LEU B O 1
ATOM 2842 N N . ALA B 1 8 ? -8.211 -10.406 17.547 1 96.5 8 ALA B N 1
ATOM 2843 C CA . ALA B 1 8 ? -7.172 -9.609 16.906 1 96.5 8 ALA B CA 1
ATOM 2844 C C . ALA B 1 8 ? -6.043 -9.289 17.875 1 96.5 8 ALA B C 1
ATOM 2846 O O . ALA B 1 8 ? -6.199 -9.438 19.094 1 96.5 8 ALA B O 1
ATOM 2847 N N . GLN B 1 9 ? -4.891 -8.922 17.344 1 94.81 9 GLN B N 1
ATOM 2848 C CA . GLN B 1 9 ? -3.762 -8.516 18.172 1 94.81 9 GLN B CA 1
ATOM 2849 C C . GLN B 1 9 ? -4.133 -7.34 19.062 1 94.81 9 GLN B C 1
ATOM 2851 O O . GLN B 1 9 ? -4.867 -6.441 18.656 1 94.81 9 GLN B O 1
ATOM 2856 N N . PRO B 1 10 ? -3.588 -7.289 20.25 1 93.31 10 PRO B N 1
ATOM 2857 C CA . PRO B 1 10 ? -3.99 -6.27 21.219 1 93.31 10 PRO B CA 1
ATOM 2858 C C . PRO B 1 10 ? -3.822 -4.848 20.703 1 93.31 10 PRO B C 1
ATOM 2860 O O . PRO B 1 10 ? -4.695 -4.004 20.891 1 93.31 10 PRO B O 1
ATOM 2863 N N . GLY B 1 11 ? -2.762 -4.648 20.031 1 91.88 11 GLY B N 1
ATOM 2864 C CA . GLY B 1 11 ? -2.553 -3.326 19.469 1 91.88 11 GLY B CA 1
ATOM 2865 C C . GLY B 1 11 ? -3.602 -2.943 18.453 1 91.88 11 GLY B C 1
ATOM 2866 O O . GLY B 1 11 ? -3.945 -1.766 18.312 1 91.88 11 GLY B O 1
ATOM 2867 N N . VAL B 1 12 ? -4.148 -3.881 17.766 1 93.5 12 VAL B N 1
ATOM 2868 C CA . VAL B 1 12 ? -5.133 -3.676 16.703 1 93.5 12 VAL B CA 1
ATOM 2869 C C . VAL B 1 12 ? -6.516 -3.459 17.328 1 93.5 12 VAL B C 1
ATOM 2871 O O . VAL B 1 12 ? -7.305 -2.652 16.828 1 93.5 12 VAL B O 1
ATOM 2874 N N . GLN B 1 13 ? -6.758 -4.137 18.406 1 92.44 13 GLN B N 1
ATOM 2875 C CA . GLN B 1 13 ? -8.047 -4.035 19.078 1 92.44 13 GLN B CA 1
ATOM 2876 C C . GLN B 1 13 ? -8.359 -2.592 19.453 1 92.44 13 GLN B C 1
ATOM 2878 O O . GLN B 1 13 ? -9.508 -2.152 19.359 1 92.44 13 GLN B O 1
ATOM 2883 N N . LYS B 1 14 ? -7.352 -1.892 19.781 1 89.31 14 LYS B N 1
ATOM 2884 C CA . LYS B 1 14 ? -7.539 -0.552 20.328 1 89.31 14 LYS B CA 1
ATOM 2885 C C . LYS B 1 14 ? -7.25 0.518 19.281 1 89.31 14 LYS B C 1
ATOM 2887 O O . LYS B 1 14 ? -7.344 1.714 19.562 1 89.31 14 LYS B O 1
ATOM 2892 N N . LEU B 1 15 ? -6.961 0.044 18.188 1 90.5 15 LEU B N 1
ATOM 2893 C CA . LEU B 1 15 ? -6.559 0.964 17.125 1 90.5 15 LEU B CA 1
ATOM 2894 C C . LEU B 1 15 ? -7.777 1.606 16.469 1 90.5 15 LEU B C 1
ATOM 2896 O O . LEU B 1 15 ? -8.773 0.932 16.219 1 90.5 15 LEU B O 1
ATOM 2900 N N . SER B 1 16 ? -7.734 2.932 16.344 1 85.75 16 SER B N 1
ATOM 2901 C CA . SER B 1 16 ? -8.688 3.643 15.492 1 85.75 16 SER B CA 1
ATOM 2902 C C . SER B 1 16 ? -8.055 4.043 14.164 1 85.75 16 SER B C 1
ATOM 2904 O O . SER B 1 16 ? -6.922 4.52 14.133 1 85.75 16 SER B O 1
ATOM 2906 N N . PRO B 1 17 ? -8.828 3.797 13.172 1 83.31 17 PRO B N 1
ATOM 2907 C CA . PRO B 1 17 ? -8.273 4.168 11.867 1 83.31 17 PRO B CA 1
ATOM 2908 C C . PRO B 1 17 ? -7.996 5.664 11.75 1 83.31 17 PRO B C 1
ATOM 2910 O O . PRO B 1 17 ? -8.633 6.469 12.43 1 83.31 17 PRO B O 1
ATOM 2913 N N . TYR B 1 18 ? -7.02 5.93 10.898 1 82.12 18 TYR B N 1
ATOM 2914 C CA . TYR B 1 18 ? -6.766 7.316 10.531 1 82.12 18 TYR B CA 1
ATOM 2915 C C . TYR B 1 18 ? -7.992 7.945 9.883 1 82.12 18 TYR B C 1
ATOM 2917 O O . TYR B 1 18 ? -8.625 7.34 9.016 1 82.12 18 TYR B O 1
ATOM 2925 N N . VAL B 1 19 ? -8.336 9.109 10.344 1 81.5 19 VAL B N 1
ATOM 2926 C CA . VAL B 1 19 ? -9.461 9.844 9.766 1 81.5 19 VAL B CA 1
ATOM 2927 C C . VAL B 1 19 ? -8.938 10.922 8.82 1 81.5 19 VAL B C 1
ATOM 2929 O O . VAL B 1 19 ? -8.422 11.945 9.258 1 81.5 19 VAL B O 1
ATOM 2932 N N . PRO B 1 20 ? -9.078 10.672 7.562 1 82.75 20 PRO B N 1
ATOM 2933 C CA . PRO B 1 20 ? -8.633 11.688 6.609 1 82.75 20 PRO B CA 1
ATOM 2934 C C . PRO B 1 20 ? -9.57 12.898 6.555 1 82.75 20 PRO B C 1
ATOM 2936 O O . PRO B 1 20 ? -10.617 12.898 7.199 1 82.75 20 PRO B O 1
ATOM 2939 N N . GLY B 1 21 ? -9.062 13.922 5.902 1 82.62 21 GLY B N 1
ATOM 2940 C CA . GLY B 1 21 ? -9.953 15.047 5.672 1 82.62 21 GLY B CA 1
ATOM 2941 C C . GLY B 1 21 ? -11.234 14.656 4.965 1 82.62 21 GLY B C 1
ATOM 2942 O O . GLY B 1 21 ? -11.258 13.688 4.199 1 82.62 21 GLY B O 1
ATOM 2943 N N . LYS B 1 22 ? -12.305 15.438 5.305 1 87.25 22 LYS B N 1
ATOM 2944 C CA . LYS B 1 22 ? -13.602 15.164 4.691 1 87.25 22 LYS B CA 1
ATOM 2945 C C . LYS B 1 22 ? -13.523 15.258 3.17 1 87.25 22 LYS B C 1
ATOM 2947 O O . LYS B 1 22 ? -13.047 16.25 2.627 1 87.25 22 LYS B O 1
ATOM 2952 N N . PRO B 1 23 ? -13.922 14.188 2.434 1 87.44 23 PRO B N 1
ATOM 2953 C CA . PRO B 1 23 ? -13.953 14.266 0.971 1 87.44 23 PRO B CA 1
ATOM 2954 C C . PRO B 1 23 ? -14.992 15.258 0.453 1 87.44 23 PRO B C 1
ATOM 2956 O O . PRO B 1 23 ? -16.078 15.383 1.033 1 87.44 23 PRO B O 1
ATOM 2959 N N . VAL B 1 24 ? -14.641 15.82 -0.642 1 90.56 24 VAL B N 1
ATOM 2960 C CA . VAL B 1 24 ? -15.531 16.781 -1.275 1 90.56 24 VAL B CA 1
ATOM 2961 C C . VAL B 1 24 ? -16.875 16.125 -1.577 1 90.56 24 VAL B C 1
ATOM 2963 O O . VAL B 1 24 ? -17.922 16.688 -1.249 1 90.56 24 VAL B O 1
ATOM 2966 N N . ASP B 1 25 ? -16.766 14.914 -2.131 1 88.5 25 ASP B N 1
ATOM 2967 C CA . ASP B 1 25 ? -17.984 14.219 -2.531 1 88.5 25 ASP B CA 1
ATOM 2968 C C . ASP B 1 25 ? -18.859 13.906 -1.319 1 88.5 25 ASP B C 1
ATOM 2970 O O . ASP B 1 25 ? -20.094 13.938 -1.411 1 88.5 25 ASP B O 1
ATOM 2974 N N . GLU B 1 26 ? -18.281 13.594 -0.291 1 88.12 26 GLU B N 1
ATOM 2975 C CA . GLU B 1 26 ? -19.031 13.305 0.928 1 88.12 26 GLU B CA 1
ATOM 2976 C C . GLU B 1 26 ? -19.75 14.547 1.439 1 88.12 26 GLU B C 1
ATOM 2978 O O . GLU B 1 26 ? -20.938 14.484 1.788 1 88.12 26 GLU B O 1
ATOM 2983 N N . LEU B 1 27 ? -19.047 15.656 1.495 1 91.69 27 LEU B N 1
ATOM 2984 C CA . LEU B 1 27 ? -19.672 16.906 1.931 1 91.69 27 LEU B CA 1
ATOM 2985 C C . LEU B 1 27 ? -20.812 17.297 1.004 1 91.69 27 LEU B C 1
ATOM 2987 O O . LEU B 1 27 ? -21.875 17.703 1.467 1 91.69 27 LEU B O 1
ATOM 2991 N N . ALA B 1 28 ? -20.531 17.156 -0.287 1 93.56 28 ALA B N 1
ATOM 2992 C CA . ALA B 1 28 ? -21.547 17.484 -1.283 1 93.56 28 ALA B CA 1
ATOM 2993 C C . ALA B 1 28 ? -22.812 16.688 -1.06 1 93.56 28 ALA B C 1
ATOM 2995 O O . ALA B 1 28 ? -23.922 17.234 -1.084 1 93.56 28 ALA B O 1
ATOM 2996 N N . ARG B 1 29 ? -22.688 15.445 -0.858 1 89.88 29 ARG B N 1
ATOM 2997 C CA . ARG B 1 29 ? -23.828 14.555 -0.637 1 89.88 29 ARG B CA 1
ATOM 2998 C C . ARG B 1 29 ? -24.547 14.891 0.667 1 89.88 29 ARG B C 1
ATOM 3000 O O . ARG B 1 29 ? -25.781 14.883 0.728 1 89.88 29 ARG B O 1
ATOM 3007 N N . GLU B 1 30 ? -23.797 15.234 1.663 1 92.5 30 GLU B N 1
ATOM 3008 C CA . GLU B 1 30 ? -24.359 15.477 2.996 1 92.5 30 GLU B CA 1
ATOM 3009 C C . GLU B 1 30 ? -25.125 16.797 3.045 1 92.5 30 GLU B C 1
ATOM 3011 O O . GLU B 1 30 ? -26.188 16.875 3.674 1 92.5 30 GLU B O 1
ATOM 3016 N N . LEU B 1 31 ? -24.625 17.812 2.381 1 95.25 31 LEU B N 1
ATOM 3017 C CA . LEU B 1 31 ? -25.188 19.141 2.59 1 95.25 31 LEU B CA 1
ATOM 3018 C C . LEU B 1 31 ? -25.875 19.641 1.322 1 95.25 31 LEU B C 1
ATOM 3020 O O . LEU B 1 31 ? -26.469 20.734 1.319 1 95.25 31 LEU B O 1
ATOM 3024 N N . GLY B 1 32 ? -25.781 18.812 0.271 1 94.25 32 GLY B N 1
ATOM 3025 C CA . GLY B 1 32 ? -26.406 19.203 -0.979 1 94.25 32 GLY B CA 1
ATOM 3026 C C . GLY B 1 32 ? -25.734 20.375 -1.649 1 94.25 32 GLY B C 1
ATOM 3027 O O . GLY B 1 32 ? -26.406 21.25 -2.199 1 94.25 32 GLY B O 1
ATOM 3028 N N . ILE B 1 33 ? -24.469 20.516 -1.485 1 94.06 33 ILE B N 1
ATOM 3029 C CA . ILE B 1 33 ? -23.672 21.578 -2.096 1 94.06 33 ILE B CA 1
ATOM 3030 C C . ILE B 1 33 ? -23.078 21.078 -3.408 1 94.06 33 ILE B C 1
ATOM 3032 O O . ILE B 1 33 ? -22.656 19.922 -3.514 1 94.06 33 ILE B O 1
ATOM 3036 N N . ASP B 1 34 ? -23 21.938 -4.383 1 93.94 34 ASP B N 1
ATOM 3037 C CA . ASP B 1 34 ? -22.312 21.609 -5.625 1 93.94 34 ASP B CA 1
ATOM 3038 C C . ASP B 1 34 ? -20.828 21.328 -5.371 1 93.94 34 ASP B C 1
ATOM 3040 O O . ASP B 1 34 ? -20.109 22.188 -4.867 1 93.94 34 ASP B O 1
ATOM 3044 N N . PRO B 1 35 ? -20.438 20.109 -5.762 1 91.44 35 PRO B N 1
ATOM 3045 C CA . PRO B 1 35 ? -19.031 19.766 -5.535 1 91.44 35 PRO B CA 1
ATOM 3046 C C . PRO B 1 35 ? -18.078 20.797 -6.141 1 91.44 35 PRO B C 1
ATOM 3048 O O . PRO B 1 35 ? -17 21.047 -5.582 1 91.44 35 PRO B O 1
ATOM 3051 N N . ALA B 1 36 ? -18.469 21.453 -7.16 1 90.31 36 ALA B N 1
ATOM 3052 C CA . ALA B 1 36 ? -17.625 22.406 -7.848 1 90.31 36 ALA B CA 1
ATOM 3053 C C . ALA B 1 36 ? -17.469 23.688 -7.031 1 90.31 36 ALA B C 1
ATOM 3055 O O . ALA B 1 36 ? -16.547 24.469 -7.246 1 90.31 36 ALA B O 1
ATOM 3056 N N . ALA B 1 37 ? -18.312 23.859 -6.121 1 92.75 37 ALA B N 1
ATOM 3057 C CA . ALA B 1 37 ? -18.297 25.078 -5.312 1 92.75 37 ALA B CA 1
ATOM 3058 C C . ALA B 1 37 ? -17.547 24.859 -3.998 1 92.75 37 ALA B C 1
ATOM 3060 O O . ALA B 1 37 ? -17.328 25.797 -3.236 1 92.75 37 ALA B O 1
ATOM 3061 N N . ILE B 1 38 ? -17.219 23.656 -3.758 1 96.19 38 ILE B N 1
ATOM 3062 C CA . ILE B 1 38 ? -16.562 23.312 -2.498 1 96.19 38 ILE B CA 1
ATOM 3063 C C . ILE B 1 38 ? -15.055 23.547 -2.611 1 96.19 38 ILE B C 1
ATOM 3065 O O . ILE B 1 38 ? -14.438 23.172 -3.611 1 96.19 38 ILE B O 1
ATOM 3069 N N . VAL B 1 39 ? -14.516 24.281 -1.682 1 97.12 39 VAL B N 1
ATOM 3070 C CA . VAL B 1 39 ? -13.078 24.484 -1.557 1 97.12 39 VAL B CA 1
ATOM 3071 C C . VAL B 1 39 ? -12.516 23.562 -0.486 1 97.12 39 VAL B C 1
ATOM 3073 O O . VAL B 1 39 ? -12.953 23.594 0.667 1 97.12 39 VAL B O 1
ATOM 3076 N N . LYS B 1 40 ? -11.609 22.719 -0.888 1 96.38 40 LYS B N 1
ATOM 3077 C CA . LYS B 1 40 ? -10.984 21.797 0.063 1 96.38 40 LYS B CA 1
ATOM 3078 C C . LYS B 1 40 ? -9.539 22.203 0.338 1 96.38 40 LYS B C 1
ATOM 3080 O O . LYS B 1 40 ? -8.695 22.172 -0.566 1 96.38 40 LYS B O 1
ATOM 3085 N N . LEU B 1 41 ? -9.242 22.547 1.516 1 98.44 41 LEU B N 1
ATOM 3086 C CA . LEU B 1 41 ? -7.926 22.953 2.002 1 98.44 41 LEU B CA 1
ATOM 3087 C C . LEU B 1 41 ? -7.562 22.203 3.275 1 98.44 41 LEU B C 1
ATOM 3089 O O . LEU B 1 41 ? -7.121 22.797 4.258 1 98.44 41 LEU B O 1
ATOM 3093 N N . ALA B 1 42 ? -7.695 20.828 3.203 1 97.5 42 ALA B N 1
ATOM 3094 C CA . ALA B 1 42 ? -7.637 20.094 4.465 1 97.5 42 ALA B CA 1
ATOM 3095 C C . ALA B 1 42 ? -6.57 19 4.418 1 97.5 42 ALA B C 1
ATOM 3097 O O . ALA B 1 42 ? -6.219 18.422 5.445 1 97.5 42 ALA B O 1
ATOM 3098 N N . SER B 1 43 ? -5.914 18.625 3.258 1 96.19 43 SER B N 1
ATOM 3099 C CA . SER B 1 43 ? -5.059 17.453 3.164 1 96.19 43 SER B CA 1
ATOM 3100 C C . SER B 1 43 ? -3.678 17.812 2.623 1 96.19 43 SER B C 1
ATOM 3102 O O . SER B 1 43 ? -2.922 16.938 2.199 1 96.19 43 SER B O 1
ATOM 3104 N N . ASN B 1 44 ? -3.375 19.062 2.58 1 97.75 44 ASN B N 1
ATOM 3105 C CA . ASN B 1 44 ? -2.066 19.562 2.172 1 97.75 44 ASN B CA 1
ATOM 3106 C C . ASN B 1 44 ? -1.708 19.109 0.76 1 97.75 44 ASN B C 1
ATOM 3108 O O . ASN B 1 44 ? -0.573 18.703 0.504 1 97.75 44 ASN B O 1
ATOM 3112 N N . GLU B 1 45 ? -2.66 19.109 -0.115 1 96.62 45 GLU B N 1
ATOM 3113 C CA . GLU B 1 45 ? -2.445 18.719 -1.507 1 96.62 45 GLU B CA 1
ATOM 3114 C C . GLU B 1 45 ? -1.932 19.906 -2.33 1 96.62 45 GLU B C 1
ATOM 3116 O O . GLU B 1 45 ? -2.10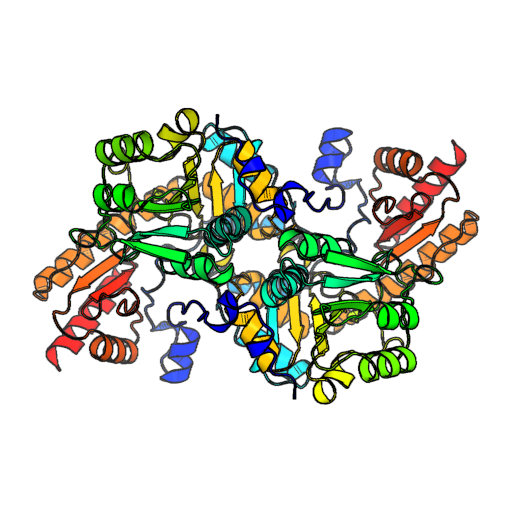5 21.062 -1.941 1 96.62 45 GLU B O 1
ATOM 3121 N N . ASN B 1 46 ? -1.244 19.609 -3.398 1 97.88 46 ASN B N 1
ATOM 3122 C CA . ASN B 1 46 ? -0.788 20.641 -4.312 1 97.88 46 ASN B CA 1
ATOM 3123 C C . ASN B 1 46 ? -1.942 21.219 -5.129 1 97.88 46 ASN B C 1
ATOM 3125 O O . ASN B 1 46 ? -2.611 20.484 -5.863 1 97.88 46 ASN B O 1
ATOM 3129 N N . PRO B 1 47 ? -2.188 22.5 -5.02 1 97.12 47 PRO B N 1
ATOM 3130 C CA . PRO B 1 47 ? -3.363 23.078 -5.676 1 97.12 47 PRO B CA 1
ATOM 3131 C C . PRO B 1 47 ? -3.127 23.375 -7.152 1 97.12 47 PRO B C 1
ATOM 3133 O O . PRO B 1 47 ? -4.07 23.703 -7.879 1 97.12 47 PRO B O 1
ATOM 3136 N N . LEU B 1 48 ? -1.98 23.281 -7.699 1 95.88 48 LEU B N 1
ATOM 3137 C CA . LEU B 1 48 ? -1.591 23.734 -9.031 1 95.88 48 LEU B CA 1
ATOM 3138 C C . LEU B 1 48 ? -2.199 22.844 -10.109 1 95.88 48 LEU B C 1
ATOM 3140 O O . LEU B 1 48 ? -2.248 23.219 -11.281 1 95.88 48 LEU B O 1
ATOM 3144 N N . GLY B 1 49 ? -2.701 21.688 -9.789 1 93.94 49 GLY B N 1
ATOM 3145 C CA . GLY B 1 49 ? -3.059 20.703 -10.797 1 93.94 49 GLY B CA 1
ATOM 3146 C C . GLY B 1 49 ? -1.894 19.812 -11.203 1 93.94 49 GLY B C 1
ATOM 3147 O O . GLY B 1 49 ? -0.781 19.969 -10.695 1 93.94 49 GLY B O 1
ATOM 3148 N N . ALA B 1 50 ? -2.16 19.047 -12.188 1 94.25 50 ALA B N 1
ATOM 3149 C CA . ALA B 1 50 ? -1.187 18 -12.492 1 94.25 50 ALA B CA 1
ATOM 3150 C C . ALA B 1 50 ? -0.05 18.531 -13.352 1 94.25 50 ALA B C 1
ATOM 3152 O O . ALA B 1 50 ? -0.278 19.359 -14.242 1 94.25 50 ALA B O 1
ATOM 3153 N N . SER B 1 51 ? 1.192 18.078 -13.062 1 97.31 51 SER B N 1
ATOM 3154 C CA . SER B 1 51 ? 2.328 18.312 -13.945 1 97.31 51 SER B CA 1
ATOM 3155 C C . SER B 1 51 ? 2.072 17.734 -15.336 1 97.31 51 SER B C 1
ATOM 3157 O O . SER B 1 51 ? 1.693 16.578 -15.477 1 97.31 51 SER B O 1
ATOM 3159 N N . PRO B 1 52 ? 2.23 18.594 -16.375 1 97.38 52 PRO B N 1
ATOM 3160 C CA . PRO B 1 52 ? 2.066 18.062 -17.719 1 97.38 52 PRO B CA 1
ATOM 3161 C C . PRO B 1 52 ? 2.992 16.875 -18.016 1 97.38 52 PRO B C 1
ATOM 3163 O O . PRO B 1 52 ? 2.607 15.945 -18.719 1 97.38 52 PRO B O 1
ATOM 3166 N N . LYS B 1 53 ? 4.223 16.922 -17.469 1 98.38 53 LYS B N 1
ATOM 3167 C CA . LYS B 1 53 ? 5.16 15.82 -17.688 1 98.38 53 LYS B CA 1
ATOM 3168 C C . LYS B 1 53 ? 4.66 14.539 -17.016 1 98.38 53 LYS B C 1
ATOM 3170 O O . LYS B 1 53 ? 4.805 13.445 -17.562 1 98.38 53 LYS B O 1
ATOM 3175 N N . ALA B 1 54 ? 4.098 14.641 -15.836 1 98.5 54 ALA B N 1
ATOM 3176 C CA . ALA B 1 54 ? 3.527 13.484 -15.156 1 98.5 54 ALA B CA 1
ATOM 3177 C C . ALA B 1 54 ? 2.363 12.898 -15.945 1 98.5 54 ALA B C 1
ATOM 3179 O O . ALA B 1 54 ? 2.264 11.68 -16.094 1 98.5 54 ALA B O 1
ATOM 3180 N N . LEU B 1 55 ? 1.482 13.789 -16.469 1 98.44 55 LEU B N 1
ATOM 3181 C CA . LEU B 1 55 ? 0.333 13.352 -17.25 1 98.44 55 LEU B CA 1
ATOM 3182 C C . LEU B 1 55 ? 0.781 12.586 -18.5 1 98.44 55 LEU B C 1
ATOM 3184 O O . LEU B 1 55 ? 0.214 11.547 -18.828 1 98.44 55 LEU B O 1
ATOM 3188 N N . GLU B 1 56 ? 1.773 13.141 -19.156 1 98.44 56 GLU B N 1
ATOM 3189 C CA . GLU B 1 56 ? 2.299 12.492 -20.344 1 98.44 56 GLU B CA 1
ATOM 3190 C C . GLU B 1 56 ? 2.873 11.117 -20.016 1 98.44 56 GLU B C 1
ATOM 3192 O O . GLU B 1 56 ? 2.652 10.156 -20.766 1 98.44 56 GLU B O 1
ATOM 3197 N N . ALA B 1 57 ? 3.625 11.008 -18.953 1 98.62 57 ALA B N 1
ATOM 3198 C CA . ALA B 1 57 ? 4.211 9.742 -18.531 1 98.62 57 ALA B CA 1
ATOM 3199 C C . ALA B 1 57 ? 3.125 8.711 -18.234 1 98.62 57 ALA B C 1
ATOM 3201 O O . ALA B 1 57 ? 3.258 7.535 -18.609 1 98.62 57 ALA B O 1
ATOM 3202 N N . ILE B 1 58 ? 2.047 9.109 -17.578 1 98.62 58 ILE B N 1
ATOM 3203 C CA . ILE B 1 58 ? 0.94 8.219 -17.25 1 98.62 58 ILE B CA 1
ATOM 3204 C C . ILE B 1 58 ? 0.295 7.715 -18.547 1 98.62 58 ILE B C 1
ATOM 3206 O O . ILE B 1 58 ? 0.073 6.512 -18.703 1 98.62 58 ILE B O 1
ATOM 3210 N N . ARG B 1 59 ? 0.007 8.625 -19.438 1 98 59 ARG B N 1
ATOM 3211 C CA . ARG B 1 59 ? -0.641 8.258 -20.688 1 98 59 ARG B CA 1
ATOM 3212 C C . ARG B 1 59 ? 0.195 7.246 -21.469 1 98 59 ARG B C 1
ATOM 3214 O O . ARG B 1 59 ? -0.344 6.297 -22.031 1 98 59 ARG B O 1
ATOM 3221 N N . ALA B 1 60 ? 1.493 7.453 -21.438 1 97.31 60 ALA B N 1
ATOM 3222 C CA . ALA B 1 60 ? 2.398 6.551 -22.141 1 97.31 60 ALA B CA 1
ATOM 3223 C C . ALA B 1 60 ? 2.398 5.164 -21.516 1 97.31 60 ALA B C 1
ATOM 3225 O O . ALA B 1 60 ? 2.623 4.164 -22.203 1 97.31 60 ALA B O 1
ATOM 3226 N N . GLU B 1 61 ? 2.107 5.09 -20.234 1 97 61 GLU B N 1
ATOM 3227 C CA . GLU B 1 61 ? 2.193 3.838 -19.484 1 97 61 GLU B CA 1
ATOM 3228 C C . GLU B 1 61 ? 0.889 3.053 -19.578 1 97 61 GLU B C 1
ATOM 3230 O O . GLU B 1 61 ? 0.84 1.877 -19.203 1 97 61 GLU B O 1
ATOM 3235 N N . LEU B 1 62 ? -0.19 3.637 -20.125 1 97.5 62 LEU B N 1
ATOM 3236 C CA . LEU B 1 62 ? -1.514 3.023 -20.125 1 97.5 62 LEU B CA 1
ATOM 3237 C C . LEU B 1 62 ? -1.529 1.767 -20.984 1 97.5 62 LEU B C 1
ATOM 3239 O O . LEU B 1 62 ? -2.326 0.856 -20.75 1 97.5 62 LEU B O 1
ATOM 3243 N N . ALA B 1 63 ? -0.645 1.661 -21.953 1 94 63 ALA B N 1
ATOM 3244 C CA . ALA B 1 63 ? -0.561 0.485 -22.812 1 94 63 ALA B CA 1
ATOM 3245 C C . ALA B 1 63 ? -0.183 -0.757 -22.016 1 94 63 ALA B C 1
ATOM 3247 O O . ALA B 1 63 ? -0.489 -1.882 -22.422 1 94 63 ALA B O 1
ATOM 3248 N N . GLU B 1 64 ? 0.442 -0.555 -20.844 1 93.88 64 GLU B N 1
ATOM 3249 C CA . GLU B 1 64 ? 0.93 -1.651 -20.016 1 93.88 64 GLU B CA 1
ATOM 3250 C C . GLU B 1 64 ? 0.025 -1.874 -18.797 1 93.88 64 GLU B C 1
ATOM 3252 O O . GLU B 1 64 ? 0.459 -2.422 -17.781 1 93.88 64 GLU B O 1
ATOM 3257 N N . LEU B 1 65 ? -1.206 -1.485 -18.891 1 97.25 65 LEU B N 1
ATOM 3258 C CA . LEU B 1 65 ? -2.135 -1.48 -17.766 1 97.25 65 LEU B CA 1
ATOM 3259 C C . LEU B 1 65 ? -2.311 -2.887 -17.203 1 97.25 65 LEU B C 1
ATOM 3261 O O . LEU B 1 65 ? -2.523 -3.053 -16 1 97.25 65 LEU B O 1
ATOM 3265 N N . THR B 1 66 ? -2.184 -3.918 -18.031 1 97.69 66 THR B N 1
ATOM 3266 C CA . THR B 1 66 ? -2.486 -5.281 -17.609 1 97.69 66 THR B CA 1
ATOM 3267 C C . THR B 1 66 ? -1.255 -5.941 -17 1 97.69 66 THR B C 1
ATOM 3269 O O . THR B 1 66 ? -1.34 -7.047 -16.469 1 97.69 66 THR B O 1
ATOM 3272 N N . ARG B 1 67 ? -0.122 -5.305 -16.969 1 95.81 67 ARG B N 1
ATOM 3273 C CA . ARG B 1 67 ? 1.124 -5.875 -16.469 1 95.81 67 ARG B CA 1
ATOM 3274 C C . ARG B 1 67 ? 1.419 -5.391 -15.055 1 95.81 67 ARG B C 1
ATOM 3276 O O . ARG B 1 67 ? 1.127 -4.242 -14.711 1 95.81 67 ARG B O 1
ATOM 3283 N N . TYR B 1 68 ? 1.981 -6.27 -14.281 1 96.75 68 TYR B N 1
ATOM 3284 C CA . TYR B 1 68 ? 2.396 -5.871 -12.938 1 96.75 68 TYR B CA 1
ATOM 3285 C C . TYR B 1 68 ? 3.502 -4.82 -13.008 1 96.75 68 TYR B C 1
ATOM 3287 O O . TYR B 1 68 ? 4.293 -4.801 -13.945 1 96.75 68 TYR B O 1
ATOM 3295 N N . PRO B 1 69 ? 3.543 -3.967 -11.969 1 96.31 69 PRO B N 1
ATOM 3296 C CA . PRO B 1 69 ? 4.656 -3.021 -11.883 1 96.31 69 PRO B CA 1
ATOM 3297 C C . PRO B 1 69 ? 6.008 -3.715 -11.711 1 96.31 69 PRO B C 1
ATOM 3299 O O . PRO B 1 69 ? 6.059 -4.887 -11.336 1 96.31 69 PRO B O 1
ATOM 3302 N N . ASP B 1 70 ? 7.031 -2.963 -12.078 1 93.31 70 ASP B N 1
ATOM 3303 C CA . ASP B 1 70 ? 8.352 -3.393 -11.633 1 93.31 70 ASP B CA 1
ATOM 3304 C C . ASP B 1 70 ? 8.461 -3.363 -10.109 1 93.31 70 ASP B C 1
ATOM 3306 O O . ASP B 1 70 ? 8.594 -2.293 -9.516 1 93.31 70 ASP B O 1
ATOM 3310 N N . GLY B 1 71 ? 8.414 -4.477 -9.492 1 91.12 71 GLY B N 1
ATOM 3311 C CA . GLY B 1 71 ? 8.391 -4.59 -8.039 1 91.12 71 GLY B CA 1
ATOM 3312 C C . GLY B 1 71 ? 9.555 -3.891 -7.367 1 91.12 71 GLY B C 1
ATOM 3313 O O . GLY B 1 71 ? 9.438 -3.439 -6.227 1 91.12 71 GLY B O 1
ATOM 3314 N N . ASN B 1 72 ? 10.641 -3.771 -8.062 1 90.62 72 ASN B N 1
ATOM 3315 C CA . ASN B 1 72 ? 11.82 -3.107 -7.516 1 90.62 72 ASN B CA 1
ATOM 3316 C C . ASN B 1 72 ? 11.812 -1.611 -7.812 1 90.62 72 ASN B C 1
ATOM 3318 O O . ASN B 1 72 ? 12.555 -0.847 -7.195 1 90.62 72 ASN B O 1
ATOM 3322 N N . GLY B 1 73 ? 11.016 -1.251 -8.828 1 94.94 73 GLY B N 1
ATOM 3323 C CA . GLY B 1 73 ? 11.023 0.146 -9.227 1 94.94 73 GLY B CA 1
ATOM 3324 C C . GLY B 1 73 ? 12.391 0.627 -9.672 1 94.94 73 GLY B C 1
ATOM 3325 O O . GLY B 1 73 ? 12.867 1.665 -9.211 1 94.94 73 GLY B O 1
ATOM 3326 N N . PHE B 1 74 ? 12.953 -0.15 -10.539 1 94.81 74 PHE B N 1
ATOM 3327 C CA . PHE B 1 74 ? 14.344 0.029 -10.93 1 94.81 74 PHE B CA 1
ATOM 3328 C C . PHE B 1 74 ? 14.594 1.451 -11.414 1 94.81 74 PHE B C 1
ATOM 3330 O O . PHE B 1 74 ? 15.492 2.135 -10.922 1 94.81 74 PHE B O 1
ATOM 3337 N N . GLU B 1 75 ? 13.805 1.915 -12.391 1 96.44 75 GLU B N 1
ATOM 3338 C CA . GLU B 1 75 ? 14.031 3.217 -13.008 1 96.44 75 GLU B CA 1
ATOM 3339 C C . GLU B 1 75 ? 13.859 4.348 -11.992 1 96.44 75 GLU B C 1
ATOM 3341 O O . GLU B 1 75 ? 14.633 5.301 -11.977 1 96.44 75 GLU B O 1
ATOM 3346 N N . LEU B 1 76 ? 12.828 4.277 -11.195 1 98.25 76 LEU B N 1
ATOM 3347 C CA . LEU B 1 76 ? 12.625 5.32 -10.188 1 98.25 76 LEU B CA 1
ATOM 3348 C C . LEU B 1 76 ? 13.75 5.312 -9.164 1 98.25 76 LEU B C 1
ATOM 3350 O O . LEU B 1 76 ? 14.242 6.371 -8.773 1 98.25 76 LEU B O 1
ATOM 3354 N N . LYS B 1 77 ? 14.148 4.113 -8.703 1 98.06 77 LYS B N 1
ATOM 3355 C CA . LYS B 1 77 ? 15.258 4.027 -7.754 1 98.06 77 LYS B CA 1
ATOM 3356 C C . LYS B 1 77 ? 16.531 4.625 -8.344 1 98.06 77 LYS B C 1
ATOM 3358 O O . LYS B 1 77 ? 17.266 5.344 -7.66 1 98.06 77 LYS B O 1
ATOM 3363 N N . ARG B 1 78 ? 16.766 4.297 -9.562 1 97.56 78 ARG B N 1
ATOM 3364 C CA . ARG B 1 78 ? 17.938 4.828 -10.234 1 97.56 78 ARG B CA 1
ATOM 3365 C C . ARG B 1 78 ? 17.922 6.352 -10.266 1 97.56 78 ARG B C 1
ATOM 3367 O O . ARG B 1 78 ? 18.906 7 -9.93 1 97.56 78 ARG B O 1
ATOM 3374 N N . LYS B 1 79 ? 16.828 6.938 -10.664 1 98.25 79 LYS B N 1
ATOM 3375 C CA . LYS B 1 79 ? 16.703 8.391 -10.758 1 98.25 79 LYS B CA 1
ATOM 3376 C C . LYS B 1 79 ? 16.828 9.047 -9.391 1 98.25 79 LYS B C 1
ATOM 3378 O O . LYS B 1 79 ? 17.484 10.078 -9.25 1 98.25 79 LYS B O 1
ATOM 3383 N N . LEU B 1 80 ? 16.188 8.445 -8.414 1 98.56 80 LEU B N 1
ATOM 3384 C CA . LEU B 1 80 ? 16.297 8.961 -7.055 1 98.56 80 LEU B CA 1
ATOM 3385 C C . LEU B 1 80 ? 17.734 8.906 -6.559 1 98.56 80 LEU B C 1
ATOM 3387 O O . LEU B 1 80 ? 18.219 9.852 -5.938 1 98.56 80 LEU B O 1
ATOM 3391 N N . ALA B 1 81 ? 18.344 7.75 -6.789 1 98.12 81 ALA B N 1
ATOM 3392 C CA . ALA B 1 81 ? 19.734 7.578 -6.375 1 98.12 81 ALA B CA 1
ATOM 3393 C C . ALA B 1 81 ? 20.625 8.656 -6.984 1 98.12 81 ALA B C 1
ATOM 3395 O O . ALA B 1 81 ? 21.469 9.227 -6.301 1 98.12 81 ALA B O 1
ATOM 3396 N N . GLU B 1 82 ? 20.391 8.906 -8.234 1 97.62 82 GLU B N 1
ATOM 3397 C CA . GLU B 1 82 ? 21.172 9.93 -8.93 1 97.62 82 GLU B CA 1
ATOM 3398 C C . GLU B 1 82 ? 20.875 11.32 -8.359 1 97.62 82 GLU B C 1
ATOM 3400 O O . GLU B 1 82 ? 21.812 12.062 -8.039 1 97.62 82 GLU B O 1
ATOM 3405 N N . ARG B 1 83 ? 19.703 11.641 -8.188 1 96 83 ARG B N 1
ATOM 3406 C CA . ARG B 1 83 ? 19.266 12.961 -7.73 1 96 83 ARG B CA 1
ATOM 3407 C C . ARG B 1 83 ? 19.734 13.227 -6.305 1 96 83 ARG B C 1
ATOM 3409 O O . ARG B 1 83 ? 20.094 14.352 -5.961 1 96 83 ARG B O 1
ATOM 3416 N N . CYS B 1 84 ? 19.688 12.211 -5.5 1 96.81 84 CYS B N 1
ATOM 3417 C CA . CYS B 1 84 ? 19.969 12.359 -4.078 1 96.81 84 CYS B CA 1
ATOM 3418 C C . CYS B 1 84 ? 21.422 11.984 -3.771 1 96.81 84 CYS B C 1
ATOM 3420 O O . CYS B 1 84 ? 21.844 12.047 -2.619 1 96.81 84 CYS B O 1
ATOM 3422 N N . ALA B 1 85 ? 22.172 11.578 -4.734 1 96.69 85 ALA B N 1
ATOM 3423 C CA . ALA B 1 85 ? 23.578 11.211 -4.621 1 96.69 85 ALA B CA 1
ATOM 3424 C C . ALA B 1 85 ? 23.781 10.086 -3.615 1 96.69 85 ALA B C 1
ATOM 3426 O O . ALA B 1 85 ? 24.609 10.195 -2.705 1 96.69 85 ALA B O 1
ATOM 3427 N N . VAL B 1 86 ? 23 9.039 -3.76 1 97.56 86 VAL B N 1
ATOM 3428 C CA . VAL B 1 86 ? 23.109 7.836 -2.943 1 97.56 86 VAL B CA 1
ATOM 3429 C C . VAL B 1 86 ? 23.141 6.602 -3.844 1 97.56 86 VAL B C 1
ATOM 3431 O O . VAL B 1 86 ? 23.047 6.715 -5.066 1 97.56 86 VAL B O 1
ATOM 3434 N N . ASP B 1 87 ? 23.438 5.449 -3.242 1 97.56 87 ASP B N 1
ATOM 3435 C CA . ASP B 1 87 ? 23.328 4.176 -3.943 1 97.56 87 ASP B CA 1
ATOM 3436 C C . ASP B 1 87 ? 21.859 3.732 -4.047 1 97.56 87 ASP B C 1
ATOM 3438 O O . ASP B 1 87 ? 21.078 3.93 -3.113 1 97.56 87 ASP B O 1
ATOM 3442 N N . ALA B 1 88 ? 21.531 3.104 -5.172 1 97.75 88 ALA B N 1
ATOM 3443 C CA . ALA B 1 88 ? 20.172 2.613 -5.371 1 97.75 88 ALA B CA 1
ATOM 3444 C C . ALA B 1 88 ? 19.75 1.669 -4.246 1 97.75 88 ALA B C 1
ATOM 3446 O O . ALA B 1 88 ? 18.578 1.609 -3.879 1 97.75 88 ALA B O 1
ATOM 3447 N N . ALA B 1 89 ? 20.688 0.941 -3.658 1 97.69 89 ALA B N 1
ATOM 3448 C CA . ALA B 1 89 ? 20.438 -0.017 -2.588 1 97.69 89 ALA B CA 1
ATOM 3449 C C . ALA B 1 89 ? 20.047 0.697 -1.296 1 97.69 89 ALA B C 1
ATOM 3451 O O . ALA B 1 89 ? 19.609 0.06 -0.333 1 97.69 89 ALA B O 1
ATOM 3452 N N . GLN B 1 90 ? 20.094 2.041 -1.271 1 98.5 90 GLN B N 1
ATOM 3453 C CA . GLN B 1 90 ? 19.719 2.842 -0.109 1 98.5 90 GLN B CA 1
ATOM 3454 C C . GLN B 1 90 ? 18.281 3.332 -0.221 1 98.5 90 GLN B C 1
ATOM 3456 O O . GLN B 1 90 ? 17.766 3.977 0.696 1 98.5 90 GLN B O 1
ATOM 3461 N N . VAL B 1 91 ? 17.656 2.98 -1.35 1 98.62 91 VAL B N 1
ATOM 3462 C CA . VAL B 1 91 ? 16.328 3.51 -1.63 1 98.62 91 VAL B CA 1
ATOM 3463 C C . VAL B 1 91 ? 15.273 2.457 -1.303 1 98.62 91 VAL B C 1
ATOM 3465 O O . VAL B 1 91 ? 15.398 1.302 -1.716 1 98.62 91 VAL B O 1
ATOM 3468 N N . THR B 1 92 ? 14.312 2.779 -0.557 1 98.56 92 THR B N 1
ATOM 3469 C CA . THR B 1 92 ? 13.086 2.01 -0.368 1 98.56 92 THR B CA 1
ATOM 3470 C C . THR B 1 92 ? 11.875 2.785 -0.876 1 98.56 92 THR B C 1
ATOM 3472 O O . THR B 1 92 ? 11.672 3.943 -0.504 1 98.56 92 THR B O 1
ATOM 3475 N N . LEU B 1 93 ? 11.117 2.178 -1.777 1 98.62 93 LEU B N 1
ATOM 3476 C CA . LEU B 1 93 ? 9.914 2.82 -2.303 1 98.62 93 LEU B CA 1
ATOM 3477 C C . LEU B 1 93 ? 8.688 2.438 -1.479 1 98.62 93 LEU B C 1
ATOM 3479 O O . LEU B 1 93 ? 8.602 1.318 -0.966 1 98.62 93 LEU B O 1
ATOM 3483 N N . GLY B 1 94 ? 7.785 3.367 -1.354 1 98.56 94 GLY B N 1
ATOM 3484 C CA . GLY B 1 94 ? 6.562 3.127 -0.602 1 98.56 94 GLY B CA 1
ATOM 3485 C C . GLY B 1 94 ? 5.316 3.625 -1.31 1 98.56 94 GLY B C 1
ATOM 3486 O O . GLY B 1 94 ? 5.375 4.586 -2.078 1 98.56 94 GLY B O 1
ATOM 3487 N N . ASN B 1 95 ? 4.191 2.936 -1.071 1 98.38 95 ASN B N 1
ATOM 3488 C CA . ASN B 1 95 ? 2.883 3.445 -1.466 1 98.38 95 ASN B CA 1
ATOM 3489 C C . ASN B 1 95 ? 2.523 4.719 -0.702 1 98.38 95 ASN B C 1
ATOM 3491 O O . ASN B 1 95 ? 1.554 4.734 0.058 1 98.38 95 ASN B O 1
ATOM 3495 N N . GLY B 1 96 ? 3.234 5.797 -1.016 1 97.62 96 GLY B N 1
ATOM 3496 C CA . GLY B 1 96 ? 3.318 6.98 -0.177 1 97.62 96 GLY B CA 1
ATOM 3497 C C . GLY B 1 96 ? 4.332 6.852 0.943 1 97.62 96 GLY B C 1
ATOM 3498 O O . GLY B 1 96 ? 4.781 5.746 1.255 1 97.62 96 GLY B O 1
ATOM 3499 N N . SER B 1 97 ? 4.719 8.016 1.517 1 97.75 97 SER B N 1
ATOM 3500 C CA . SER B 1 97 ? 5.676 7.945 2.613 1 97.75 97 SER B CA 1
ATOM 3501 C C . SER B 1 97 ? 5.055 7.309 3.852 1 97.75 97 SER B C 1
ATOM 3503 O O . SER B 1 97 ? 5.77 6.801 4.719 1 97.75 97 SER B O 1
ATOM 3505 N N . ASN B 1 98 ? 3.734 7.34 3.951 1 96.88 98 ASN B N 1
ATOM 3506 C CA . ASN B 1 98 ? 3.047 6.629 5.023 1 96.88 98 ASN B CA 1
ATOM 3507 C C . ASN B 1 98 ? 3.447 5.156 5.066 1 96.88 98 ASN B C 1
ATOM 3509 O O . ASN B 1 98 ? 3.605 4.582 6.145 1 96.88 98 ASN B O 1
ATOM 3513 N N . ASP B 1 99 ? 3.564 4.602 3.902 1 97.88 99 ASP B N 1
ATOM 3514 C CA . ASP B 1 99 ? 3.953 3.199 3.791 1 97.88 99 ASP B CA 1
ATOM 3515 C C . ASP B 1 99 ? 5.34 2.965 4.383 1 97.88 99 ASP B C 1
ATOM 3517 O O . ASP B 1 99 ? 5.59 1.926 5 1 97.88 99 ASP B O 1
ATOM 3521 N N . ILE B 1 100 ? 6.254 3.906 4.223 1 98.44 100 ILE B N 1
ATOM 3522 C CA . ILE B 1 100 ? 7.598 3.83 4.781 1 98.44 100 ILE B CA 1
ATOM 3523 C C . ILE B 1 100 ? 7.527 3.822 6.305 1 98.44 100 ILE B C 1
ATOM 3525 O O . ILE B 1 100 ? 8.203 3.023 6.961 1 98.44 100 ILE B O 1
ATOM 3529 N N . LEU B 1 101 ? 6.734 4.699 6.852 1 98.5 101 LEU B N 1
ATOM 3530 C CA . LEU B 1 101 ? 6.578 4.793 8.297 1 98.5 101 LEU B CA 1
ATOM 3531 C C . LEU B 1 101 ? 6.035 3.486 8.867 1 98.5 101 LEU B C 1
ATOM 3533 O O . LEU B 1 101 ? 6.512 3.012 9.906 1 98.5 101 LEU B O 1
ATOM 3537 N N . ASP B 1 102 ? 5.086 2.939 8.18 1 97.88 102 ASP B N 1
ATOM 3538 C CA . ASP B 1 102 ? 4.508 1.661 8.586 1 97.88 102 ASP B CA 1
ATOM 3539 C C . ASP B 1 102 ? 5.547 0.545 8.523 1 97.88 102 ASP B C 1
ATOM 3541 O O . ASP B 1 102 ? 5.625 -0.289 9.43 1 97.88 102 ASP B O 1
ATOM 3545 N N . LEU B 1 103 ? 6.332 0.49 7.422 1 98.19 103 LEU B N 1
ATOM 3546 C CA . LEU B 1 103 ? 7.379 -0.513 7.254 1 98.19 103 LEU B CA 1
ATOM 3547 C C . LEU B 1 103 ? 8.383 -0.441 8.398 1 98.19 103 LEU B C 1
ATOM 3549 O O . LEU B 1 103 ? 8.828 -1.474 8.906 1 98.19 103 LEU B O 1
ATOM 3553 N N . VAL B 1 104 ? 8.727 0.781 8.805 1 98.81 104 VAL B N 1
ATOM 3554 C CA . VAL B 1 104 ? 9.68 0.98 9.891 1 98.81 104 VAL B CA 1
ATOM 3555 C C . VAL B 1 104 ? 9.125 0.389 11.18 1 98.81 104 VAL B C 1
ATOM 3557 O O . VAL B 1 104 ? 9.82 -0.336 11.891 1 98.81 104 VAL B O 1
ATOM 3560 N N . ALA B 1 105 ? 7.898 0.723 11.492 1 98.44 105 ALA B N 1
ATOM 3561 C CA . ALA B 1 105 ? 7.277 0.203 12.703 1 98.44 105 ALA B CA 1
ATOM 3562 C C . ALA B 1 105 ? 7.258 -1.323 12.703 1 98.44 105 ALA B C 1
ATOM 3564 O O . ALA B 1 105 ? 7.648 -1.957 13.688 1 98.44 105 ALA B O 1
ATOM 3565 N N . ARG B 1 106 ? 6.898 -1.909 11.602 1 97.56 106 ARG B N 1
ATOM 3566 C CA . ARG B 1 106 ? 6.773 -3.357 11.477 1 97.56 106 ARG B CA 1
ATOM 3567 C C . ARG B 1 106 ? 8.141 -4.035 11.57 1 97.56 106 ARG B C 1
ATOM 3569 O O . ARG B 1 106 ? 8.242 -5.16 12.062 1 97.56 106 ARG B O 1
ATOM 3576 N N . ALA B 1 107 ? 9.133 -3.381 11.102 1 98.19 107 ALA B N 1
ATOM 3577 C CA . ALA B 1 107 ? 10.477 -3.959 11.062 1 98.19 107 ALA B CA 1
ATOM 3578 C C . ALA B 1 107 ? 11.148 -3.887 12.43 1 98.19 107 ALA B C 1
ATOM 3580 O O . ALA B 1 107 ? 11.906 -4.785 12.805 1 98.19 107 ALA B O 1
ATOM 3581 N N . TYR B 1 108 ? 10.859 -2.818 13.242 1 98.56 108 TYR B N 1
ATOM 3582 C CA . TYR B 1 108 ? 11.773 -2.551 14.352 1 98.56 108 TYR B CA 1
ATOM 3583 C C . TYR B 1 108 ? 11.016 -2.432 15.664 1 98.56 108 TYR B C 1
ATOM 3585 O O . TYR B 1 108 ? 11.625 -2.291 16.734 1 98.56 108 TYR B O 1
ATOM 3593 N N . LEU B 1 109 ? 9.727 -2.449 15.641 1 98.25 109 LEU B N 1
ATOM 3594 C CA . LEU B 1 109 ? 8.945 -2.287 16.859 1 98.25 109 LEU B CA 1
ATOM 3595 C C . LEU B 1 109 ? 8.141 -3.547 17.156 1 98.25 109 LEU B C 1
ATOM 3597 O O . LEU B 1 109 ? 7.824 -4.32 16.25 1 98.25 109 LEU B O 1
ATOM 3601 N N . ALA B 1 110 ? 7.785 -3.736 18.375 1 96.75 110 ALA B N 1
ATOM 3602 C CA . ALA B 1 110 ? 7.059 -4.883 18.906 1 96.75 110 ALA B CA 1
ATOM 3603 C C . ALA B 1 110 ? 6.668 -4.645 20.375 1 96.75 110 ALA B C 1
ATOM 3605 O O . ALA B 1 110 ? 7.082 -3.656 20.984 1 96.75 110 ALA B O 1
ATOM 3606 N N . PRO B 1 111 ? 5.762 -5.574 20.922 1 96.12 111 PRO B N 1
ATOM 3607 C CA . PRO B 1 111 ? 5.504 -5.469 22.359 1 96.12 111 PRO B CA 1
ATOM 3608 C C . PRO B 1 111 ? 6.785 -5.488 23.188 1 96.12 111 PRO B C 1
ATOM 3610 O O . PRO B 1 111 ? 7.672 -6.312 22.953 1 96.12 111 PRO B O 1
ATOM 3613 N N . GLY B 1 112 ? 6.887 -4.562 24.094 1 97.38 112 GLY B N 1
ATOM 3614 C CA . GLY B 1 112 ? 8.078 -4.449 24.922 1 97.38 112 GLY B CA 1
ATOM 3615 C C . GLY B 1 112 ? 9.055 -3.395 24.422 1 97.38 112 GLY B C 1
ATOM 3616 O O . GLY B 1 112 ? 9.961 -2.986 25.156 1 97.38 112 GLY B O 1
ATOM 3617 N N . LEU B 1 113 ? 8.93 -2.949 23.219 1 98.38 113 LEU B N 1
ATOM 3618 C CA . LEU B 1 113 ? 9.727 -1.878 22.641 1 98.38 113 LEU B CA 1
ATOM 3619 C C . LEU B 1 113 ? 8.922 -0.591 22.531 1 98.38 113 LEU B C 1
ATOM 3621 O O . LEU B 1 113 ? 7.707 -0.595 22.75 1 98.38 113 LEU B O 1
ATOM 3625 N N . ASN B 1 114 ? 9.633 0.51 22.25 1 98.81 114 ASN B N 1
ATOM 3626 C CA . ASN B 1 114 ? 8.875 1.754 22.156 1 98.81 114 ASN B CA 1
ATOM 3627 C C . ASN B 1 114 ? 9.438 2.678 21.078 1 98.81 114 ASN B C 1
ATOM 3629 O O . ASN B 1 114 ? 10.547 2.461 20.594 1 98.81 114 ASN B O 1
ATOM 3633 N N . ALA B 1 115 ? 8.633 3.598 20.656 1 98.88 115 ALA B N 1
ATOM 3634 C CA . ALA B 1 115 ? 8.992 4.699 19.75 1 98.88 115 ALA B CA 1
ATOM 3635 C C . ALA B 1 115 ? 8.766 6.047 20.438 1 98.88 115 ALA B C 1
ATOM 3637 O O . ALA B 1 115 ? 7.816 6.211 21.203 1 98.88 115 ALA B O 1
ATOM 3638 N N . VAL B 1 116 ? 9.641 6.988 20.094 1 98.94 116 VAL B N 1
ATOM 3639 C CA . VAL B 1 116 ? 9.547 8.344 20.641 1 98.94 116 VAL B CA 1
ATOM 3640 C C . VAL B 1 116 ? 9.133 9.312 19.531 1 98.94 116 VAL B C 1
ATOM 3642 O O . VAL B 1 116 ? 9.648 9.242 18.406 1 98.94 116 VAL B O 1
ATOM 3645 N N . PHE B 1 117 ? 8.195 10.172 19.781 1 98.81 117 PHE B N 1
ATOM 3646 C CA . PHE B 1 117 ? 7.785 11.25 18.891 1 98.81 117 PHE B CA 1
ATOM 3647 C C . PHE B 1 117 ? 7.203 12.414 19.688 1 98.81 117 PHE B C 1
ATOM 3649 O O . PHE B 1 117 ? 7.074 12.336 20.922 1 98.81 117 PHE B O 1
ATOM 3656 N N . SER B 1 118 ? 6.875 13.516 19.062 1 98.56 118 SER B N 1
ATOM 3657 C CA . SER B 1 118 ? 6.387 14.719 19.719 1 98.56 118 SER B CA 1
ATOM 3658 C C . SER B 1 118 ? 4.879 14.672 19.922 1 98.56 118 SER B C 1
ATOM 3660 O O . SER B 1 118 ? 4.172 13.977 19.188 1 98.56 118 SER B O 1
ATOM 3662 N N . GLU B 1 119 ? 4.238 15.305 20.891 1 96.94 119 GLU B N 1
ATOM 3663 C CA . GLU B 1 119 ? 2.828 15.461 21.234 1 96.94 119 GLU B CA 1
ATOM 3664 C C . GLU B 1 119 ? 2.02 15.93 20.031 1 96.94 119 GLU B C 1
ATOM 3666 O O . GLU B 1 119 ? 0.936 15.406 19.766 1 96.94 119 GLU B O 1
ATOM 3671 N N . HIS B 1 120 ? 2.445 16.906 19.25 1 97.56 120 HIS B N 1
ATOM 3672 C CA . HIS B 1 120 ? 1.786 17.453 18.062 1 97.56 120 HIS B CA 1
ATOM 3673 C C . HIS B 1 120 ? 2.488 17 16.797 1 97.56 120 HIS B C 1
ATOM 3675 O O . HIS B 1 120 ? 2.812 17.828 15.93 1 97.56 120 HIS B O 1
ATOM 3681 N N . ALA B 1 121 ? 2.652 15.641 16.75 1 96.81 121 ALA B N 1
ATOM 3682 C CA . ALA B 1 121 ? 3.293 15.102 15.547 1 96.81 121 ALA B CA 1
ATOM 3683 C C . ALA B 1 121 ? 2.289 14.336 14.688 1 96.81 121 ALA B C 1
ATOM 3685 O O . ALA B 1 121 ? 1.132 14.172 15.078 1 96.81 121 ALA B O 1
ATOM 3686 N N . PHE B 1 122 ? 2.713 13.984 13.586 1 96.88 122 PHE B N 1
ATOM 3687 C CA . PHE B 1 122 ? 1.882 13.312 12.594 1 96.88 122 PHE B CA 1
ATOM 3688 C C . PHE B 1 122 ? 1.193 12.094 13.203 1 96.88 122 PHE B C 1
ATOM 3690 O O . PHE B 1 122 ? 1.85 11.234 13.781 1 96.88 122 PHE B O 1
ATOM 3697 N N . ALA B 1 123 ? -0.073 11.914 12.992 1 95.75 123 ALA B N 1
ATOM 3698 C CA . ALA B 1 123 ? -0.936 10.938 13.648 1 95.75 123 ALA B CA 1
ATOM 3699 C C . ALA B 1 123 ? -0.526 9.508 13.281 1 95.75 123 ALA B C 1
ATOM 3701 O O . ALA B 1 123 ? -0.843 8.562 14.008 1 95.75 123 ALA B O 1
ATOM 3702 N N . VAL B 1 124 ? 0.182 9.344 12.18 1 96.31 124 VAL B N 1
ATOM 3703 C CA . VAL B 1 124 ? 0.559 8.016 11.711 1 96.31 124 VAL B CA 1
ATOM 3704 C C . VAL B 1 124 ? 1.636 7.426 12.617 1 96.31 124 VAL B C 1
ATOM 3706 O O . VAL B 1 124 ? 1.742 6.207 12.758 1 96.31 124 VAL B O 1
ATOM 3709 N N . TYR B 1 125 ? 2.459 8.258 13.312 1 98.06 125 TYR B N 1
ATOM 3710 C CA . TYR B 1 125 ? 3.512 7.75 14.18 1 98.06 125 TYR B CA 1
ATOM 3711 C C . TYR B 1 125 ? 2.928 6.898 15.305 1 98.06 125 TYR B C 1
ATOM 3713 O O . TYR B 1 125 ? 3.26 5.719 15.438 1 98.06 125 TYR B O 1
ATOM 3721 N N . PRO B 1 126 ? 1.992 7.469 16.109 1 97.25 126 PRO B N 1
ATOM 3722 C CA . PRO B 1 126 ? 1.41 6.633 17.156 1 97.25 126 PRO B CA 1
ATOM 3723 C C . PRO B 1 126 ? 0.554 5.496 16.594 1 97.25 126 PRO B C 1
ATOM 3725 O O . PRO B 1 126 ? 0.504 4.414 17.188 1 97.25 126 PRO B O 1
ATOM 3728 N N . ILE B 1 127 ? -0.109 5.676 15.477 1 96.19 127 ILE B N 1
ATOM 3729 C CA . ILE B 1 127 ? -0.968 4.645 14.906 1 96.19 127 ILE B CA 1
ATOM 3730 C C . ILE B 1 127 ? -0.122 3.447 14.484 1 96.19 127 ILE B C 1
ATOM 3732 O O . ILE B 1 127 ? -0.426 2.307 14.844 1 96.19 127 ILE B O 1
ATOM 3736 N N . ALA B 1 128 ? 0.965 3.691 13.711 1 96.88 128 ALA B N 1
ATOM 3737 C CA . ALA B 1 128 ? 1.849 2.619 13.258 1 96.88 128 ALA B CA 1
ATOM 3738 C C . ALA B 1 128 ? 2.502 1.912 14.445 1 96.88 128 ALA B C 1
ATOM 3740 O O . ALA B 1 128 ? 2.672 0.69 14.43 1 96.88 128 ALA B O 1
ATOM 3741 N N . THR B 1 129 ? 2.873 2.695 15.453 1 98.12 129 THR B N 1
ATOM 3742 C CA . THR B 1 129 ? 3.49 2.15 16.656 1 98.12 129 THR B CA 1
ATOM 3743 C C . THR B 1 129 ? 2.516 1.236 17.391 1 98.12 129 THR B C 1
ATOM 3745 O O . THR B 1 129 ? 2.869 0.113 17.766 1 98.12 129 THR B O 1
ATOM 3748 N N . GLN B 1 130 ? 1.296 1.675 17.562 1 97 130 GLN B N 1
ATOM 3749 C CA . GLN B 1 130 ? 0.267 0.919 18.266 1 97 130 GLN B CA 1
ATOM 3750 C C . GLN B 1 130 ? -0.119 -0.34 17.484 1 97 130 GLN B C 1
ATOM 3752 O O . GLN B 1 130 ? -0.386 -1.383 18.094 1 97 130 GLN B O 1
ATOM 3757 N N . ALA B 1 131 ? -0.173 -0.254 16.234 1 95.75 131 ALA B N 1
ATOM 3758 C CA . ALA B 1 131 ? -0.607 -1.357 15.375 1 95.75 131 ALA B CA 1
ATOM 3759 C C . ALA B 1 131 ? 0.259 -2.594 15.594 1 95.75 131 ALA B C 1
ATOM 3761 O O . ALA B 1 131 ? -0.214 -3.725 15.453 1 95.75 131 ALA B O 1
ATOM 3762 N N . VAL B 1 132 ? 1.511 -2.379 15.953 1 96.38 132 VAL B N 1
ATOM 3763 C CA . VAL B 1 132 ? 2.412 -3.51 16.141 1 96.38 132 VAL B CA 1
ATOM 3764 C C . VAL B 1 132 ? 2.578 -3.797 17.641 1 96.38 132 VAL B C 1
ATOM 3766 O O . VAL B 1 132 ? 3.453 -4.57 18.031 1 96.38 132 VAL B O 1
ATOM 3769 N N . GLY B 1 133 ? 1.84 -3.072 18.453 1 96.38 133 GLY B N 1
ATOM 3770 C CA . GLY B 1 133 ? 1.771 -3.365 19.875 1 96.38 133 GLY B CA 1
ATOM 3771 C C . GLY B 1 133 ? 2.875 -2.701 20.672 1 96.38 133 GLY B C 1
ATOM 3772 O O . GLY B 1 133 ? 3.082 -3.027 21.844 1 96.38 133 GLY B O 1
ATOM 3773 N N . ALA B 1 134 ? 3.623 -1.801 20.094 1 98.06 134 ALA B N 1
ATOM 3774 C CA . ALA B 1 134 ? 4.703 -1.107 20.797 1 98.06 134 ALA B CA 1
ATOM 3775 C C . ALA B 1 134 ? 4.172 0.098 21.562 1 98.06 134 ALA B C 1
ATOM 3777 O O . ALA B 1 134 ? 3.047 0.544 21.328 1 98.06 134 ALA B O 1
ATOM 3778 N N . GLU B 1 135 ? 4.973 0.526 22.469 1 98.44 135 GLU B N 1
ATOM 3779 C CA . GLU B 1 135 ? 4.609 1.707 23.25 1 98.44 135 GLU B CA 1
ATOM 3780 C C . GLU B 1 135 ? 4.98 2.99 22.516 1 98.44 135 GLU B C 1
ATOM 3782 O O . GLU B 1 135 ? 6.125 3.16 22.094 1 98.44 135 GLU B O 1
ATOM 3787 N N . GLY B 1 136 ? 4.027 3.867 22.344 1 98.38 136 GLY B N 1
ATOM 3788 C CA . GLY B 1 136 ? 4.305 5.203 21.844 1 98.38 136 GLY B CA 1
ATOM 3789 C C . GLY B 1 136 ? 4.586 6.207 22.953 1 98.38 136 GLY B C 1
ATOM 3790 O O . GLY B 1 136 ? 3.744 6.422 23.828 1 98.38 136 GLY B O 1
ATOM 3791 N N . ARG B 1 137 ? 5.727 6.801 22.875 1 98.69 137 ARG B N 1
ATOM 3792 C CA . ARG B 1 137 ? 6.102 7.82 23.859 1 98.69 137 ARG B CA 1
ATOM 3793 C C . ARG B 1 137 ? 6.023 9.219 23.25 1 98.69 137 ARG B C 1
ATOM 3795 O O . ARG B 1 137 ? 6.961 9.656 22.578 1 98.69 137 ARG B O 1
ATOM 3802 N N . ALA B 1 138 ? 4.957 9.867 23.578 1 98.5 138 ALA B N 1
ATOM 3803 C CA . ALA B 1 138 ? 4.746 11.234 23.109 1 98.5 138 ALA B CA 1
ATOM 3804 C C . ALA B 1 138 ? 5.375 12.242 24.078 1 98.5 138 ALA B C 1
ATOM 3806 O O . ALA B 1 138 ? 4.992 12.32 25.234 1 98.5 138 ALA B O 1
ATOM 3807 N N . VAL B 1 139 ? 6.301 13 23.578 1 98.81 139 VAL B N 1
ATOM 3808 C CA . VAL B 1 139 ? 7.016 13.992 24.375 1 98.81 139 VAL B CA 1
ATOM 3809 C C . VAL B 1 139 ? 6.352 15.359 24.219 1 98.81 139 VAL B C 1
ATOM 3811 O O . VAL B 1 139 ? 5.996 15.766 23.109 1 98.81 139 VAL B O 1
ATOM 3814 N N . LYS B 1 140 ? 6.23 16.031 25.328 1 98.56 140 LYS B N 1
ATOM 3815 C CA . LYS B 1 140 ? 5.605 17.344 25.297 1 98.56 140 LYS B CA 1
ATOM 3816 C C . LYS B 1 140 ? 6.312 18.281 24.328 1 98.56 140 LYS B C 1
ATOM 3818 O O . LYS B 1 140 ? 7.543 18.312 24.266 1 98.56 140 LYS B O 1
ATOM 3823 N N . ALA B 1 141 ? 5.48 18.953 23.562 1 98.19 141 ALA B N 1
ATOM 3824 C CA . ALA B 1 141 ? 6.004 19.891 22.578 1 98.19 141 ALA B CA 1
ATOM 3825 C C . ALA B 1 141 ? 6.492 21.172 23.234 1 98.19 141 ALA B C 1
ATOM 3827 O O . ALA B 1 141 ? 6.172 21.438 24.391 1 98.19 141 ALA B O 1
ATOM 3828 N N . ARG B 1 142 ? 7.375 21.875 22.516 1 97.62 142 ARG B N 1
ATOM 3829 C CA . ARG B 1 142 ? 7.801 23.219 22.875 1 97.62 142 ARG B CA 1
ATOM 3830 C C . ARG B 1 142 ? 7.398 24.219 21.797 1 97.62 142 ARG B C 1
ATOM 3832 O O . ARG B 1 142 ? 7.82 24.109 20.641 1 97.62 142 ARG B O 1
ATOM 3839 N N . ALA B 1 143 ? 6.602 25.234 22.172 1 97 143 ALA B N 1
ATOM 3840 C CA . ALA B 1 143 ? 6.113 26.219 21.219 1 97 143 ALA B CA 1
ATOM 3841 C C . ALA B 1 143 ? 5.504 25.547 19.984 1 97 143 ALA B C 1
ATOM 3843 O O . ALA B 1 143 ? 5.844 25.891 18.859 1 97 143 ALA B O 1
ATOM 3844 N N . TRP B 1 144 ? 4.719 24.484 20.188 1 97.69 144 TRP B N 1
ATOM 3845 C CA . TRP B 1 144 ? 3.973 23.734 19.188 1 97.69 144 TRP B CA 1
ATOM 3846 C C . TRP B 1 144 ? 4.914 22.922 18.312 1 97.69 144 TRP B C 1
ATOM 3848 O O . TRP B 1 144 ? 4.48 22.312 17.328 1 97.69 144 TRP B O 1
ATOM 3858 N N . GLY B 1 145 ? 6.219 22.922 18.641 1 97.06 145 GLY B N 1
ATOM 3859 C CA . GLY B 1 145 ? 7.207 22.172 17.875 1 97.06 145 GLY B CA 1
ATOM 3860 C C . GLY B 1 145 ? 7.922 21.125 18.719 1 97.06 145 GLY B C 1
ATOM 3861 O O . GLY B 1 145 ? 7.633 20.953 19.891 1 97.06 145 GLY B O 1
ATOM 3862 N N . HIS B 1 146 ? 8.852 20.359 18.078 1 97.88 146 HIS B N 1
ATOM 3863 C CA . HIS B 1 146 ? 9.625 19.312 18.75 1 97.88 146 HIS B CA 1
ATOM 3864 C C . HIS B 1 146 ? 10.492 19.906 19.859 1 97.88 146 HIS B C 1
ATOM 3866 O O . HIS B 1 146 ? 11.164 20.922 19.656 1 97.88 146 HIS B O 1
ATOM 3872 N N . ASP B 1 147 ? 10.406 19.391 21.047 1 98.62 147 ASP B N 1
ATOM 3873 C CA . ASP B 1 147 ? 11.453 19.547 22.047 1 98.62 147 ASP B CA 1
ATOM 3874 C C . ASP B 1 147 ? 12.5 18.438 21.938 1 98.62 147 ASP B C 1
ATOM 3876 O O . ASP B 1 147 ? 12.406 17.422 22.641 1 98.62 147 ASP B O 1
ATOM 3880 N N . LEU B 1 148 ? 13.531 18.656 21.141 1 98.62 148 LEU B N 1
ATOM 3881 C CA . LEU B 1 148 ? 14.484 17.625 20.797 1 98.62 148 LEU B CA 1
ATOM 3882 C C . LEU B 1 148 ? 15.25 17.141 22.016 1 98.62 148 LEU B C 1
ATOM 3884 O O . LEU B 1 148 ? 15.578 15.961 22.141 1 98.62 148 LEU B O 1
ATOM 3888 N N . GLU B 1 149 ? 15.547 18.062 22.953 1 98.44 149 GLU B N 1
ATOM 3889 C CA . GLU B 1 149 ? 16.234 17.672 24.188 1 98.44 149 GLU B CA 1
ATOM 3890 C C . GLU B 1 149 ? 15.359 16.734 25.016 1 98.44 149 GLU B C 1
ATOM 3892 O O . GLU B 1 149 ? 15.852 15.727 25.547 1 98.44 149 GLU B O 1
ATOM 3897 N N . ALA B 1 150 ? 14.141 17.078 25.156 1 98.75 150 ALA B N 1
ATOM 3898 C CA . ALA B 1 150 ? 13.219 16.234 25.906 1 98.75 150 ALA B CA 1
ATOM 3899 C C . ALA B 1 150 ? 13.016 14.891 25.203 1 98.75 150 ALA B C 1
ATOM 3901 O O . ALA B 1 150 ? 12.844 13.859 25.859 1 98.75 150 ALA B O 1
ATOM 3902 N N . MET B 1 151 ? 13.039 14.914 23.906 1 98.81 151 MET B N 1
ATOM 3903 C CA . MET B 1 151 ? 12.906 13.672 23.141 1 98.81 151 MET B CA 1
ATOM 3904 C C . MET B 1 151 ? 14.117 12.773 23.359 1 98.81 151 MET B C 1
ATOM 3906 O O . MET B 1 151 ? 13.969 11.555 23.516 1 98.81 151 MET B O 1
ATOM 3910 N N . LEU B 1 152 ? 15.266 13.383 23.406 1 98.69 152 LEU B N 1
ATOM 3911 C CA . LEU B 1 152 ? 16.469 12.617 23.719 1 98.69 152 LEU B CA 1
ATOM 3912 C C . LEU B 1 152 ? 16.375 11.984 25.109 1 98.69 152 LEU B C 1
ATOM 3914 O O . LEU B 1 152 ? 16.719 10.812 25.281 1 98.69 152 LEU B O 1
ATOM 3918 N N . ALA B 1 153 ? 15.852 12.734 26 1 98.75 153 ALA B N 1
ATOM 3919 C CA . ALA B 1 153 ? 15.758 12.281 27.375 1 98.75 153 ALA B CA 1
ATOM 3920 C C . ALA B 1 153 ? 14.75 11.141 27.516 1 98.75 153 ALA B C 1
ATOM 3922 O O . ALA B 1 153 ? 14.82 10.352 28.469 1 98.75 153 ALA B O 1
ATOM 3923 N N . ALA B 1 154 ? 13.82 11.016 26.578 1 98.75 154 ALA B N 1
ATOM 3924 C CA . ALA B 1 154 ? 12.766 10.008 26.625 1 98.75 154 ALA B CA 1
ATOM 3925 C C . ALA B 1 154 ? 13.266 8.672 26.094 1 98.75 154 ALA B C 1
ATOM 3927 O O . ALA B 1 154 ? 12.617 7.637 26.281 1 98.75 154 ALA B O 1
ATOM 3928 N N . ILE B 1 155 ? 14.43 8.664 25.406 1 98.75 155 ILE B N 1
ATOM 3929 C CA . ILE B 1 155 ? 15.008 7.441 24.875 1 98.75 155 ILE B CA 1
ATOM 3930 C C . ILE B 1 155 ? 15.539 6.57 26 1 98.75 155 ILE B C 1
ATOM 3932 O O . ILE B 1 155 ? 16.203 7.07 26.922 1 98.75 155 ILE B O 1
ATOM 3936 N N . ASP B 1 156 ? 15.219 5.297 26 1 98.5 156 ASP B N 1
ATOM 3937 C CA . ASP B 1 156 ? 15.758 4.336 26.953 1 98.5 156 ASP B CA 1
ATOM 3938 C C . ASP B 1 156 ? 16.25 3.076 26.25 1 98.5 156 ASP B C 1
ATOM 3940 O O . ASP B 1 156 ? 16.469 3.08 25.031 1 98.5 156 ASP B O 1
ATOM 3944 N N . GLY B 1 157 ? 16.547 2.023 27.016 1 98 157 GLY B N 1
ATOM 3945 C CA . GLY B 1 157 ? 17.156 0.818 26.484 1 98 157 GLY B CA 1
ATOM 3946 C C . GLY B 1 157 ? 16.219 0.031 25.578 1 98 157 GLY B C 1
ATOM 3947 O O . GLY B 1 157 ? 16.656 -0.846 24.828 1 98 157 GLY B O 1
ATOM 3948 N N . GLN B 1 158 ? 14.914 0.336 25.609 1 98.44 158 GLN B N 1
ATOM 3949 C CA . GLN B 1 158 ? 13.922 -0.381 24.812 1 98.44 158 GLN B CA 1
ATOM 3950 C C . GLN B 1 158 ? 13.461 0.453 23.625 1 98.44 158 GLN B C 1
ATOM 3952 O O . GLN B 1 158 ? 12.602 0.02 22.844 1 98.44 158 GLN B O 1
ATOM 3957 N N . THR B 1 159 ? 13.984 1.672 23.453 1 98.81 159 THR B N 1
ATOM 3958 C CA . THR B 1 159 ? 13.633 2.512 22.312 1 98.81 159 THR B CA 1
ATOM 3959 C C . THR B 1 159 ? 14.305 2.01 21.031 1 98.81 159 THR B C 1
ATOM 3961 O O . THR B 1 159 ? 15.516 1.764 21.016 1 98.81 159 THR B O 1
ATOM 3964 N N . ARG B 1 160 ? 13.523 1.869 20 1 98.62 160 ARG B N 1
ATOM 3965 C CA . ARG B 1 160 ? 14.078 1.391 18.75 1 98.62 160 ARG B CA 1
ATOM 3966 C C . ARG B 1 160 ? 13.945 2.447 17.656 1 98.62 160 ARG B C 1
ATOM 3968 O O . ARG B 1 160 ? 14.703 2.443 16.688 1 98.62 160 ARG B O 1
ATOM 3975 N N . VAL B 1 161 ? 12.938 3.328 17.766 1 98.94 161 VAL B N 1
ATOM 3976 C CA . VAL B 1 161 ? 12.656 4.289 16.703 1 98.94 161 VAL B CA 1
ATOM 3977 C C . VAL B 1 161 ? 12.336 5.652 17.312 1 98.94 161 VAL B C 1
ATOM 3979 O O . VAL B 1 161 ? 11.664 5.738 18.344 1 98.94 161 VAL B O 1
ATOM 3982 N N . VAL B 1 162 ? 12.828 6.676 16.75 1 98.94 162 VAL B N 1
ATOM 3983 C CA . VAL B 1 162 ? 12.406 8.047 16.984 1 98.94 162 VAL B CA 1
ATOM 3984 C C . VAL B 1 162 ? 11.875 8.664 15.695 1 98.94 162 VAL B C 1
ATOM 3986 O O . VAL B 1 162 ? 12.57 8.68 14.68 1 98.94 162 VAL B O 1
ATOM 3989 N N . PHE B 1 163 ? 10.617 9.133 15.711 1 98.88 163 PHE B N 1
ATOM 3990 C CA . PHE B 1 163 ? 10.031 9.836 14.57 1 98.88 163 PHE B CA 1
ATOM 3991 C C . PHE B 1 163 ? 10.164 11.344 14.742 1 98.88 163 PHE B C 1
ATOM 3993 O O . PHE B 1 163 ? 9.758 11.898 15.766 1 98.88 163 PHE B O 1
ATOM 4000 N N . VAL B 1 164 ? 10.703 12 13.75 1 98.56 164 VAL B N 1
ATOM 4001 C CA . VAL B 1 164 ? 10.867 13.445 13.75 1 98.56 164 VAL B CA 1
ATOM 4002 C C . VAL B 1 164 ? 10.484 14.016 12.383 1 98.56 164 VAL B C 1
ATOM 4004 O O . VAL B 1 164 ? 11.039 13.609 11.359 1 98.56 164 VAL B O 1
ATOM 4007 N N . ALA B 1 165 ? 9.555 14.898 12.398 1 98.69 165 ALA B N 1
ATOM 4008 C CA . ALA B 1 165 ? 9.18 15.562 11.156 1 98.69 165 ALA B CA 1
ATOM 4009 C C . ALA B 1 165 ? 9.75 16.969 11.086 1 98.69 165 ALA B C 1
ATOM 4011 O O . ALA B 1 165 ? 9.758 17.688 12.086 1 98.69 165 ALA B O 1
ATOM 4012 N N . ASN B 1 166 ? 10.227 17.359 9.961 1 98.56 166 ASN B N 1
ATOM 4013 C CA . ASN B 1 166 ? 10.773 18.703 9.75 1 98.56 166 ASN B CA 1
ATOM 4014 C C . ASN B 1 166 ? 10.562 19.156 8.312 1 98.56 166 ASN B C 1
ATOM 4016 O O . ASN B 1 166 ? 11.352 18.828 7.426 1 98.56 166 ASN B O 1
ATOM 4020 N N . PRO B 1 167 ? 9.516 20 8.023 1 98.19 167 PRO B N 1
ATOM 4021 C CA . PRO B 1 167 ? 8.594 20.656 8.961 1 98.19 167 PRO B CA 1
ATOM 4022 C C . PRO B 1 167 ? 7.617 19.672 9.609 1 98.19 167 PRO B C 1
ATOM 4024 O O . PRO B 1 167 ? 7.301 18.641 9.023 1 98.19 167 PRO B O 1
ATOM 4027 N N . ASN B 1 168 ? 7.207 20.062 10.789 1 98.5 168 ASN B N 1
ATOM 4028 C CA . ASN B 1 168 ? 6.285 19.219 11.547 1 98.5 168 ASN B CA 1
ATOM 4029 C C . ASN B 1 168 ? 4.867 19.312 10.992 1 98.5 168 ASN B C 1
ATOM 4031 O O . ASN B 1 168 ? 4.438 20.359 10.523 1 98.5 168 ASN B O 1
ATOM 4035 N N . ASN B 1 169 ? 4.145 18.297 10.938 1 97.62 169 ASN B N 1
ATOM 4036 C CA . ASN B 1 169 ? 2.705 18.188 10.727 1 97.62 169 ASN B CA 1
ATOM 4037 C C . ASN B 1 169 ? 1.98 17.766 12 1 97.62 169 ASN B C 1
ATOM 4039 O O . ASN B 1 169 ? 2.299 16.719 12.57 1 97.62 169 ASN B O 1
ATOM 4043 N N . PRO B 1 170 ? 1.161 18.594 12.453 1 97.88 170 PRO B N 1
ATOM 4044 C CA . PRO B 1 170 ? 0.322 19.547 11.734 1 97.88 170 PRO B CA 1
ATOM 4045 C C . PRO B 1 170 ? 0.701 21 12.039 1 97.88 170 PRO B C 1
ATOM 4047 O O . PRO B 1 170 ? -0.014 21.922 11.641 1 97.88 170 PRO B O 1
ATOM 4050 N N . THR B 1 171 ? 1.811 21.219 12.703 1 98.62 171 THR B N 1
ATOM 4051 C CA . THR B 1 171 ? 2.02 22.547 13.258 1 98.62 171 THR B CA 1
ATOM 4052 C C . THR B 1 171 ? 2.805 23.422 12.281 1 98.62 171 THR B C 1
ATOM 4054 O O . THR B 1 171 ? 2.818 24.641 12.414 1 98.62 171 THR B O 1
ATOM 4057 N N . GLY B 1 172 ? 3.516 22.734 11.375 1 98.31 172 GLY B N 1
ATOM 4058 C CA . GLY B 1 172 ? 4.301 23.484 10.406 1 98.31 172 GLY B CA 1
ATOM 4059 C C . GLY B 1 172 ? 5.625 23.969 10.961 1 98.31 172 GLY B C 1
ATOM 4060 O O . GLY B 1 172 ? 6.457 24.5 10.219 1 98.31 172 GLY B O 1
ATOM 4061 N N . THR B 1 173 ? 5.898 23.797 12.273 1 98.38 173 THR B N 1
ATOM 4062 C CA . THR B 1 173 ? 7.133 24.234 12.922 1 98.38 173 THR B CA 1
ATOM 4063 C C . THR B 1 173 ? 8.336 23.484 12.352 1 98.38 173 THR B C 1
ATOM 4065 O O . THR B 1 173 ? 8.18 22.484 11.656 1 98.38 173 THR B O 1
ATOM 4068 N N . TRP B 1 174 ? 9.5 24.031 12.609 1 98.06 174 TRP B N 1
ATOM 4069 C CA . TRP B 1 174 ? 10.727 23.453 12.078 1 98.06 174 TRP B CA 1
ATOM 4070 C C . TRP B 1 174 ? 11.914 23.734 13 1 98.06 174 TRP B C 1
ATOM 4072 O O . TRP B 1 174 ? 11.789 24.5 13.953 1 98.06 174 TRP B O 1
ATOM 4082 N N . PHE B 1 175 ? 12.945 23.016 12.883 1 97.69 175 PHE B N 1
ATOM 4083 C CA . PHE B 1 175 ? 14.211 23.297 13.555 1 97.69 175 PHE B CA 1
ATOM 4084 C C . PHE B 1 175 ? 15.352 23.391 12.555 1 97.69 175 PHE B C 1
ATOM 4086 O O . PHE B 1 175 ? 15.242 22.891 11.43 1 97.69 175 PHE B O 1
ATOM 4093 N N . GLY B 1 176 ? 16.438 24.062 12.922 1 97.38 176 GLY B N 1
ATOM 4094 C CA . GLY B 1 176 ? 17.547 24.344 12.023 1 97.38 176 GLY B CA 1
ATOM 4095 C C . GLY B 1 176 ? 18.609 23.266 12.023 1 97.38 176 GLY B C 1
ATOM 4096 O O . GLY B 1 176 ? 18.453 22.234 12.672 1 97.38 176 GLY B O 1
ATOM 4097 N N . ALA B 1 177 ? 19.656 23.5 11.273 1 97.5 177 ALA B N 1
ATOM 4098 C CA . ALA B 1 177 ? 20.734 22.547 11.031 1 97.5 177 ALA B CA 1
ATOM 4099 C C . ALA B 1 177 ? 21.469 22.203 12.328 1 97.5 177 ALA B C 1
ATOM 4101 O O . ALA B 1 177 ? 21.812 21.047 12.578 1 97.5 177 ALA B O 1
ATOM 4102 N N . ASP B 1 178 ? 21.703 23.188 13.133 1 97.56 178 ASP B N 1
ATOM 4103 C CA . ASP B 1 178 ? 22.438 22.969 14.375 1 97.56 178 ASP B CA 1
ATOM 4104 C C . ASP B 1 178 ? 21.672 22.047 15.312 1 97.56 178 ASP B C 1
ATOM 4106 O O . ASP B 1 178 ? 22.25 21.156 15.938 1 97.56 178 ASP B O 1
ATOM 4110 N N . ALA B 1 179 ? 20.438 22.328 15.422 1 97.88 179 ALA B N 1
ATOM 4111 C CA . ALA B 1 179 ? 19.594 21.5 16.281 1 97.88 179 ALA B CA 1
ATOM 4112 C C . ALA B 1 179 ? 19.562 20.062 15.805 1 97.88 179 ALA B C 1
ATOM 4114 O O . ALA B 1 179 ? 19.672 19.125 16.609 1 97.88 179 ALA B O 1
ATOM 4115 N N . LEU B 1 180 ? 19.438 19.859 14.508 1 98.25 180 LEU B N 1
ATOM 4116 C CA . LEU B 1 180 ? 19.406 18.5 13.945 1 98.25 180 LEU B CA 1
ATOM 4117 C C . LEU B 1 180 ? 20.734 17.797 14.172 1 98.25 180 LEU B C 1
ATOM 4119 O O . LEU B 1 180 ? 20.766 16.625 14.57 1 98.25 180 LEU B O 1
ATOM 4123 N N . GLU B 1 181 ? 21.797 18.5 13.922 1 97.94 181 GLU B N 1
ATOM 4124 C CA . GLU B 1 181 ? 23.125 17.938 14.109 1 97.94 181 GLU B CA 1
ATOM 4125 C C . GLU B 1 181 ? 23.344 17.469 15.547 1 97.94 181 GLU B C 1
ATOM 4127 O O . GLU B 1 181 ? 23.797 16.344 15.781 1 97.94 181 GLU B O 1
ATOM 4132 N N . ARG B 1 182 ? 23.016 18.312 16.453 1 98.12 182 ARG B N 1
ATOM 4133 C CA . ARG B 1 182 ? 23.188 18 17.875 1 98.12 182 ARG B CA 1
ATOM 4134 C C . ARG B 1 182 ? 22.312 16.797 18.266 1 98.12 182 ARG B C 1
ATOM 4136 O O . ARG B 1 182 ? 22.75 15.93 19.016 1 98.12 182 ARG B O 1
ATOM 4143 N N . PHE B 1 183 ? 21.156 16.766 17.859 1 98.69 183 PHE B N 1
ATOM 4144 C CA . PHE B 1 183 ? 20.219 15.68 18.156 1 98.69 183 PHE B CA 1
ATOM 4145 C C . PHE B 1 183 ? 20.75 14.352 17.641 1 98.69 183 PHE B C 1
ATOM 4147 O O . PHE B 1 183 ? 20.859 13.383 18.406 1 98.69 183 PHE B O 1
ATOM 4154 N N . LEU B 1 184 ? 21.109 14.297 16.297 1 98.75 184 LEU B N 1
ATOM 4155 C CA . LEU B 1 184 ? 21.578 13.07 15.664 1 98.75 184 LEU B CA 1
ATOM 4156 C C . LEU B 1 184 ? 22.844 12.547 16.344 1 98.75 184 LEU B C 1
ATOM 4158 O O . LEU B 1 184 ? 23.031 11.336 16.469 1 98.75 184 LEU B O 1
ATOM 4162 N N . ALA B 1 185 ? 23.656 13.477 16.812 1 98.25 185 ALA B N 1
ATOM 4163 C CA . ALA B 1 185 ? 24.938 13.102 17.438 1 98.25 185 ALA B CA 1
ATOM 4164 C C . ALA B 1 185 ? 24.703 12.422 18.781 1 98.25 185 ALA B C 1
ATOM 4166 O O . ALA B 1 185 ? 25.547 11.656 19.25 1 98.25 185 ALA B O 1
ATOM 4167 N N . GLN B 1 186 ? 23.578 12.695 19.359 1 98.56 186 GLN B N 1
ATOM 4168 C CA . GLN B 1 186 ? 23.375 12.234 20.719 1 98.56 186 GLN B CA 1
ATOM 4169 C C . GLN B 1 186 ? 22.469 11 20.766 1 98.56 186 GLN B C 1
ATOM 4171 O O . GLN B 1 186 ? 22.391 10.312 21.781 1 98.56 186 GLN B O 1
ATOM 4176 N N . VAL B 1 187 ? 21.734 10.719 19.734 1 98.69 187 VAL B N 1
ATOM 4177 C CA . VAL B 1 187 ? 20.859 9.547 19.703 1 98.69 187 VAL B CA 1
ATOM 4178 C C . VAL B 1 187 ? 21.719 8.281 19.688 1 98.69 187 VAL B C 1
ATOM 4180 O O . VAL B 1 187 ? 22.641 8.164 18.891 1 98.69 187 VAL B O 1
ATOM 4183 N N . PRO B 1 188 ? 21.391 7.301 20.516 1 98.38 188 PRO B N 1
ATOM 4184 C CA . PRO B 1 188 ? 22.141 6.039 20.484 1 98.38 188 PRO B CA 1
ATOM 4185 C C . PRO B 1 188 ? 22.141 5.387 19.109 1 98.38 188 PRO B C 1
ATOM 4187 O O . PRO B 1 188 ? 21.125 5.422 18.406 1 98.38 188 PRO B O 1
ATOM 4190 N N . ALA B 1 189 ? 23.203 4.711 18.797 1 97.12 189 ALA B N 1
ATOM 4191 C CA . ALA B 1 189 ? 23.453 4.18 17.453 1 97.12 189 ALA B CA 1
ATOM 4192 C C . ALA B 1 189 ? 22.438 3.09 17.094 1 97.12 189 ALA B C 1
ATOM 4194 O O . ALA B 1 189 ? 22.203 2.811 15.922 1 97.12 189 ALA B O 1
ATOM 4195 N N . GLU B 1 190 ? 21.828 2.496 18.078 1 97.44 190 GLU B N 1
ATOM 4196 C CA . GLU B 1 190 ? 20.922 1.379 17.844 1 97.44 190 GLU B CA 1
ATOM 4197 C C . GLU B 1 190 ? 19.5 1.868 17.609 1 97.44 190 GLU B C 1
ATOM 4199 O O . GLU B 1 190 ? 18.609 1.08 17.266 1 97.44 190 GLU B O 1
ATOM 4204 N N . VAL B 1 191 ? 19.281 3.121 17.859 1 98.75 191 VAL B N 1
ATOM 4205 C CA . VAL B 1 191 ? 17.953 3.709 17.688 1 98.75 191 VAL B CA 1
ATOM 4206 C C . VAL B 1 191 ? 17.844 4.332 16.297 1 98.75 191 VAL B C 1
ATOM 4208 O O . VAL B 1 191 ? 18.641 5.191 15.922 1 98.75 191 VAL B O 1
ATOM 4211 N N . LEU B 1 192 ? 16.891 3.867 15.508 1 98.88 192 LEU B N 1
ATOM 4212 C CA . LEU B 1 192 ? 16.656 4.418 14.18 1 98.88 192 LEU B CA 1
ATOM 4213 C C . LEU B 1 192 ? 15.945 5.766 14.266 1 98.88 192 LEU B C 1
ATOM 4215 O O . LEU B 1 192 ? 14.891 5.879 14.883 1 98.88 192 LEU B O 1
ATOM 4219 N N . VAL B 1 193 ? 16.531 6.816 13.727 1 98.94 193 VAL B N 1
ATOM 4220 C CA . VAL B 1 193 ? 15.906 8.125 13.617 1 98.94 193 VAL B CA 1
ATOM 4221 C C . VAL B 1 193 ? 15.219 8.266 12.258 1 98.94 193 VAL B C 1
ATOM 4223 O O . VAL B 1 193 ? 15.883 8.266 11.219 1 98.94 193 VAL B O 1
ATOM 4226 N N . VAL B 1 194 ? 13.945 8.359 12.258 1 98.94 194 VAL B N 1
ATOM 4227 C CA . VAL B 1 194 ? 13.18 8.609 11.039 1 98.94 194 VAL B CA 1
ATOM 4228 C C . VAL B 1 194 ? 12.922 10.109 10.891 1 98.94 194 VAL B C 1
ATOM 4230 O O . VAL B 1 194 ? 12.102 10.68 11.609 1 98.94 194 VAL B O 1
ATOM 4233 N N . LEU B 1 195 ? 13.617 10.68 10.016 1 98.94 195 LEU B N 1
ATOM 4234 C CA . LEU B 1 195 ? 13.406 12.078 9.672 1 98.94 195 LEU B CA 1
ATOM 4235 C C . LEU B 1 195 ? 12.406 12.211 8.531 1 98.94 195 LEU B C 1
ATOM 4237 O O . LEU B 1 195 ? 12.742 11.953 7.371 1 98.94 195 LEU B O 1
ATOM 4241 N N . ASP B 1 196 ? 11.195 12.586 8.883 1 98.81 196 ASP B N 1
ATOM 4242 C CA . ASP B 1 196 ? 10.086 12.75 7.949 1 98.81 196 ASP B CA 1
ATOM 4243 C C . ASP B 1 196 ? 10.125 14.125 7.285 1 98.81 196 ASP B C 1
ATOM 4245 O O . ASP B 1 196 ? 9.812 15.133 7.926 1 98.81 196 ASP B O 1
ATOM 4249 N N . GLU B 1 197 ? 10.438 14.109 6.016 1 98.69 197 GLU B N 1
ATOM 4250 C CA . GLU B 1 197 ? 10.625 15.344 5.266 1 98.69 197 GLU B CA 1
ATOM 4251 C C . GLU B 1 197 ? 9.586 15.477 4.156 1 98.69 197 GLU B C 1
ATOM 4253 O O . GLU B 1 197 ? 9.922 15.828 3.021 1 98.69 197 GLU B O 1
ATOM 4258 N N . ALA B 1 198 ? 8.32 15.242 4.504 1 98.44 198 ALA B N 1
ATOM 4259 C CA . ALA B 1 198 ? 7.223 15.266 3.539 1 98.44 198 ALA B CA 1
ATOM 4260 C C . ALA B 1 198 ? 7.098 16.641 2.881 1 98.44 198 ALA B C 1
ATOM 4262 O O . ALA B 1 198 ? 6.59 16.75 1.761 1 98.44 198 ALA B O 1
ATOM 4263 N N . TYR B 1 199 ? 7.602 17.719 3.51 1 98.44 199 TYR B N 1
ATOM 4264 C CA . TYR B 1 199 ? 7.355 19.078 3.027 1 98.44 199 TYR B CA 1
ATOM 4265 C C . TYR B 1 199 ? 8.664 19.766 2.658 1 98.44 199 TYR B C 1
ATOM 4267 O O . TYR B 1 199 ? 8.688 20.984 2.424 1 98.44 199 TYR B O 1
ATOM 4275 N N . ILE B 1 200 ? 9.727 19.016 2.564 1 97.5 200 ILE B N 1
ATOM 4276 C CA . ILE B 1 200 ? 11.07 19.562 2.43 1 97.5 200 ILE B CA 1
ATOM 4277 C C . ILE B 1 200 ? 11.195 20.312 1.103 1 97.5 200 ILE B C 1
ATOM 4279 O O . ILE B 1 200 ? 11.945 21.281 0.999 1 97.5 200 ILE B O 1
ATOM 4283 N N . GLU B 1 201 ? 10.422 19.906 0.101 1 96.5 201 GLU B N 1
ATOM 4284 C CA . GLU B 1 201 ? 10.547 20.469 -1.243 1 96.5 201 GLU B CA 1
ATOM 4285 C C . GLU B 1 201 ? 10.047 21.906 -1.294 1 96.5 201 GLU B C 1
ATOM 4287 O O . GLU B 1 201 ? 10.336 22.641 -2.244 1 96.5 201 GLU B O 1
ATOM 4292 N N . TYR B 1 202 ? 9.289 22.281 -0.329 1 96.81 202 TYR B N 1
ATOM 4293 C CA . TYR B 1 202 ? 8.773 23.656 -0.302 1 96.81 202 TYR B CA 1
ATOM 4294 C C . TYR B 1 202 ? 9.828 24.625 0.217 1 96.81 202 TYR B C 1
ATOM 4296 O O . TYR B 1 202 ? 9.695 25.844 0.061 1 96.81 202 TYR B O 1
ATOM 4304 N N . ALA B 1 203 ? 10.805 24.078 0.91 1 92 203 ALA B N 1
ATOM 4305 C CA . ALA B 1 203 ? 11.906 24.906 1.393 1 92 203 ALA B CA 1
ATOM 4306 C C . ALA B 1 203 ? 12.945 25.125 0.3 1 92 203 ALA B C 1
ATOM 4308 O O . ALA B 1 203 ? 13.148 24.266 -0.555 1 92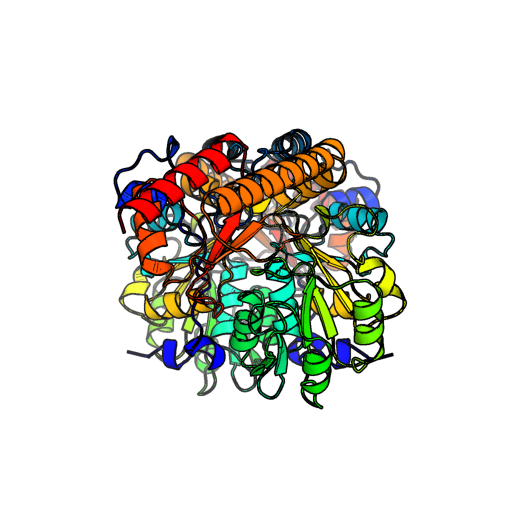 203 ALA B O 1
ATOM 4309 N N . GLU B 1 204 ? 13.523 26.266 0.333 1 87.44 204 GLU B N 1
ATOM 4310 C CA . GLU B 1 204 ? 14.594 26.578 -0.609 1 87.44 204 GLU B CA 1
ATOM 4311 C C . GLU B 1 204 ? 15.867 27 0.12 1 87.44 204 GLU B C 1
ATOM 4313 O O . GLU B 1 204 ? 15.805 27.547 1.221 1 87.44 204 GLU B O 1
ATOM 4318 N N . GLY B 1 205 ? 16.922 26.672 -0.535 1 83.12 205 GLY B N 1
ATOM 4319 C CA . GLY B 1 205 ? 18.203 27.047 0.028 1 83.12 205 GLY B CA 1
ATOM 4320 C C . GLY B 1 205 ? 18.453 26.469 1.405 1 83.12 205 GLY B C 1
ATOM 4321 O O . GLY B 1 205 ? 18.312 25.25 1.604 1 83.12 205 GLY B O 1
ATOM 4322 N N . ASP B 1 206 ? 18.828 27.266 2.311 1 85.75 206 ASP B N 1
ATOM 4323 C CA . ASP B 1 206 ? 19.203 26.812 3.646 1 85.75 206 ASP B CA 1
ATOM 4324 C C . ASP B 1 206 ? 18.094 27.125 4.66 1 85.75 206 ASP B C 1
ATOM 4326 O O . ASP B 1 206 ? 18.359 27.25 5.855 1 85.75 206 ASP B O 1
ATOM 4330 N N . GLU B 1 207 ? 16.953 27.219 4.094 1 88.38 207 GLU B N 1
ATOM 4331 C CA . GLU B 1 207 ? 15.828 27.5 4.98 1 88.38 207 GLU B CA 1
ATOM 4332 C C . GLU B 1 207 ? 15.625 26.375 5.996 1 88.38 207 GLU B C 1
ATOM 4334 O O . GLU B 1 207 ? 15.25 26.641 7.145 1 88.38 207 GLU B O 1
ATOM 4339 N N . LEU B 1 208 ? 15.805 25.141 5.523 1 95.88 208 LEU B N 1
ATOM 4340 C CA . LEU B 1 208 ? 15.727 23.953 6.355 1 95.88 208 LEU B CA 1
ATOM 4341 C C . LEU B 1 208 ? 16.938 23.047 6.125 1 95.88 208 LEU B C 1
ATOM 4343 O O . LEU B 1 208 ? 17.516 23.031 5.035 1 95.88 208 LEU B O 1
ATOM 4347 N N . PRO B 1 209 ? 17.328 22.344 7.211 1 97.25 209 PRO B N 1
ATOM 4348 C CA . PRO B 1 209 ? 18.344 21.328 6.961 1 97.25 209 PRO B CA 1
ATOM 4349 C C . PRO B 1 209 ? 17.844 20.188 6.066 1 97.25 209 PRO B C 1
ATOM 4351 O O . PRO B 1 209 ? 16.703 19.766 6.18 1 97.25 209 PRO B O 1
ATOM 4354 N N . ASP B 1 210 ? 18.703 19.781 5.172 1 96.81 210 ASP B N 1
ATOM 4355 C CA . ASP B 1 210 ? 18.422 18.625 4.328 1 96.81 210 ASP B CA 1
ATOM 4356 C C . ASP B 1 210 ? 18.938 17.344 4.977 1 96.81 210 ASP B C 1
ATOM 4358 O O . ASP B 1 210 ? 20.141 17.156 5.129 1 96.81 210 ASP B O 1
ATOM 4362 N N . GLY B 1 211 ? 18 16.469 5.273 1 97.5 211 GLY B N 1
ATOM 4363 C CA . GLY B 1 211 ? 18.375 15.227 5.934 1 97.5 211 GLY B CA 1
ATOM 4364 C C . GLY B 1 211 ? 19.406 14.43 5.164 1 97.5 211 GLY B C 1
ATOM 4365 O O . GLY B 1 211 ? 20.203 13.695 5.758 1 97.5 211 GLY B O 1
ATOM 4366 N N . LEU B 1 212 ? 19.484 14.602 3.875 1 97.12 212 LEU B N 1
ATOM 4367 C CA . LEU B 1 212 ? 20.391 13.844 3.02 1 97.12 212 LEU B CA 1
ATOM 4368 C C . LEU B 1 212 ? 21.844 14.203 3.318 1 97.12 212 LEU B C 1
ATOM 4370 O O . LEU B 1 212 ? 22.734 13.383 3.129 1 97.12 212 LEU B O 1
ATOM 4374 N N . ASP B 1 213 ? 22.047 15.359 3.859 1 96.88 213 ASP B N 1
ATOM 4375 C CA . ASP B 1 213 ? 23.406 15.82 4.164 1 96.88 213 ASP B CA 1
ATOM 4376 C C . ASP B 1 213 ? 23.984 15.07 5.359 1 96.88 213 ASP B C 1
ATOM 4378 O O . ASP B 1 213 ? 25.188 15.125 5.609 1 96.88 213 ASP B O 1
ATOM 4382 N N . TYR B 1 214 ? 23.125 14.367 6.078 1 97.75 214 TYR B N 1
ATOM 4383 C CA . TYR B 1 214 ? 23.547 13.727 7.32 1 97.75 214 TYR B CA 1
ATOM 4384 C C . TYR B 1 214 ? 23.625 12.211 7.152 1 97.75 214 TYR B C 1
ATOM 4386 O O . TYR B 1 214 ? 24.156 11.516 8.023 1 97.75 214 TYR B O 1
ATOM 4394 N N . LEU B 1 215 ? 23.141 11.648 6.07 1 96.75 215 LEU B N 1
ATOM 4395 C CA . LEU B 1 215 ? 22.938 10.219 5.887 1 96.75 215 LEU B CA 1
ATOM 4396 C C . LEU B 1 215 ? 24.266 9.469 5.988 1 96.75 215 LEU B C 1
ATOM 4398 O O . LEU B 1 215 ? 24.344 8.414 6.629 1 96.75 215 LEU B O 1
ATOM 4402 N N . ALA B 1 216 ? 25.297 9.961 5.379 1 95.38 216 ALA B N 1
ATOM 4403 C CA . ALA B 1 216 ? 26.578 9.266 5.301 1 95.38 216 ALA B CA 1
ATOM 4404 C C . ALA B 1 216 ? 27.219 9.125 6.684 1 95.38 216 ALA B C 1
ATOM 4406 O O . ALA B 1 216 ? 27.891 8.125 6.965 1 95.38 216 ALA B O 1
ATOM 4407 N N . ARG B 1 217 ? 26.953 10.07 7.566 1 96.75 217 ARG B N 1
ATOM 4408 C CA . ARG B 1 217 ? 27.594 10.102 8.875 1 96.75 217 ARG B CA 1
ATOM 4409 C C . ARG B 1 217 ? 26.734 9.398 9.922 1 96.75 217 ARG B C 1
ATOM 4411 O O . ARG B 1 217 ? 27.219 9.086 11.016 1 96.75 217 ARG B O 1
ATOM 4418 N N . HIS B 1 218 ? 25.5 9.156 9.641 1 98.06 218 HIS B N 1
ATOM 4419 C CA . HIS B 1 218 ? 24.578 8.57 10.609 1 98.06 218 HIS B CA 1
ATOM 4420 C C . HIS B 1 218 ? 23.891 7.34 10.031 1 98.06 218 HIS B C 1
ATOM 4422 O O . HIS B 1 218 ? 22.766 7.438 9.523 1 98.06 218 HIS B O 1
ATOM 4428 N N . PRO B 1 219 ? 24.469 6.141 10.219 1 97.5 219 PRO B N 1
ATOM 4429 C CA . PRO B 1 219 ? 23.875 4.918 9.672 1 97.5 219 PRO B CA 1
ATOM 4430 C C . PRO B 1 219 ? 22.5 4.617 10.25 1 97.5 219 PRO B C 1
ATOM 4432 O O . PRO B 1 219 ? 21.75 3.803 9.695 1 97.5 219 PRO B O 1
ATOM 4435 N N . ASN B 1 220 ? 22.172 5.27 11.367 1 98.56 220 ASN B N 1
ATOM 4436 C CA . ASN B 1 220 ? 20.875 5.047 11.992 1 98.56 220 ASN B CA 1
ATOM 4437 C C . ASN B 1 220 ? 19.859 6.102 11.57 1 98.56 220 ASN B C 1
ATOM 4439 O O . ASN B 1 220 ? 18.812 6.254 12.203 1 98.56 220 ASN B O 1
ATOM 4443 N N . LEU B 1 221 ? 20.141 6.855 10.523 1 98.81 221 LEU B N 1
ATOM 4444 C CA . LEU B 1 221 ? 19.219 7.859 10 1 98.81 221 LEU B CA 1
ATOM 4445 C C . LEU B 1 221 ? 18.469 7.324 8.789 1 98.81 221 LEU B C 1
ATOM 4447 O O . LEU B 1 221 ? 19.047 6.688 7.914 1 98.81 221 LEU B O 1
ATOM 4451 N N . LEU B 1 222 ? 17.188 7.496 8.766 1 98.88 222 LEU B N 1
ATOM 4452 C CA . LEU B 1 222 ? 16.312 7.27 7.625 1 98.88 222 LEU B CA 1
ATOM 4453 C C . LEU B 1 222 ? 15.547 8.539 7.266 1 98.88 222 LEU B C 1
ATOM 4455 O O . LEU B 1 222 ? 14.875 9.125 8.117 1 98.88 222 LEU B O 1
ATOM 4459 N N . VAL B 1 223 ? 15.695 9.008 6.035 1 98.88 223 VAL B N 1
ATOM 4460 C CA . VAL B 1 223 ? 14.984 10.18 5.547 1 98.88 223 VAL B CA 1
ATOM 4461 C C . VAL B 1 223 ? 13.805 9.742 4.676 1 98.88 223 VAL B C 1
ATOM 4463 O O . VAL B 1 223 ? 13.992 9.039 3.684 1 98.88 223 VAL B O 1
ATOM 4466 N N . SER B 1 224 ? 12.609 10.109 5.047 1 98.81 224 SER B N 1
ATOM 4467 C CA . SER B 1 224 ? 11.414 9.773 4.281 1 98.81 224 SER B CA 1
ATOM 4468 C C . SER B 1 224 ? 10.875 10.992 3.537 1 98.81 224 SER B C 1
ATOM 4470 O O . SER B 1 224 ? 10.766 12.078 4.109 1 98.81 224 SER B O 1
ATOM 4472 N N . ARG B 1 225 ? 10.531 10.844 2.26 1 98.75 225 ARG B N 1
ATOM 4473 C CA . ARG B 1 225 ? 9.969 11.898 1.415 1 98.75 225 ARG B CA 1
ATOM 4474 C C . ARG B 1 225 ? 8.82 11.367 0.569 1 98.75 225 ARG B C 1
ATOM 4476 O O . ARG B 1 225 ? 8.555 10.164 0.551 1 98.75 225 ARG B O 1
ATOM 4483 N N . THR B 1 226 ? 8.055 12.273 -0.065 1 98.56 226 THR B N 1
ATOM 4484 C CA . THR B 1 226 ? 6.836 11.875 -0.764 1 98.56 226 THR B CA 1
ATOM 4485 C C . THR B 1 226 ? 6.68 12.664 -2.062 1 98.56 226 THR B C 1
ATOM 4487 O O . THR B 1 226 ? 7.25 13.742 -2.213 1 98.56 226 THR B O 1
ATOM 4490 N N . PHE B 1 227 ? 5.941 12.117 -2.943 1 98.69 227 PHE B N 1
ATOM 4491 C CA . PHE B 1 227 ? 5.559 12.82 -4.16 1 98.69 227 PHE B CA 1
ATOM 4492 C C . PHE B 1 227 ? 4.152 13.391 -4.035 1 98.69 227 PHE B C 1
ATOM 4494 O O . PHE B 1 227 ? 3.639 14 -4.973 1 98.69 227 PHE B O 1
ATOM 4501 N N . SER B 1 228 ? 3.529 13.289 -2.895 1 98.12 228 SER B N 1
ATOM 4502 C CA . SER B 1 228 ? 2.115 13.594 -2.719 1 98.12 228 SER B CA 1
ATOM 4503 C C . SER B 1 228 ? 1.896 15.094 -2.512 1 98.12 228 SER B C 1
ATOM 4505 O O . SER B 1 228 ? 0.777 15.586 -2.654 1 98.12 228 SER B O 1
ATOM 4507 N N . LYS B 1 229 ? 2.971 15.812 -2.139 1 98.19 229 LYS B N 1
ATOM 4508 C CA . LYS B 1 229 ? 2.82 17.219 -1.779 1 98.19 229 LYS B CA 1
ATOM 4509 C C . LYS B 1 229 ? 3.314 18.125 -2.902 1 98.19 229 LYS B C 1
ATOM 4511 O O . LYS B 1 229 ? 2.691 18.203 -3.963 1 98.19 229 LYS B O 1
ATOM 4516 N N . ALA B 1 230 ? 4.562 18.5 -2.848 1 98 230 ALA B N 1
ATOM 4517 C CA . ALA B 1 230 ? 5.094 19.484 -3.785 1 98 230 ALA B CA 1
ATOM 4518 C C . ALA B 1 230 ? 5.051 18.953 -5.219 1 98 230 ALA B C 1
ATOM 4520 O O . ALA B 1 230 ? 4.883 19.734 -6.164 1 98 230 ALA B O 1
ATOM 4521 N N . TYR B 1 231 ? 5.133 17.641 -5.395 1 98.25 231 TYR B N 1
ATOM 4522 C CA . TYR B 1 231 ? 5.199 17.047 -6.727 1 98.25 231 TYR B CA 1
ATOM 4523 C C . TYR B 1 231 ? 3.801 16.781 -7.273 1 98.25 231 TYR B C 1
ATOM 4525 O O . TYR B 1 231 ? 3.641 16.438 -8.445 1 98.25 231 TYR B O 1
ATOM 4533 N N . GLY B 1 232 ? 2.785 16.859 -6.445 1 98.38 232 GLY B N 1
ATOM 4534 C CA . GLY B 1 232 ? 1.402 16.828 -6.895 1 98.38 232 GLY B CA 1
ATOM 4535 C C . GLY B 1 232 ? 0.951 15.453 -7.34 1 98.38 232 GLY B C 1
ATOM 4536 O O . GLY B 1 232 ? 0.198 15.32 -8.305 1 98.38 232 GLY B O 1
ATOM 4537 N N . LEU B 1 233 ? 1.378 14.422 -6.688 1 98.62 233 LEU B N 1
ATOM 4538 C CA . LEU B 1 233 ? 0.993 13.078 -7.102 1 98.62 233 LEU B CA 1
ATOM 4539 C C . LEU B 1 233 ? 0.257 12.352 -5.977 1 98.62 233 LEU B C 1
ATOM 4541 O O . LEU B 1 233 ? 0.406 11.141 -5.812 1 98.62 233 LEU B O 1
ATOM 4545 N N . ALA B 1 234 ? -0.527 13.07 -5.18 1 98.25 234 ALA B N 1
ATOM 4546 C CA . ALA B 1 234 ? -1.224 12.477 -4.039 1 98.25 234 ALA B CA 1
ATOM 4547 C C . ALA B 1 234 ? -2.113 11.32 -4.477 1 98.25 234 ALA B C 1
ATOM 4549 O O . ALA B 1 234 ? -2.213 10.305 -3.781 1 98.25 234 ALA B O 1
ATOM 4550 N N . SER B 1 235 ? -2.709 11.391 -5.641 1 98 235 SER B N 1
ATOM 4551 C CA . SER B 1 235 ? -3.66 10.398 -6.137 1 98 235 SER B CA 1
ATOM 4552 C C . SER B 1 235 ? -2.988 9.055 -6.359 1 98 235 SER B C 1
ATOM 4554 O O . SER B 1 235 ? -3.648 8.008 -6.324 1 98 235 SER B O 1
ATOM 4556 N N . LEU B 1 236 ? -1.712 9.039 -6.613 1 98.69 236 LEU B N 1
ATOM 4557 C CA . LEU B 1 236 ? -1.051 7.848 -7.137 1 98.69 236 LEU B CA 1
ATOM 4558 C C . LEU B 1 236 ? -0.365 7.07 -6.02 1 98.69 236 LEU B C 1
ATOM 4560 O O . LEU B 1 236 ? -0.035 5.891 -6.188 1 98.69 236 LEU B O 1
ATOM 4564 N N . ARG B 1 237 ? -0.089 7.73 -4.906 1 98.25 237 ARG B N 1
ATOM 4565 C CA . ARG B 1 237 ? 0.476 7.098 -3.721 1 98.25 237 ARG B CA 1
ATOM 4566 C C . ARG B 1 237 ? 1.887 6.586 -3.992 1 98.25 237 ARG B C 1
ATOM 4568 O O . ARG B 1 237 ? 2.104 5.379 -4.109 1 98.25 237 ARG B O 1
ATOM 4575 N N . VAL B 1 238 ? 2.859 7.461 -3.961 1 98.75 238 VAL B N 1
ATOM 4576 C CA . VAL B 1 238 ? 4.258 7.074 -4.129 1 98.75 238 VAL B CA 1
ATOM 4577 C C . VAL B 1 238 ? 5.148 7.965 -3.268 1 98.75 238 VAL B C 1
ATOM 4579 O O . VAL B 1 238 ? 4.961 9.188 -3.225 1 98.75 238 VAL B O 1
ATOM 4582 N N . GLY B 1 239 ? 5.961 7.379 -2.492 1 98.69 239 GLY B N 1
ATOM 4583 C CA . GLY B 1 239 ? 7.004 7.98 -1.674 1 98.69 239 GLY B CA 1
ATOM 4584 C C . GLY B 1 239 ? 8.258 7.137 -1.593 1 98.69 239 GLY B C 1
ATOM 4585 O O . GLY B 1 239 ? 8.375 6.121 -2.283 1 98.69 239 GLY B O 1
ATOM 4586 N N . TYR B 1 240 ? 9.227 7.625 -0.816 1 98.81 240 TYR B N 1
ATOM 4587 C CA . TYR B 1 240 ? 10.469 6.867 -0.732 1 98.81 240 TYR B CA 1
ATOM 4588 C C . TYR B 1 240 ? 11.227 7.195 0.552 1 98.81 240 TYR B C 1
ATOM 4590 O O . TYR B 1 240 ? 10.93 8.195 1.215 1 98.81 240 TYR B O 1
ATOM 4598 N N . ALA B 1 241 ? 12.094 6.363 0.9 1 98.81 241 ALA B N 1
ATOM 4599 C CA . ALA B 1 241 ? 13.039 6.578 1.996 1 98.81 241 ALA B CA 1
ATOM 4600 C C . ALA B 1 241 ? 14.477 6.367 1.532 1 98.81 241 ALA B C 1
ATOM 4602 O O . ALA B 1 241 ? 14.734 5.57 0.629 1 98.81 241 ALA B O 1
ATOM 4603 N N . LEU B 1 242 ? 15.344 7.09 2.076 1 98.81 242 LEU B N 1
ATOM 4604 C CA . LEU B 1 242 ? 16.797 6.93 1.939 1 98.81 242 LEU B CA 1
ATOM 4605 C C . LEU B 1 242 ? 17.438 6.613 3.287 1 98.81 242 LEU B C 1
ATOM 4607 O O . LEU B 1 242 ? 17.172 7.301 4.277 1 98.81 242 LEU B O 1
ATOM 4611 N N . SER B 1 243 ? 18.203 5.574 3.348 1 98.81 243 SER B N 1
ATOM 4612 C CA . SER B 1 243 ? 18.859 5.098 4.566 1 98.81 243 SER B CA 1
ATOM 4613 C C . SER B 1 243 ? 20.125 4.328 4.254 1 98.81 243 SER B C 1
ATOM 4615 O O . SER B 1 243 ? 20.578 4.289 3.102 1 98.81 243 SER B O 1
ATOM 4617 N N . SER B 1 244 ? 20.766 3.814 5.344 1 98.31 244 SER B N 1
ATOM 4618 C CA . SER B 1 244 ? 21.844 2.867 5.098 1 98.31 244 SER B CA 1
ATOM 4619 C C . SER B 1 244 ? 21.344 1.646 4.332 1 98.31 244 SER B C 1
ATOM 4621 O O . SER B 1 244 ? 20.156 1.339 4.352 1 98.31 244 SER B O 1
ATOM 4623 N N . LYS B 1 245 ? 22.281 0.994 3.615 1 97.88 245 LYS B N 1
ATOM 4624 C CA . LYS B 1 245 ? 21.938 -0.208 2.863 1 97.88 245 LYS B CA 1
ATOM 4625 C C . LYS B 1 245 ? 21.328 -1.271 3.775 1 97.88 245 LYS B C 1
ATOM 4627 O O . LYS B 1 245 ? 20.422 -1.994 3.375 1 97.88 245 LYS B O 1
ATOM 4632 N N . ALA B 1 246 ? 21.812 -1.357 4.977 1 97.62 246 ALA B N 1
ATOM 4633 C CA . ALA B 1 246 ? 21.344 -2.355 5.934 1 97.62 246 ALA B CA 1
ATOM 4634 C C . ALA B 1 246 ? 19.875 -2.117 6.293 1 97.62 246 ALA B C 1
ATOM 4636 O O . ALA B 1 246 ? 19.078 -3.053 6.309 1 97.62 246 ALA B O 1
ATOM 4637 N N . VAL B 1 247 ? 19.562 -0.882 6.594 1 98.5 247 VAL B N 1
ATOM 4638 C CA . VAL B 1 247 ? 18.188 -0.535 6.945 1 98.5 247 VAL B CA 1
ATOM 4639 C C . VAL B 1 247 ? 17.266 -0.746 5.734 1 98.5 247 VAL B C 1
ATOM 4641 O O . VAL B 1 247 ? 16.188 -1.308 5.863 1 98.5 247 VAL B O 1
ATOM 4644 N N . ALA B 1 248 ? 17.719 -0.3 4.574 1 98.19 248 ALA B N 1
ATOM 4645 C CA . ALA B 1 248 ? 16.938 -0.478 3.357 1 98.19 248 ALA B CA 1
ATOM 4646 C C . ALA B 1 248 ? 16.672 -1.957 3.086 1 98.19 248 ALA B C 1
ATOM 4648 O O . ALA B 1 248 ? 15.578 -2.334 2.676 1 98.19 248 ALA B O 1
ATOM 4649 N N . ASP B 1 249 ? 17.656 -2.766 3.279 1 97.06 249 ASP B N 1
ATOM 4650 C CA . ASP B 1 249 ? 17.516 -4.203 3.082 1 97.06 249 ASP B CA 1
ATOM 4651 C C . ASP B 1 249 ? 16.406 -4.766 3.98 1 97.06 249 ASP B C 1
ATOM 4653 O O . ASP B 1 249 ? 15.562 -5.535 3.525 1 97.06 249 ASP B O 1
ATOM 4657 N N . VAL B 1 250 ? 16.406 -4.363 5.227 1 97.75 250 VAL B N 1
ATOM 4658 C CA . VAL B 1 250 ? 15.406 -4.824 6.191 1 97.75 250 VAL B CA 1
ATOM 4659 C C . VAL B 1 250 ? 14.016 -4.375 5.746 1 97.75 250 VAL B C 1
ATOM 4661 O O . VAL B 1 250 ? 13.07 -5.168 5.75 1 97.75 250 VAL B O 1
ATOM 4664 N N . LEU B 1 251 ? 13.945 -3.111 5.328 1 98.06 251 LEU B N 1
ATOM 4665 C CA . LEU B 1 251 ? 12.641 -2.59 4.926 1 98.06 251 LEU B CA 1
ATOM 4666 C C . LEU B 1 251 ? 12.133 -3.309 3.68 1 98.06 251 LEU B C 1
ATOM 4668 O O . LEU B 1 251 ? 10.93 -3.561 3.553 1 98.06 251 LEU B O 1
ATOM 4672 N N . ASN B 1 252 ? 12.992 -3.668 2.814 1 95.62 252 ASN B N 1
ATOM 4673 C CA . ASN B 1 252 ? 12.602 -4.344 1.582 1 95.62 252 ASN B CA 1
ATOM 4674 C C . ASN B 1 252 ? 12.188 -5.789 1.841 1 95.62 252 ASN B C 1
ATOM 4676 O O . ASN B 1 252 ? 11.469 -6.391 1.038 1 95.62 252 ASN B O 1
ATOM 4680 N N . ARG B 1 253 ? 12.625 -6.363 2.93 1 94.12 253 ARG B N 1
ATOM 4681 C CA . ARG B 1 253 ? 12.156 -7.691 3.326 1 94.12 253 ARG B CA 1
ATOM 4682 C C . ARG B 1 253 ? 10.695 -7.652 3.758 1 94.12 253 ARG B C 1
ATOM 4684 O O . ARG B 1 253 ? 9.938 -8.578 3.473 1 94.12 253 ARG B O 1
ATOM 4691 N N . VAL B 1 254 ? 10.32 -6.551 4.352 1 93.44 254 VAL B N 1
ATOM 4692 C CA . VAL B 1 254 ? 8.977 -6.391 4.887 1 93.44 254 VAL B CA 1
ATOM 4693 C C . VAL B 1 254 ? 8.047 -5.879 3.793 1 93.44 254 VAL B C 1
ATOM 4695 O O . VAL B 1 254 ? 6.859 -6.23 3.762 1 93.44 254 VAL B O 1
ATOM 4698 N N . ARG B 1 255 ? 8.586 -5.105 2.93 1 94.69 255 ARG B N 1
ATOM 4699 C CA . ARG B 1 255 ? 7.832 -4.441 1.87 1 94.69 255 ARG B CA 1
ATOM 4700 C C . ARG B 1 255 ? 7.18 -5.461 0.943 1 94.69 255 ARG B C 1
ATOM 4702 O O . ARG B 1 255 ? 7.805 -6.453 0.562 1 94.69 255 ARG B O 1
ATOM 4709 N N . GLN B 1 256 ? 5.875 -5.258 0.652 1 92.06 256 GLN B N 1
ATOM 4710 C CA . GLN B 1 256 ? 5.18 -6.117 -0.297 1 92.06 256 GLN B CA 1
ATOM 4711 C C . GLN B 1 256 ? 5.711 -5.922 -1.713 1 92.06 256 GLN B C 1
ATOM 4713 O O . GLN B 1 256 ? 6.066 -4.809 -2.1 1 92.06 256 GLN B O 1
ATOM 4718 N N . PRO B 1 257 ? 5.578 -7.074 -2.436 1 87.88 257 PRO B N 1
ATOM 4719 C CA . PRO B 1 257 ? 5.895 -6.902 -3.854 1 87.88 257 PRO B CA 1
ATOM 4720 C C . PRO B 1 257 ? 4.895 -6.008 -4.578 1 87.88 257 PRO B C 1
ATOM 4722 O O . PRO B 1 257 ? 3.699 -6.043 -4.281 1 87.88 257 PRO B O 1
ATOM 4725 N N . PHE B 1 258 ? 5.266 -5.129 -5.367 1 94.12 258 PHE B N 1
ATOM 4726 C CA . PHE B 1 258 ? 4.418 -4.305 -6.227 1 94.12 258 PHE B CA 1
ATOM 4727 C C . PHE B 1 258 ? 3.648 -3.281 -5.398 1 94.12 258 PHE B C 1
ATOM 4729 O O . PHE B 1 258 ? 2.49 -2.98 -5.699 1 94.12 258 PHE B O 1
ATOM 4736 N N . ASN B 1 259 ? 4.219 -2.881 -4.27 1 96.75 259 ASN B N 1
ATOM 4737 C CA . ASN B 1 259 ? 3.482 -1.962 -3.408 1 96.75 259 ASN B CA 1
ATOM 4738 C C . ASN B 1 259 ? 3.266 -0.61 -4.086 1 96.75 259 ASN B C 1
ATOM 4740 O O . ASN B 1 259 ? 2.391 0.157 -3.682 1 96.75 259 ASN B O 1
ATOM 4744 N N . VAL B 1 260 ? 4.082 -0.282 -5.094 1 98.31 260 VAL B N 1
ATOM 4745 C CA . VAL B 1 260 ? 3.896 0.95 -5.852 1 98.31 260 VAL B CA 1
ATOM 4746 C C . VAL B 1 260 ? 3.41 0.622 -7.258 1 98.31 260 VAL B C 1
ATOM 4748 O O . VAL B 1 260 ? 4.027 -0.179 -7.965 1 98.31 260 VAL B O 1
ATOM 4751 N N . ASN B 1 261 ? 2.324 1.199 -7.672 1 98.44 261 ASN B N 1
ATOM 4752 C CA . ASN B 1 261 ? 1.71 0.872 -8.953 1 98.44 261 ASN B CA 1
ATOM 4753 C C . ASN B 1 261 ? 2.508 1.446 -10.125 1 98.44 261 ASN B C 1
ATOM 4755 O O . ASN B 1 261 ? 3.334 2.34 -9.938 1 98.44 261 ASN B O 1
ATOM 4759 N N . SER B 1 262 ? 2.26 0.955 -11.305 1 98.12 262 SER B N 1
ATOM 4760 C CA . SER B 1 262 ? 3.057 1.278 -12.484 1 98.12 262 SER B CA 1
ATOM 4761 C C . SER B 1 262 ? 2.912 2.748 -12.867 1 98.12 262 SER B C 1
ATOM 4763 O O . SER B 1 262 ? 3.881 3.385 -13.289 1 98.12 262 SER B O 1
ATOM 4765 N N . LEU B 1 263 ? 1.696 3.273 -12.766 1 98.75 263 LEU B N 1
ATOM 4766 C CA . LEU B 1 263 ? 1.466 4.66 -13.164 1 98.75 263 LEU B CA 1
ATOM 4767 C C . LEU B 1 263 ? 2.158 5.621 -12.203 1 98.75 263 LEU B C 1
ATOM 4769 O O . LEU B 1 263 ? 2.656 6.668 -12.617 1 98.75 263 LEU B O 1
ATOM 4773 N N . ALA B 1 264 ? 2.174 5.262 -10.93 1 98.81 264 ALA B N 1
ATOM 4774 C CA . ALA B 1 264 ? 2.9 6.047 -9.938 1 98.81 264 ALA B CA 1
ATOM 4775 C C . ALA B 1 264 ? 4.395 6.07 -10.242 1 98.81 264 ALA B C 1
ATOM 4777 O O . ALA B 1 264 ? 5.035 7.125 -10.164 1 98.81 264 ALA B O 1
ATOM 4778 N N . LEU B 1 265 ? 4.961 4.887 -10.547 1 98.56 265 LEU B N 1
ATOM 4779 C CA . LEU B 1 265 ? 6.379 4.805 -10.875 1 98.56 265 LEU B CA 1
ATOM 4780 C C . LEU B 1 265 ? 6.719 5.703 -12.055 1 98.56 265 LEU B C 1
ATOM 4782 O O . LEU B 1 265 ? 7.676 6.48 -12 1 98.56 265 LEU B O 1
ATOM 4786 N N . ALA B 1 266 ? 5.926 5.645 -13.109 1 98.56 266 ALA B N 1
ATOM 4787 C CA . ALA B 1 266 ? 6.156 6.438 -14.312 1 98.56 266 ALA B CA 1
ATOM 4788 C C . ALA B 1 266 ? 6.012 7.93 -14.023 1 98.56 266 ALA B C 1
ATOM 4790 O O . ALA B 1 266 ? 6.855 8.734 -14.422 1 98.56 266 ALA B O 1
ATOM 4791 N N . ALA B 1 267 ? 4.973 8.266 -13.344 1 98.81 267 ALA B N 1
ATOM 4792 C CA . ALA B 1 267 ? 4.691 9.664 -13.039 1 98.81 267 ALA B CA 1
ATOM 4793 C C . ALA B 1 267 ? 5.777 10.258 -12.141 1 98.81 267 ALA B C 1
ATOM 4795 O O . ALA B 1 267 ? 6.18 11.406 -12.328 1 98.81 267 ALA B O 1
ATOM 4796 N N . ALA B 1 268 ? 6.184 9.5 -11.141 1 98.81 268 ALA B N 1
ATOM 4797 C CA . ALA B 1 268 ? 7.215 9.969 -10.227 1 98.81 268 ALA B CA 1
ATOM 4798 C C . ALA B 1 268 ? 8.523 10.25 -10.961 1 98.81 268 ALA B C 1
ATOM 4800 O O . ALA B 1 268 ? 9.188 11.258 -10.703 1 98.81 268 ALA B O 1
ATOM 4801 N N . CYS B 1 269 ? 8.898 9.375 -11.883 1 98.62 269 CYS B N 1
ATOM 4802 C CA . CYS B 1 269 ? 10.086 9.602 -12.695 1 98.62 269 CYS B CA 1
ATOM 4803 C C . CYS B 1 269 ? 9.984 10.922 -13.445 1 98.62 269 CYS B C 1
ATOM 4805 O O . CYS B 1 269 ? 10.93 11.711 -13.453 1 98.62 269 CYS B O 1
ATOM 4807 N N . ALA B 1 270 ? 8.844 11.164 -14.055 1 98.62 270 ALA B N 1
ATOM 4808 C CA . ALA B 1 270 ? 8.625 12.391 -14.828 1 98.62 270 ALA B CA 1
ATOM 4809 C C . ALA B 1 270 ? 8.609 13.617 -13.922 1 98.62 270 ALA B C 1
ATOM 4811 O O . ALA B 1 270 ? 9.133 14.672 -14.289 1 98.62 270 ALA B O 1
ATOM 4812 N N . ALA B 1 271 ? 8.008 13.477 -12.781 1 98.12 271 ALA B N 1
ATOM 4813 C CA . ALA B 1 271 ? 7.883 14.586 -11.836 1 98.12 271 ALA B CA 1
ATOM 4814 C C . ALA B 1 271 ? 9.258 15.062 -11.367 1 98.12 271 ALA B C 1
ATOM 4816 O O . ALA B 1 271 ? 9.477 16.266 -11.18 1 98.12 271 ALA B O 1
ATOM 4817 N N . LEU B 1 272 ? 10.172 14.125 -11.172 1 97.44 272 LEU B N 1
ATOM 4818 C CA . LEU B 1 272 ? 11.523 14.461 -10.719 1 97.44 272 LEU B CA 1
ATOM 4819 C C . LEU B 1 272 ? 12.227 15.367 -11.727 1 97.44 272 LEU B C 1
ATOM 4821 O O . LEU B 1 272 ? 13.094 16.156 -11.352 1 97.44 272 LEU B O 1
ATOM 4825 N N . ASP B 1 273 ? 11.812 15.305 -12.953 1 96.81 273 ASP B N 1
ATOM 4826 C CA . ASP B 1 273 ? 12.461 16.078 -14.016 1 96.81 273 ASP B CA 1
ATOM 4827 C C . ASP B 1 273 ? 11.719 17.391 -14.273 1 96.81 273 ASP B C 1
ATOM 4829 O O . ASP B 1 273 ? 12.188 18.234 -15.039 1 96.81 273 ASP B O 1
ATOM 4833 N N . ASP B 1 274 ? 10.609 17.609 -13.672 1 97.81 274 ASP B N 1
ATOM 4834 C CA . ASP B 1 274 ? 9.812 18.797 -13.93 1 97.81 274 ASP B CA 1
ATOM 4835 C C . ASP B 1 274 ? 10.164 19.906 -12.938 1 97.81 274 ASP B C 1
ATOM 4837 O O . ASP B 1 274 ? 9.344 20.266 -12.086 1 97.81 274 ASP B O 1
ATOM 4841 N N . HIS B 1 275 ? 11.266 20.531 -13.148 1 96.56 275 HIS B N 1
ATOM 4842 C CA . HIS B 1 275 ? 11.773 21.547 -12.242 1 96.56 275 HIS B CA 1
ATOM 4843 C C . HIS B 1 275 ? 10.891 22.797 -12.266 1 96.56 275 HIS B C 1
ATOM 4845 O O . HIS B 1 275 ? 10.758 23.484 -11.25 1 96.56 275 HIS B O 1
ATOM 4851 N N . ASP B 1 276 ? 10.312 23.047 -13.375 1 97.88 276 ASP B N 1
ATOM 4852 C CA . ASP B 1 276 ? 9.43 24.203 -13.492 1 97.88 276 ASP B CA 1
ATOM 4853 C C . ASP B 1 276 ? 8.188 24.047 -12.617 1 97.88 276 ASP B C 1
ATOM 4855 O O . ASP B 1 276 ? 7.766 24.984 -11.953 1 97.88 276 ASP B O 1
ATOM 4859 N N . TYR B 1 277 ? 7.645 22.875 -12.656 1 98.12 277 TYR B N 1
ATOM 4860 C CA . TYR B 1 277 ? 6.469 22.594 -11.844 1 98.12 277 TYR B CA 1
ATOM 4861 C C . TYR B 1 277 ? 6.773 22.781 -10.359 1 98.12 277 TYR B C 1
ATOM 4863 O O . TYR B 1 277 ? 5.988 23.375 -9.625 1 98.12 277 TYR B O 1
ATOM 4871 N N . LEU B 1 278 ? 7.875 22.297 -9.922 1 97 278 LEU B N 1
ATOM 4872 C CA . LEU B 1 278 ? 8.266 22.406 -8.523 1 97 278 LEU B CA 1
ATOM 4873 C C . LEU B 1 278 ? 8.484 23.859 -8.125 1 97 278 LEU B C 1
ATOM 4875 O O . LEU B 1 278 ? 8.055 24.281 -7.051 1 97 278 LEU B O 1
ATOM 4879 N N . ALA B 1 279 ? 9.141 24.594 -8.969 1 97.25 279 ALA B N 1
ATOM 4880 C CA . ALA B 1 279 ? 9.391 26 -8.703 1 97.25 279 ALA B CA 1
ATOM 4881 C C . ALA B 1 279 ? 8.078 26.781 -8.594 1 97.25 279 ALA B C 1
ATOM 4883 O O . ALA B 1 279 ? 7.926 27.641 -7.727 1 97.25 279 ALA B O 1
ATOM 4884 N N . GLN B 1 280 ? 7.176 26.453 -9.5 1 98 280 GLN B N 1
ATOM 4885 C CA . GLN B 1 280 ? 5.871 27.109 -9.469 1 98 280 GLN B CA 1
ATOM 4886 C C . GLN B 1 280 ? 5.113 26.75 -8.195 1 98 280 GLN B C 1
ATOM 4888 O O . GLN B 1 280 ? 4.445 27.609 -7.609 1 98 280 GLN B O 1
ATOM 4893 N N . SER B 1 281 ? 5.191 25.5 -7.824 1 97.88 281 SER B N 1
ATOM 4894 C CA . SER B 1 281 ? 4.547 25.062 -6.586 1 97.88 281 SER B CA 1
ATOM 4895 C C . SER B 1 281 ? 5.066 25.844 -5.387 1 97.88 281 SER B C 1
ATOM 4897 O O . SER B 1 281 ? 4.289 26.25 -4.523 1 97.88 281 SER B O 1
ATOM 4899 N N . ARG B 1 282 ? 6.355 26.094 -5.309 1 97.19 282 ARG B N 1
ATOM 4900 C CA . ARG B 1 282 ? 6.969 26.844 -4.211 1 97.19 282 ARG B CA 1
ATOM 4901 C C . ARG B 1 282 ? 6.504 28.297 -4.207 1 97.19 282 ARG B C 1
ATOM 4903 O O . ARG B 1 282 ? 6.156 28.844 -3.156 1 97.19 282 ARG B O 1
ATOM 4910 N N . ARG B 1 283 ? 6.527 28.875 -5.371 1 97.69 283 ARG B N 1
ATOM 4911 C CA . ARG B 1 283 ? 6.117 30.266 -5.48 1 97.69 283 ARG B CA 1
ATOM 4912 C C . ARG B 1 283 ? 4.664 30.453 -5.047 1 97.69 283 ARG B C 1
ATOM 4914 O O . ARG B 1 283 ? 4.344 31.375 -4.312 1 97.69 283 ARG B O 1
ATOM 4921 N N . LEU B 1 284 ? 3.859 29.547 -5.566 1 98.19 284 LEU B N 1
ATOM 4922 C CA . LEU B 1 284 ? 2.447 29.594 -5.203 1 98.19 284 LEU B CA 1
ATOM 4923 C C . LEU B 1 284 ? 2.264 29.406 -3.701 1 98.19 284 LEU B C 1
ATOM 4925 O O . LEU B 1 284 ? 1.44 30.094 -3.086 1 98.19 284 LEU B O 1
ATOM 4929 N N . ASN B 1 285 ? 3.004 28.5 -3.166 1 98.31 285 ASN B N 1
ATOM 4930 C CA . ASN B 1 285 ? 2.934 28.25 -1.729 1 98.31 285 ASN B CA 1
ATOM 4931 C C . ASN B 1 285 ? 3.354 29.484 -0.925 1 98.31 285 ASN B C 1
ATOM 4933 O O . ASN B 1 285 ? 2.703 29.828 0.061 1 98.31 285 ASN B O 1
ATOM 4937 N N . ASP B 1 286 ? 4.406 30.141 -1.321 1 97.75 286 ASP B N 1
ATOM 4938 C CA . ASP B 1 286 ? 4.91 31.312 -0.623 1 97.75 286 ASP B CA 1
ATOM 4939 C C . ASP B 1 286 ? 3.896 32.469 -0.66 1 97.75 286 ASP B C 1
ATOM 4941 O O . ASP B 1 286 ? 3.627 33.094 0.363 1 97.75 286 ASP B O 1
ATOM 4945 N N . SER B 1 287 ? 3.379 32.688 -1.82 1 98.56 287 SER B N 1
ATOM 4946 C CA . SER B 1 287 ? 2.4 33.781 -1.96 1 98.56 287 SER B CA 1
ATOM 4947 C C . SER B 1 287 ? 1.117 33.469 -1.199 1 98.56 287 SER B C 1
ATOM 4949 O O . SER B 1 287 ? 0.505 34.344 -0.603 1 98.56 287 SER B O 1
ATOM 4951 N N . GLY B 1 288 ? 0.667 32.188 -1.313 1 98.81 288 GLY B N 1
ATOM 4952 C CA . GLY B 1 288 ? -0.517 31.766 -0.579 1 98.81 288 GLY B CA 1
ATOM 4953 C C . GLY B 1 288 ? -0.35 31.859 0.926 1 98.81 288 GLY B C 1
ATOM 4954 O O . GLY B 1 288 ? -1.285 32.25 1.637 1 98.81 288 GLY B O 1
ATOM 4955 N N . MET B 1 289 ? 0.854 31.531 1.436 1 98.69 289 MET B N 1
ATOM 4956 C CA . MET B 1 289 ? 1.153 31.672 2.857 1 98.69 289 MET B CA 1
ATOM 4957 C C . MET B 1 289 ? 1.016 33.125 3.301 1 98.69 289 MET B C 1
ATOM 4959 O O . MET B 1 289 ? 0.378 33.406 4.316 1 98.69 289 MET B O 1
ATOM 4963 N N . ALA B 1 290 ? 1.606 33.938 2.527 1 98.75 290 ALA B N 1
ATOM 4964 C CA . ALA B 1 290 ? 1.52 35.375 2.828 1 98.75 290 ALA B CA 1
ATOM 4965 C C . ALA B 1 290 ? 0.069 35.844 2.822 1 98.75 290 ALA B C 1
ATOM 4967 O O . ALA B 1 290 ? -0.336 36.656 3.68 1 98.75 290 ALA B O 1
ATOM 4968 N N . GLN B 1 291 ? -0.688 35.375 1.857 1 98.88 291 GLN B N 1
ATOM 4969 C CA . GLN B 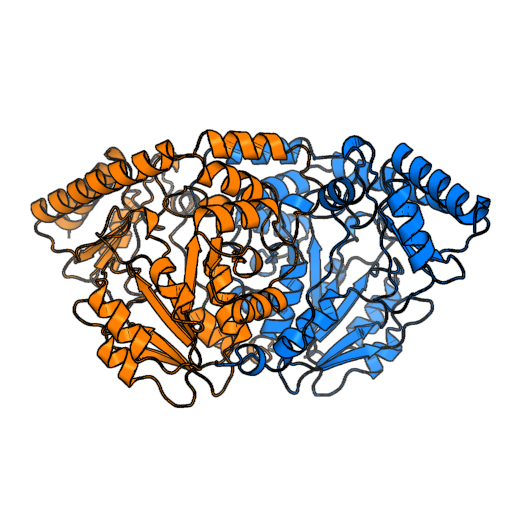1 291 ? -2.098 35.75 1.74 1 98.88 291 GLN B CA 1
ATOM 4970 C C . GLN B 1 291 ? -2.877 35.312 2.982 1 98.88 291 GLN B C 1
ATOM 4972 O O . GLN B 1 291 ? -3.67 36.094 3.518 1 98.88 291 GLN B O 1
ATOM 4977 N N . LEU B 1 292 ? -2.688 34.125 3.416 1 98.88 292 LEU B N 1
ATOM 4978 C CA . LEU B 1 292 ? -3.398 33.625 4.586 1 98.88 292 LEU B CA 1
ATOM 4979 C C . LEU B 1 292 ? -2.955 34.344 5.848 1 98.88 292 LEU B C 1
ATOM 4981 O O . LEU B 1 292 ? -3.781 34.688 6.695 1 98.88 292 LEU B O 1
ATOM 4985 N N . GLU B 1 293 ? -1.646 34.594 6.016 1 98.88 293 GLU B N 1
ATOM 4986 C CA . GLU B 1 293 ? -1.145 35.344 7.168 1 98.88 293 GLU B CA 1
ATOM 4987 C C . GLU B 1 293 ? -1.747 36.719 7.227 1 98.88 293 GLU B C 1
ATOM 4989 O O . GLU B 1 293 ? -2.182 37.188 8.289 1 98.88 293 GLU B O 1
ATOM 4994 N N . ASP B 1 294 ? -1.735 37.375 6.09 1 98.81 294 ASP B N 1
ATOM 4995 C CA . ASP B 1 294 ? -2.338 38.719 6.02 1 98.81 294 ASP B CA 1
ATOM 4996 C C . ASP B 1 294 ? -3.818 38.656 6.383 1 98.81 294 ASP B C 1
ATOM 4998 O O . ASP B 1 294 ? -4.32 39.562 7.086 1 98.81 294 ASP B O 1
ATOM 5002 N N . GLY B 1 295 ? -4.527 37.688 5.848 1 98.81 295 GLY B N 1
ATOM 5003 C CA . GLY B 1 295 ? -5.934 37.531 6.168 1 98.81 295 GLY B CA 1
ATOM 5004 C C . GLY B 1 295 ? -6.184 37.281 7.645 1 98.81 295 GLY B C 1
ATOM 5005 O O . GLY B 1 295 ? -7.117 37.844 8.219 1 98.81 295 GLY B O 1
ATOM 5006 N N . PHE B 1 296 ? -5.41 36.406 8.266 1 98.81 296 PHE B N 1
ATOM 5007 C CA . PHE B 1 296 ? -5.547 36.156 9.695 1 98.81 296 PHE B CA 1
ATOM 5008 C C . PHE B 1 296 ? -5.289 37.438 10.5 1 98.81 296 PHE B C 1
ATOM 5010 O O . PHE B 1 296 ? -5.984 37.688 11.484 1 98.81 296 PHE B O 1
ATOM 5017 N N . HIS B 1 297 ? -4.25 38.125 10.078 1 98.62 297 HIS B N 1
ATOM 5018 C CA . HIS B 1 297 ? -3.963 39.406 10.727 1 98.62 297 HIS B CA 1
ATOM 5019 C C . HIS B 1 297 ? -5.164 40.344 10.656 1 98.62 297 HIS B C 1
ATOM 5021 O O . HIS B 1 297 ? -5.539 40.969 11.664 1 98.62 297 HIS B O 1
ATOM 5027 N N . ALA B 1 298 ? -5.75 40.438 9.539 1 98.44 298 ALA B N 1
ATOM 5028 C CA . ALA B 1 298 ? -6.906 41.312 9.328 1 98.44 298 ALA B CA 1
ATOM 5029 C C . ALA B 1 298 ? -8.086 40.875 10.195 1 98.44 298 ALA B C 1
ATOM 5031 O O . ALA B 1 298 ? -8.883 41.719 10.633 1 98.44 298 ALA B O 1
ATOM 5032 N N . LEU B 1 299 ? -8.188 39.594 10.438 1 98.06 299 LEU B N 1
ATOM 5033 C CA . LEU B 1 299 ? -9.289 39.062 11.227 1 98.06 299 LEU B CA 1
ATOM 5034 C C . LEU B 1 299 ? -8.953 39.062 12.711 1 98.06 299 LEU B C 1
ATOM 5036 O O . LEU B 1 299 ? -9.766 38.656 13.539 1 98.06 299 LEU B O 1
ATOM 5040 N N . GLY B 1 300 ? -7.695 39.469 13.047 1 98.06 300 GLY B N 1
ATOM 5041 C CA . GLY B 1 300 ? -7.27 39.531 14.438 1 98.06 300 GLY B CA 1
ATOM 5042 C C . GLY B 1 300 ? -6.949 38.188 15.031 1 98.06 300 GLY B C 1
ATOM 5043 O O . GLY B 1 300 ? -7.137 37.969 16.234 1 98.06 300 GLY B O 1
ATOM 5044 N N . LEU B 1 301 ? -6.566 37.281 14.211 1 98.62 301 LEU B N 1
ATOM 5045 C CA . LEU B 1 301 ? -6.277 35.938 14.672 1 98.62 301 LEU B CA 1
ATOM 5046 C C . LEU B 1 301 ? -4.773 35.688 14.758 1 98.62 301 LEU B C 1
ATOM 5048 O O . LEU B 1 301 ? -4 36.312 14.031 1 98.62 301 LEU B O 1
ATOM 5052 N N . SER B 1 302 ? -4.34 34.844 15.633 1 98.62 302 SER B N 1
ATOM 5053 C CA . SER B 1 302 ? -2.965 34.344 15.703 1 98.62 302 SER B CA 1
ATOM 5054 C C . SER B 1 302 ? -2.811 33 14.992 1 98.62 302 SER B C 1
ATOM 5056 O O . SER B 1 302 ? -3.793 32.312 14.789 1 98.62 302 SER B O 1
ATOM 5058 N N . TRP B 1 303 ? -1.648 32.688 14.648 1 98.81 303 TRP B N 1
ATOM 5059 C CA . TRP B 1 303 ? -1.354 31.422 13.977 1 98.81 303 TRP B CA 1
ATOM 5060 C C . TRP B 1 303 ? 0.057 30.938 14.305 1 98.81 303 TRP B C 1
ATOM 5062 O O . TRP B 1 303 ? 0.834 31.672 14.93 1 98.81 303 TRP B O 1
ATOM 5072 N N . ILE B 1 304 ? 0.384 29.703 14.016 1 98.81 304 ILE B N 1
ATOM 5073 C CA . ILE B 1 304 ? 1.729 29.156 14.133 1 98.81 304 ILE B CA 1
ATOM 5074 C C . ILE B 1 304 ? 2.482 29.328 12.82 1 98.81 304 ILE B C 1
ATOM 5076 O O . ILE B 1 304 ? 2.049 28.844 11.773 1 98.81 304 ILE B O 1
ATOM 5080 N N . PRO B 1 305 ? 3.6 30.109 12.867 1 98.06 305 PRO B N 1
ATOM 5081 C CA . PRO B 1 305 ? 4.383 30.188 11.633 1 98.06 305 PRO B CA 1
ATOM 5082 C C . PRO B 1 305 ? 4.699 28.812 11.055 1 98.06 305 PRO B C 1
ATOM 5084 O O . PRO B 1 305 ? 4.98 27.875 11.805 1 98.06 305 PRO B O 1
ATOM 5087 N N . SER B 1 306 ? 4.691 28.719 9.703 1 98.19 306 SER B N 1
ATOM 5088 C CA . SER B 1 306 ? 4.797 27.406 9.07 1 98.19 306 SER B CA 1
ATOM 5089 C C . SER B 1 306 ? 5.801 27.422 7.926 1 98.19 306 SER B C 1
ATOM 5091 O O . SER B 1 306 ? 5.914 28.406 7.207 1 98.19 306 SER B O 1
ATOM 5093 N N . LYS B 1 307 ? 6.488 26.281 7.789 1 97.5 307 LYS B N 1
ATOM 5094 C CA . LYS B 1 307 ? 7.359 26.094 6.633 1 97.5 307 LYS B CA 1
ATOM 5095 C C . LYS B 1 307 ? 6.832 24.984 5.719 1 97.5 307 LYS B C 1
ATOM 5097 O O . LYS B 1 307 ? 7.492 24.609 4.746 1 97.5 307 LYS B O 1
ATOM 5102 N N . GLY B 1 308 ? 5.68 24.438 6 1 97.5 308 GLY B N 1
ATOM 5103 C CA . GLY B 1 308 ? 5.004 23.5 5.113 1 97.5 308 GLY B CA 1
ATOM 5104 C C . GLY B 1 308 ? 4.062 24.188 4.141 1 97.5 308 GLY B C 1
ATOM 5105 O O . GLY B 1 308 ? 4.125 25.406 3.951 1 97.5 308 GLY B O 1
ATOM 5106 N N . ASN B 1 309 ? 3.244 23.438 3.492 1 98.69 309 ASN B N 1
ATOM 5107 C CA . ASN B 1 309 ? 2.238 24.016 2.604 1 98.69 309 ASN B CA 1
ATOM 5108 C C . ASN B 1 309 ? 0.874 24.094 3.281 1 98.69 309 ASN B C 1
ATOM 5110 O O . ASN B 1 309 ? -0.143 23.734 2.686 1 98.69 309 ASN B O 1
ATOM 5114 N N . PHE B 1 310 ? 0.898 24.484 4.504 1 98.81 310 PHE B N 1
ATOM 5115 C CA . PHE B 1 310 ? -0.272 24.672 5.355 1 98.81 310 PHE B CA 1
ATOM 5116 C C . PHE B 1 310 ? 0.037 25.609 6.512 1 98.81 310 PHE B C 1
ATOM 5118 O O . PHE B 1 310 ? 1.2 25.922 6.766 1 98.81 310 PHE B O 1
ATOM 5125 N N . ILE B 1 311 ? -1.006 26.016 7.195 1 98.81 311 ILE B N 1
ATOM 5126 C CA . ILE B 1 311 ? -0.847 26.922 8.328 1 98.81 311 ILE B CA 1
ATOM 5127 C C . ILE B 1 311 ? -1.93 26.641 9.367 1 98.81 311 ILE B C 1
ATOM 5129 O O . ILE B 1 311 ? -3.088 26.391 9.023 1 98.81 311 ILE B O 1
ATOM 5133 N N . ALA B 1 312 ? -1.522 26.578 10.648 1 98.88 312 ALA B N 1
ATOM 5134 C CA . ALA B 1 312 ? -2.469 26.359 11.742 1 98.88 312 ALA B CA 1
ATOM 5135 C C . ALA B 1 312 ? -2.871 27.672 12.391 1 98.88 312 ALA B C 1
ATOM 5137 O O . ALA B 1 312 ? -2.029 28.375 12.953 1 98.88 312 ALA B O 1
ATOM 5138 N N . VAL B 1 313 ? -4.152 28 12.367 1 98.88 313 VAL B N 1
ATOM 5139 C CA . VAL B 1 313 ? -4.664 29.25 12.922 1 98.88 313 VAL B CA 1
ATOM 5140 C C . VAL B 1 313 ? -5.379 28.984 14.242 1 98.88 313 VAL B C 1
ATOM 5142 O O . VAL B 1 313 ? -6.082 27.969 14.383 1 98.88 313 VAL B O 1
ATOM 5145 N N . ASP B 1 314 ? -5.133 29.781 15.211 1 98.75 314 ASP B N 1
ATOM 5146 C CA . ASP B 1 314 ? -5.762 29.703 16.531 1 98.75 314 ASP B CA 1
ATOM 5147 C C . ASP B 1 314 ? -7.031 30.547 16.578 1 98.75 314 ASP B C 1
ATOM 5149 O O . ASP B 1 314 ? -6.969 31.766 16.469 1 98.75 314 ASP B O 1
ATOM 5153 N N . LEU B 1 315 ? -8.125 29.953 16.812 1 98.44 315 LEU B N 1
ATOM 5154 C CA . LEU B 1 315 ? -9.398 30.672 16.859 1 98.44 315 LEU B CA 1
ATOM 5155 C C . LEU B 1 315 ? -9.68 31.188 18.266 1 98.44 315 LEU B C 1
ATOM 5157 O O . LEU B 1 315 ? -10.633 31.938 18.484 1 98.44 315 LEU B O 1
ATOM 5161 N N . ALA B 1 316 ? -8.875 30.75 19.234 1 97.06 316 ALA B N 1
ATOM 5162 C CA . ALA B 1 316 ? -8.992 31.156 20.641 1 97.06 316 ALA B CA 1
ATOM 5163 C C . ALA B 1 316 ? -10.328 30.703 21.234 1 97.06 316 ALA B C 1
ATOM 5165 O O . ALA B 1 316 ? -10.859 31.359 22.125 1 97.06 316 ALA B O 1
ATOM 5166 N N . ARG B 1 317 ? -10.875 29.766 20.734 1 97.31 317 ARG B N 1
ATOM 5167 C CA . ARG B 1 317 ? -12.086 29.062 21.141 1 97.31 317 ARG B CA 1
ATOM 5168 C C . ARG B 1 317 ? -12.133 27.656 20.562 1 97.31 317 ARG B C 1
ATOM 5170 O O . ARG B 1 317 ? -11.312 27.297 19.719 1 97.31 317 ARG B O 1
ATOM 5177 N N . ASP B 1 318 ? -13.031 26.922 21.031 1 97.56 318 ASP B N 1
ATOM 5178 C CA . ASP B 1 318 ? -13.203 25.594 20.438 1 97.56 318 ASP B CA 1
ATOM 5179 C C . ASP B 1 318 ? -13.398 25.688 18.922 1 97.56 318 ASP B C 1
ATOM 5181 O O . ASP B 1 318 ? -14.289 26.391 18.453 1 97.56 318 ASP B O 1
ATOM 5185 N N . ALA B 1 319 ? -12.594 24.984 18.156 1 98.38 319 ALA B N 1
ATOM 5186 C CA . ALA B 1 319 ? -12.594 25.109 16.703 1 98.38 319 ALA B CA 1
ATOM 5187 C C . ALA B 1 319 ? -13.719 24.281 16.094 1 98.38 319 ALA B C 1
ATOM 5189 O O . ALA B 1 319 ? -14.109 24.516 14.938 1 98.38 319 ALA B O 1
ATOM 5190 N N . GLY B 1 320 ? -14.25 23.266 16.781 1 97.69 320 GLY B N 1
ATOM 5191 C CA . GLY B 1 320 ? -15.25 22.344 16.281 1 97.69 320 GLY B CA 1
ATOM 5192 C C . GLY B 1 320 ? -16.438 23.047 15.625 1 97.69 320 GLY B C 1
ATOM 5193 O O . GLY B 1 320 ? -16.719 22.812 14.453 1 97.69 320 GLY B O 1
ATOM 5194 N N . PRO B 1 321 ? -17.125 23.891 16.422 1 97.94 321 PRO B N 1
ATOM 5195 C CA . PRO B 1 321 ? -18.281 24.594 15.875 1 97.94 321 PRO B CA 1
ATOM 5196 C C . PRO B 1 321 ? -17.938 25.469 14.672 1 97.94 321 PRO B C 1
ATOM 5198 O O . PRO B 1 321 ? -18.719 25.578 13.734 1 97.94 321 PRO B O 1
ATOM 5201 N N . VAL B 1 322 ? -16.797 26.125 14.719 1 98.38 322 VAL B N 1
ATOM 5202 C CA . VAL B 1 322 ? -16.359 26.953 13.602 1 98.38 322 VAL B CA 1
ATOM 5203 C C . VAL B 1 322 ? -16.141 26.094 12.367 1 98.38 322 VAL B C 1
ATOM 5205 O O . VAL B 1 322 ? -16.531 26.453 11.258 1 98.38 322 VAL B O 1
ATOM 5208 N N . TYR B 1 323 ? -15.531 24.953 12.57 1 98.31 323 TYR B N 1
ATOM 5209 C CA . TYR B 1 323 ? -15.32 24 11.484 1 98.31 323 TYR B CA 1
ATOM 5210 C C . TYR B 1 323 ? -16.641 23.609 10.852 1 98.31 323 TYR B C 1
ATOM 5212 O O . TYR B 1 323 ? -16.781 23.609 9.625 1 98.31 323 TYR B O 1
ATOM 5220 N N . GLN B 1 324 ? -17.594 23.266 11.641 1 97.69 324 GLN B N 1
ATOM 5221 C CA . GLN B 1 324 ? -18.906 22.859 11.141 1 97.69 324 GLN B CA 1
ATOM 5222 C C . GLN B 1 324 ? -19.562 24 10.344 1 97.69 324 GLN B C 1
ATOM 5224 O O . GLN B 1 324 ? -20.188 23.75 9.312 1 97.69 324 GLN B O 1
ATOM 5229 N N . ALA B 1 325 ? -19.438 25.188 10.82 1 98.12 325 ALA B N 1
ATOM 5230 C CA . ALA B 1 325 ? -19.984 26.344 10.117 1 98.12 325 ALA B CA 1
ATOM 5231 C C . ALA B 1 325 ? -19.297 26.547 8.773 1 98.12 325 ALA B C 1
ATOM 5233 O O . ALA B 1 325 ? -19.938 26.906 7.785 1 98.12 325 ALA B O 1
ATOM 5234 N N . LEU B 1 326 ? -17.984 26.375 8.734 1 98.38 326 LEU B N 1
ATOM 5235 C CA . LEU B 1 326 ? -17.25 26.484 7.484 1 98.38 326 LEU B CA 1
ATOM 5236 C C . LEU B 1 326 ? -17.719 25.438 6.48 1 98.38 326 LEU B C 1
ATOM 5238 O O . LEU B 1 326 ? -17.828 25.719 5.285 1 98.38 326 LEU B O 1
ATOM 5242 N N . LEU B 1 327 ? -17.984 24.188 6.957 1 97.69 327 LEU B N 1
ATOM 5243 C CA . LEU B 1 327 ? -18.516 23.141 6.078 1 97.69 327 LEU B CA 1
ATOM 5244 C C . LEU B 1 327 ? -19.797 23.594 5.406 1 97.69 327 LEU B C 1
ATOM 5246 O O . LEU B 1 327 ? -20 23.359 4.215 1 97.69 327 LEU B O 1
ATOM 5250 N N . ARG B 1 328 ? -20.625 24.25 6.164 1 96.81 328 ARG B N 1
ATOM 5251 C CA . ARG B 1 328 ? -21.891 24.734 5.629 1 96.81 328 ARG B CA 1
ATOM 5252 C C . ARG B 1 328 ? -21.672 25.812 4.574 1 96.81 328 ARG B C 1
ATOM 5254 O O . ARG B 1 328 ? -22.516 26 3.693 1 96.81 328 ARG B O 1
ATOM 5261 N N . GLU B 1 329 ? -20.547 26.484 4.688 1 96.94 329 GLU B N 1
ATOM 5262 C CA . GLU B 1 329 ? -20.172 27.484 3.689 1 96.94 329 GLU B CA 1
ATOM 5263 C C . GLU B 1 329 ? -19.484 26.844 2.496 1 96.94 329 GLU B C 1
ATOM 5265 O O . GLU B 1 329 ? -19.062 27.531 1.564 1 96.94 329 GLU B O 1
ATOM 5270 N N . GLY B 1 330 ? -19.25 25.531 2.484 1 97.25 330 GLY B N 1
ATOM 5271 C CA . GLY B 1 330 ? -18.594 24.828 1.392 1 97.25 330 GLY B CA 1
ATOM 5272 C C . GLY B 1 330 ? -17.094 24.891 1.463 1 97.25 330 GLY B C 1
ATOM 5273 O O . GLY B 1 330 ? -16.406 24.812 0.436 1 97.25 330 GLY B O 1
ATOM 5274 N N . VAL B 1 331 ? -16.547 25.125 2.645 1 98.38 331 VAL B N 1
ATOM 5275 C CA . VAL B 1 331 ? -15.102 25.188 2.822 1 98.38 331 VAL B CA 1
ATOM 5276 C C . VAL B 1 331 ? -14.648 24.078 3.77 1 98.38 331 VAL B C 1
ATOM 5278 O O . VAL B 1 331 ? -15.109 24 4.914 1 98.38 331 VAL B O 1
ATOM 5281 N N . ILE B 1 332 ? -13.797 23.188 3.275 1 98.12 332 ILE B N 1
ATOM 5282 C CA . ILE B 1 332 ? -13.281 22.094 4.074 1 98.12 332 ILE B CA 1
ATOM 5283 C C . ILE B 1 332 ? -11.852 22.391 4.52 1 98.12 332 ILE B C 1
ATOM 5285 O O . ILE B 1 332 ? -10.953 22.547 3.688 1 98.12 332 ILE B O 1
ATOM 5289 N N . VAL B 1 333 ? -11.633 22.547 5.758 1 98.5 333 VAL B N 1
ATOM 5290 C CA . VAL B 1 333 ? -10.305 22.656 6.348 1 98.5 333 VAL B CA 1
ATOM 5291 C C . VAL B 1 333 ? -10.078 21.516 7.328 1 98.5 333 VAL B C 1
ATOM 5293 O O . VAL B 1 333 ? -10.828 20.531 7.332 1 98.5 333 VAL B O 1
ATOM 5296 N N . ARG B 1 334 ? -9.023 21.547 8.117 1 98.38 334 ARG B N 1
ATOM 5297 C CA . ARG B 1 334 ? -8.688 20.406 8.961 1 98.38 334 ARG B CA 1
ATOM 5298 C C . ARG B 1 334 ? -8.773 20.781 10.438 1 98.38 334 ARG B C 1
ATOM 5300 O O . ARG B 1 334 ? -7.926 21.516 10.945 1 98.38 334 ARG B O 1
ATOM 5307 N N . PRO B 1 335 ? -9.781 20.234 11.164 1 97.69 335 PRO B N 1
ATOM 5308 C CA . PRO B 1 335 ? -9.695 20.344 12.617 1 97.69 335 PRO B CA 1
ATOM 5309 C C . PRO B 1 335 ? -8.547 19.531 13.203 1 97.69 335 PRO B C 1
ATOM 5311 O O . PRO B 1 335 ? -8.328 18.391 12.789 1 97.69 335 PRO B O 1
ATOM 5314 N N . VAL B 1 336 ? -7.816 20.031 14.164 1 97.94 336 VAL B N 1
ATOM 5315 C CA . VAL B 1 336 ? -6.645 19.328 14.688 1 97.94 336 VAL B CA 1
ATOM 5316 C C . VAL B 1 336 ? -6.781 19.141 16.203 1 97.94 336 VAL B C 1
ATOM 5318 O O . VAL B 1 336 ? -5.781 19.094 16.906 1 97.94 336 VAL B O 1
ATOM 5321 N N . ALA B 1 337 ? -8.039 19.094 16.656 1 97.12 337 ALA B N 1
ATOM 5322 C CA . ALA B 1 337 ? -8.289 18.75 18.062 1 97.12 337 ALA B CA 1
ATOM 5323 C C . ALA B 1 337 ? -7.711 17.391 18.406 1 97.12 337 ALA B C 1
ATOM 5325 O O . ALA B 1 337 ? -7.254 17.172 19.531 1 97.12 337 ALA B O 1
ATOM 5326 N N . GLY B 1 338 ? -7.711 16.5 17.453 1 94.19 338 GLY B N 1
ATOM 5327 C CA . GLY B 1 338 ? -7.164 15.164 17.656 1 94.19 338 GLY B CA 1
ATOM 5328 C C . GLY B 1 338 ? -5.668 15.156 17.906 1 94.19 338 GLY B C 1
ATOM 5329 O O . GLY B 1 338 ? -5.121 14.18 18.422 1 94.19 338 GLY B O 1
ATOM 5330 N N . TYR B 1 339 ? -5.039 16.234 17.531 1 96.44 339 TYR B N 1
ATOM 5331 C CA . TYR B 1 339 ? -3.609 16.406 17.781 1 96.44 339 TYR B CA 1
ATOM 5332 C C . TYR B 1 339 ? -3.367 17.172 19.078 1 96.44 339 TYR B C 1
ATOM 5334 O O . TYR B 1 339 ? -2.256 17.641 19.344 1 96.44 339 TYR B O 1
ATOM 5342 N N . GLY B 1 340 ? -4.453 17.359 19.859 1 96.56 340 GLY B N 1
ATOM 5343 C CA . GLY B 1 340 ? -4.344 18.109 21.094 1 96.56 340 GLY B CA 1
ATOM 5344 C C . GLY B 1 340 ? -4.383 19.609 20.906 1 96.56 340 GLY B C 1
ATOM 5345 O O . GLY B 1 340 ? -3.857 20.359 21.719 1 96.56 340 GLY B O 1
ATOM 5346 N N . MET B 1 341 ? -4.863 20.047 19.812 1 98.19 341 MET B N 1
ATOM 5347 C CA . MET B 1 341 ? -4.945 21.453 19.469 1 98.19 341 MET B CA 1
ATOM 5348 C C . MET B 1 341 ? -6.391 21.875 19.203 1 98.19 341 MET B C 1
ATOM 5350 O O . MET B 1 341 ? -6.73 22.281 18.094 1 98.19 341 MET B O 1
ATOM 5354 N N . PRO B 1 342 ? -7.262 21.875 20.234 1 98.12 342 PRO B N 1
ATOM 5355 C CA . PRO B 1 342 ? -8.711 21.984 20.062 1 98.12 342 PRO B CA 1
ATOM 5356 C C . PRO B 1 342 ? -9.141 23.375 19.578 1 98.12 342 PRO B C 1
ATOM 5358 O O . PRO B 1 342 ? -10.266 23.547 19.125 1 98.12 342 PRO B O 1
ATOM 5361 N N . THR B 1 343 ? -8.289 24.406 19.719 1 98.62 343 THR B N 1
ATOM 5362 C CA . THR B 1 343 ? -8.68 25.75 19.312 1 98.62 343 THR B CA 1
ATOM 5363 C C . THR B 1 343 ? -8.148 26.078 17.922 1 98.62 343 THR B C 1
ATOM 5365 O O . THR B 1 343 ? -8.375 27.172 17.406 1 98.62 343 THR B O 1
ATOM 5368 N N . PHE B 1 344 ? -7.426 25.141 17.281 1 98.81 344 PHE B N 1
ATOM 5369 C CA . PHE B 1 344 ? -6.766 25.406 16.016 1 98.81 344 PHE B CA 1
ATOM 5370 C C . PHE B 1 344 ? -7.512 24.734 14.859 1 98.81 344 PHE B C 1
ATOM 5372 O O . PHE B 1 344 ? -8.109 23.672 15.039 1 98.81 344 PHE B O 1
ATOM 5379 N N . LEU B 1 345 ? -7.465 25.344 13.719 1 98.81 345 LEU B N 1
ATOM 5380 C CA . LEU B 1 345 ? -7.703 24.75 12.406 1 98.81 345 LEU B CA 1
ATOM 5381 C C . LEU B 1 345 ? -6.445 24.797 11.547 1 98.81 345 LEU B C 1
ATOM 5383 O O . LEU B 1 345 ? -5.723 25.797 11.555 1 98.81 345 LEU B O 1
ATOM 5387 N N . ARG B 1 346 ? -6.113 23.719 10.938 1 98.88 346 ARG B N 1
ATOM 5388 C CA . ARG B 1 346 ? -5.047 23.734 9.945 1 98.88 346 ARG B CA 1
ATOM 5389 C C . ARG B 1 346 ? -5.609 23.953 8.539 1 98.88 346 ARG B C 1
ATOM 5391 O O . ARG B 1 346 ? -6.57 23.281 8.148 1 98.88 346 ARG B O 1
ATOM 5398 N N . VAL B 1 347 ? -4.984 24.797 7.824 1 98.88 347 VAL B N 1
ATOM 5399 C CA . VAL B 1 347 ? -5.449 25.188 6.496 1 98.88 347 VAL B CA 1
ATOM 5400 C C . VAL B 1 347 ? -4.344 24.938 5.473 1 98.88 347 VAL B C 1
ATOM 5402 O O . VAL B 1 347 ? -3.252 25.5 5.59 1 98.88 347 VAL B O 1
ATOM 5405 N N . SER B 1 348 ? -4.645 24.109 4.473 1 98.75 348 SER B N 1
ATOM 5406 C CA . SER B 1 348 ? -3.721 23.938 3.355 1 98.75 348 SER B CA 1
ATOM 5407 C C . SER B 1 348 ? -3.635 25.219 2.512 1 98.75 348 SER B C 1
ATOM 5409 O O . SER B 1 348 ? -4.637 25.906 2.32 1 98.75 348 SER B O 1
ATOM 5411 N N . ILE B 1 349 ? -2.471 25.5 2.008 1 98.75 349 ILE B N 1
ATOM 5412 C CA . ILE B 1 349 ? -2.348 26.625 1.084 1 98.75 349 ILE B CA 1
ATOM 5413 C C . ILE B 1 349 ? -2.953 26.25 -0.267 1 98.75 349 ILE B C 1
ATOM 5415 O O . ILE B 1 349 ? -2.555 25.266 -0.879 1 98.75 349 ILE B O 1
ATOM 5419 N N . GLY B 1 350 ? -3.977 26.984 -0.696 1 98.44 350 GLY B N 1
ATOM 5420 C CA . GLY B 1 350 ? -4.637 26.75 -1.969 1 98.44 350 GLY B CA 1
ATOM 5421 C C . GLY B 1 350 ? -4.297 27.781 -3.023 1 98.44 350 GLY B C 1
ATOM 5422 O O . GLY B 1 350 ? -3.277 28.469 -2.918 1 98.44 350 GLY B O 1
ATOM 5423 N N . LEU B 1 351 ? -5.008 27.766 -4.09 1 98.31 351 LEU B N 1
ATOM 5424 C CA . LEU B 1 351 ? -4.953 28.859 -5.062 1 98.31 351 LEU B CA 1
ATOM 5425 C C . LEU B 1 351 ? -5.414 30.172 -4.438 1 98.31 351 LEU B C 1
ATOM 5427 O O . LEU B 1 351 ? -6.117 30.172 -3.424 1 98.31 351 LEU B O 1
ATOM 5431 N N . PRO B 1 352 ? -4.996 31.281 -5.062 1 98.56 352 PRO B N 1
ATOM 5432 C CA . PRO B 1 352 ? -5.375 32.594 -4.492 1 98.56 352 PRO B CA 1
ATOM 5433 C C . PRO B 1 352 ? -6.879 32.719 -4.258 1 98.56 352 PRO B C 1
ATOM 5435 O O . PRO B 1 352 ? -7.309 33.188 -3.203 1 98.56 352 PRO B O 1
ATOM 5438 N N . GLU B 1 353 ? -7.68 32.219 -5.195 1 98.44 353 GLU B N 1
ATOM 5439 C CA . GLU B 1 353 ? -9.133 32.312 -5.078 1 98.44 353 GLU B CA 1
ATOM 5440 C C . GLU B 1 353 ? -9.664 31.391 -3.988 1 98.44 353 GLU B C 1
ATOM 5442 O O . GLU B 1 353 ? -10.664 31.703 -3.338 1 98.44 353 GLU B O 1
ATOM 5447 N N . GLU B 1 354 ? -9.047 30.266 -3.811 1 98.44 354 GLU B N 1
ATOM 5448 C CA . GLU B 1 354 ? -9.453 29.344 -2.752 1 98.44 354 GLU B CA 1
ATOM 5449 C C . GLU B 1 354 ? -9.133 29.922 -1.373 1 98.44 354 GLU B C 1
ATOM 5451 O O . GLU B 1 354 ? -9.953 29.828 -0.453 1 98.44 354 GLU B O 1
ATOM 5456 N N . ASN B 1 355 ? -7.953 30.5 -1.26 1 98.81 355 ASN B N 1
ATOM 5457 C CA . ASN B 1 355 ? -7.566 31.156 -0.015 1 98.81 355 ASN B CA 1
ATOM 5458 C C . ASN B 1 355 ? -8.523 32.281 0.34 1 98.81 355 ASN B C 1
ATOM 5460 O O . ASN B 1 355 ? -8.938 32.438 1.494 1 98.81 355 ASN B O 1
ATOM 5464 N N . ASP B 1 356 ? -8.836 33.062 -0.683 1 98.62 356 ASP B N 1
ATOM 5465 C CA . ASP B 1 356 ? -9.758 34.156 -0.484 1 98.62 356 ASP B CA 1
ATOM 5466 C C . ASP B 1 356 ? -11.117 33.688 -0.007 1 98.62 356 ASP B C 1
ATOM 5468 O O . ASP B 1 356 ? -11.711 34.25 0.903 1 98.62 356 ASP B O 1
ATOM 5472 N N . ARG B 1 357 ? -11.617 32.656 -0.697 1 98.38 357 ARG B N 1
ATOM 5473 C CA . ARG B 1 357 ? -12.906 32.094 -0.334 1 98.38 357 ARG B CA 1
ATOM 5474 C C . ARG B 1 357 ? -12.898 31.609 1.114 1 98.38 357 ARG B C 1
ATOM 5476 O O . ARG B 1 357 ? -13.883 31.797 1.838 1 98.38 357 ARG B O 1
ATOM 5483 N N . PHE B 1 358 ? -11.891 30.984 1.535 1 98.75 358 PHE B N 1
ATOM 5484 C CA . PHE B 1 358 ? -11.758 30.531 2.914 1 98.75 358 PHE B CA 1
ATOM 5485 C C . PHE B 1 358 ? -11.797 31.703 3.881 1 98.75 358 PHE B C 1
ATOM 5487 O O . PHE B 1 358 ? -12.547 31.688 4.859 1 98.75 358 PHE B O 1
ATOM 5494 N N . LEU B 1 359 ? -10.93 32.719 3.6 1 98.81 359 LEU B N 1
ATOM 5495 C CA . LEU B 1 359 ? -10.836 33.875 4.492 1 98.81 359 LEU B CA 1
ATOM 5496 C C . LEU B 1 359 ? -12.18 34.562 4.605 1 98.81 359 LEU B C 1
ATOM 5498 O O . LEU B 1 359 ? -12.562 35 5.695 1 98.81 359 LEU B O 1
ATOM 5502 N N . GLN B 1 360 ? -12.891 34.688 3.51 1 98.5 360 GLN B N 1
ATOM 5503 C CA . GLN B 1 360 ? -14.219 35.281 3.527 1 98.5 360 GLN B CA 1
ATOM 5504 C C . GLN B 1 360 ? -15.18 34.469 4.379 1 98.5 360 GLN B C 1
ATOM 5506 O O . GLN B 1 360 ? -15.906 35.031 5.207 1 98.5 360 GLN B O 1
ATOM 5511 N N . ALA B 1 361 ? -15.188 33.188 4.102 1 98.5 361 ALA B N 1
ATOM 5512 C CA . ALA B 1 361 ? -16.062 32.312 4.871 1 98.5 361 ALA B CA 1
ATOM 5513 C C . ALA B 1 361 ? -15.727 32.375 6.359 1 98.5 361 ALA B C 1
ATOM 5515 O O . ALA B 1 361 ? -16.625 32.375 7.203 1 98.5 361 ALA B O 1
ATOM 5516 N N . LEU B 1 362 ? -14.453 32.344 6.691 1 98.69 362 LEU B N 1
ATOM 5517 C CA . LEU B 1 362 ? -14.016 32.406 8.086 1 98.69 362 LEU B CA 1
ATOM 5518 C C . LEU B 1 362 ? -14.477 33.719 8.742 1 98.69 362 LEU B C 1
ATOM 5520 O O . LEU B 1 362 ? -14.992 33.688 9.859 1 98.69 362 LEU B O 1
ATOM 5524 N N . GLY B 1 363 ? -14.25 34.781 8.062 1 98.19 363 GLY B N 1
ATOM 5525 C CA . GLY B 1 363 ? -14.727 36.062 8.586 1 98.19 363 GLY B CA 1
ATOM 5526 C C . GLY B 1 363 ? -16.219 36.062 8.859 1 98.19 363 GLY B C 1
ATOM 5527 O O . GLY B 1 363 ? -16.656 36.562 9.898 1 98.19 363 GLY B O 1
ATOM 5528 N N . LYS B 1 364 ? -16.953 35.531 7.922 1 97.69 364 LYS B N 1
ATOM 5529 C CA . LYS B 1 364 ? -18.406 35.469 8.07 1 97.69 364 LYS B CA 1
ATOM 5530 C C . LYS B 1 364 ? -18.781 34.625 9.289 1 97.69 364 LYS B C 1
ATOM 5532 O O . LYS B 1 364 ? -19.656 35.031 10.07 1 97.69 364 LYS B O 1
ATOM 5537 N N . VAL B 1 365 ? -18.203 33.469 9.406 1 97.62 365 VAL B N 1
ATOM 5538 C CA . VAL B 1 365 ? -18.516 32.531 10.484 1 97.62 365 VAL B CA 1
ATOM 5539 C C . VAL B 1 365 ? -18.156 33.156 11.828 1 97.62 365 VAL B C 1
ATOM 5541 O O . VAL B 1 365 ? -18.875 33 12.812 1 97.62 365 VAL B O 1
ATOM 5544 N N . LEU B 1 366 ? -17.078 33.875 11.898 1 96.75 366 LEU B N 1
ATOM 5545 C CA . LEU B 1 366 ? -16.609 34.469 13.148 1 96.75 366 LEU B CA 1
ATOM 5546 C C . LEU B 1 366 ? -17.453 35.656 13.531 1 96.75 366 LEU B C 1
ATOM 5548 O O . LEU B 1 366 ? -17.531 36.031 14.711 1 96.75 366 LEU B O 1
ATOM 5552 N N . ALA B 1 367 ? -18.078 36.25 12.617 1 93.12 367 ALA B N 1
ATOM 5553 C CA . ALA B 1 367 ? -18.938 37.406 12.883 1 93.12 367 ALA B CA 1
ATOM 5554 C C . ALA B 1 367 ? -20.281 37 13.453 1 93.12 367 ALA B C 1
ATOM 5556 O O . ALA B 1 367 ? -20.938 37.75 14.164 1 93.12 367 ALA B O 1
ATOM 5557 N N . HIS B 1 368 ? -20.797 35.906 12.984 1 84.69 368 HIS B N 1
ATOM 5558 C CA . HIS B 1 368 ? -22.109 35.438 13.43 1 84.69 368 HIS B CA 1
ATOM 5559 C C . HIS B 1 368 ? -22.016 34.719 14.758 1 84.69 368 HIS B C 1
ATOM 5561 O O . HIS B 1 368 ? -23.031 34.469 15.414 1 84.69 368 HIS B O 1
ATOM 5567 N N . ASP B 1 369 ? -20.938 34.375 15.227 1 65.94 369 ASP B N 1
ATOM 5568 C CA . ASP B 1 369 ? -20.828 33.719 16.531 1 65.94 369 ASP B CA 1
ATOM 5569 C C . ASP B 1 369 ? -20.703 34.75 17.656 1 65.94 369 ASP B C 1
ATOM 5571 O O . ASP B 1 369 ? -20.047 35.781 17.5 1 65.94 369 ASP B O 1
#